Protein AF-A0AAI8V8M6-F1 (afdb_monomer_lite)

Radius of gyration: 36.31 Å; chains: 1; bounding box: 94×92×86 Å

Organism: NCBI:txid933095

Foldseek 3Di:
DPPQDAFKDKFFPWDFCCRDPLNDDDDDDPPCSHDDDGPGDIFIAHSVVRDTPVVPPDDDDPVLVLDAQQDPQCCVFPNPDDNHDDPADAFDEPVRLVVCLVVGDPVADNLLSSLSRQCSHDQLCNLVSVLVVLVDPSDDQLDLSRLRRLLSSLPDQHDQDPVAPGRNNLSCLVPVVSLVSLLVSLVVVLVVCLQPLSSLSNLSNSLSSLVSNLVRHPVCVVSSLVSLVSSLNSLLNLLLVLVVQLQPDPDPVSNLVSLVSLLSSLLSNLSSCLVDAPPDAADLVRLLSLLLSLLSNVVSCWDDLVPDDPVSNVSVVVLLVSLVRCLVNNLVNCVVNQCSNVVSVVSNQPPCVVVWPFDWDGWAADDPPRRQKIKTWTWGADPVRDTDIWIWIARSRNSDIAINHADDPLQLVDPVNCLQPNNTRFDWHADPDPQFGTWTSHADLQWTWTWHADPNDIWIWTQHPVAIWTWDALVVQDDPVDGFAACVLRVQWTWIQHPPQRKIWTHGSVPHNDDDLQTWIANVVVSWIDRNQKTWDGCPDPVLVVVVVLCVLVDDSSQWTWIDGNDDFIKIDNVVVRWIWTCDPNWTAIPVVRWTFDPDQCPVDPPPDSGDTDTDD

Structure (mmCIF, N/CA/C/O backbone):
data_AF-A0AAI8V8M6-F1
#
_entry.id   AF-A0AAI8V8M6-F1
#
loop_
_atom_site.group_PDB
_atom_site.id
_atom_site.type_symbol
_atom_site.label_atom_id
_atom_site.label_alt_id
_atom_site.label_comp_id
_atom_site.label_asym_id
_atom_site.label_entity_id
_atom_site.label_seq_id
_atom_site.pdbx_PDB_ins_code
_atom_site.Cartn_x
_atom_site.Cartn_y
_atom_site.Cartn_z
_atom_site.occupancy
_atom_site.B_iso_or_equiv
_atom_site.auth_seq_id
_atom_site.auth_comp_id
_atom_site.auth_asym_id
_atom_site.auth_atom_id
_atom_site.pdbx_PDB_model_num
ATOM 1 N N . MET A 1 1 ? -11.190 -47.405 -13.116 1.00 37.81 1 MET A N 1
ATOM 2 C CA . MET A 1 1 ? -11.350 -46.272 -14.049 1.00 37.81 1 MET A CA 1
ATOM 3 C C . MET A 1 1 ? -10.147 -45.368 -13.863 1.00 37.81 1 MET A C 1
ATOM 5 O O . MET A 1 1 ? -10.063 -44.688 -12.852 1.00 37.81 1 MET A O 1
ATOM 9 N N . THR A 1 2 ? -9.154 -45.453 -14.744 1.00 47.34 2 THR A N 1
ATOM 10 C CA . THR A 1 2 ? -8.014 -44.527 -14.737 1.00 47.34 2 THR A CA 1
ATOM 11 C C . THR A 1 2 ? -8.495 -43.199 -15.306 1.00 47.34 2 THR A C 1
ATOM 13 O O . THR A 1 2 ? -9.070 -43.187 -16.395 1.00 47.34 2 THR A O 1
ATOM 16 N N . ALA A 1 3 ? -8.336 -42.112 -14.550 1.00 58.50 3 ALA A N 1
ATOM 17 C CA . ALA A 1 3 ? -8.685 -40.772 -15.010 1.00 58.50 3 ALA A CA 1
ATOM 18 C C . ALA A 1 3 ? -8.041 -40.514 -16.380 1.00 58.50 3 ALA A C 1
ATOM 20 O O . ALA A 1 3 ? -6.888 -40.898 -16.598 1.00 58.50 3 ALA A O 1
ATOM 21 N N . LYS A 1 4 ? -8.790 -39.908 -17.311 1.00 68.62 4 LYS A N 1
ATOM 22 C CA . LYS A 1 4 ? -8.197 -39.449 -18.569 1.00 68.62 4 LYS A CA 1
ATOM 23 C C . LYS A 1 4 ? -7.065 -38.476 -18.211 1.00 68.62 4 LYS A C 1
ATOM 25 O O . LYS A 1 4 ? -7.322 -37.565 -17.421 1.00 68.62 4 LYS A O 1
ATOM 30 N N . PRO A 1 5 ? -5.841 -38.680 -18.719 1.00 73.44 5 PRO A N 1
ATOM 31 C CA . PRO A 1 5 ? -4.769 -37.717 -18.511 1.00 73.44 5 PRO A CA 1
ATOM 32 C C . PRO A 1 5 ? -5.211 -36.358 -19.075 1.00 73.44 5 PRO A C 1
ATOM 34 O O . PRO A 1 5 ? -5.784 -36.307 -20.159 1.00 73.44 5 PRO A O 1
ATOM 37 N N . GLN A 1 6 ? -5.012 -35.293 -18.297 1.00 81.56 6 GLN A N 1
ATOM 38 C CA . GLN A 1 6 ? -5.311 -33.905 -18.667 1.00 81.56 6 GLN A CA 1
ATOM 39 C C . GLN A 1 6 ? -3.998 -33.146 -18.876 1.00 81.56 6 GLN A C 1
ATOM 41 O O . GLN A 1 6 ? -3.021 -33.411 -18.168 1.00 81.56 6 GLN A O 1
ATOM 46 N N . GLY A 1 7 ? -3.986 -32.205 -19.820 1.00 88.25 7 GLY A N 1
ATOM 47 C CA . GLY A 1 7 ? -2.814 -31.404 -20.169 1.00 88.25 7 GLY A CA 1
ATOM 48 C C . GLY A 1 7 ? -1.729 -32.158 -20.945 1.00 88.25 7 GLY A C 1
ATOM 49 O O . GLY A 1 7 ? -1.981 -33.148 -21.633 1.00 88.25 7 GLY A O 1
ATOM 50 N N . ILE A 1 8 ? -0.488 -31.676 -20.843 1.00 91.62 8 ILE A N 1
ATOM 51 C CA . ILE A 1 8 ? 0.651 -32.228 -21.588 1.00 91.62 8 ILE A CA 1
ATOM 52 C C . ILE A 1 8 ? 1.214 -33.459 -20.872 1.00 91.62 8 ILE A C 1
ATOM 54 O O . ILE A 1 8 ? 1.595 -33.391 -19.702 1.00 91.62 8 ILE A O 1
ATOM 58 N N . SER A 1 9 ? 1.347 -34.565 -21.603 1.00 92.75 9 SER A N 1
ATOM 59 C CA . SER A 1 9 ? 2.056 -35.761 -21.155 1.00 92.75 9 SER A CA 1
ATOM 60 C C . SER A 1 9 ? 3.150 -36.172 -22.137 1.00 92.75 9 SER A C 1
ATOM 62 O O . SER A 1 9 ? 3.337 -35.572 -23.197 1.00 92.75 9 SER A O 1
ATOM 64 N N . VAL A 1 10 ? 3.889 -37.212 -21.762 1.00 91.62 10 VAL A N 1
ATOM 65 C CA . VAL A 1 10 ? 4.810 -37.900 -22.658 1.00 91.62 10 VAL A CA 1
ATOM 66 C C . VAL A 1 10 ? 4.086 -39.119 -23.228 1.00 91.62 10 VAL A C 1
ATOM 68 O O . VAL A 1 10 ? 3.723 -40.031 -22.485 1.00 91.62 10 VAL A O 1
ATOM 71 N N . ALA A 1 11 ? 3.896 -39.151 -24.542 1.00 90.50 11 ALA A N 1
ATOM 72 C CA . ALA A 1 11 ? 3.258 -40.251 -25.259 1.00 90.50 11 ALA A CA 1
ATOM 73 C C . ALA A 1 11 ? 4.174 -40.771 -26.368 1.00 90.50 11 ALA A C 1
ATOM 75 O O . ALA A 1 11 ? 5.153 -40.124 -26.731 1.00 90.50 11 ALA A O 1
ATOM 76 N N . SER A 1 12 ? 3.874 -41.954 -26.908 1.00 89.44 12 SER A N 1
ATOM 77 C CA . SER A 1 12 ? 4.614 -42.490 -28.048 1.00 89.44 12 SER A CA 1
ATOM 78 C C . SER A 1 12 ? 3.732 -42.699 -29.264 1.00 89.44 12 SER A C 1
ATOM 80 O O . SER A 1 12 ? 2.661 -43.295 -29.168 1.00 89.44 12 SER A O 1
ATOM 82 N N . THR A 1 13 ? 4.218 -42.243 -30.418 1.00 87.19 13 THR A N 1
ATOM 83 C CA . THR A 1 13 ? 3.634 -42.574 -31.726 1.00 87.19 13 THR A CA 1
ATOM 84 C C . THR A 1 13 ? 3.864 -44.043 -32.094 1.00 87.19 13 THR A C 1
ATOM 86 O O . THR A 1 13 ? 3.126 -44.604 -32.905 1.00 87.19 13 THR A O 1
ATOM 89 N N . ILE A 1 14 ? 4.862 -44.689 -31.478 1.00 89.19 14 ILE A N 1
ATOM 90 C CA . ILE A 1 14 ? 5.210 -46.092 -31.697 1.00 89.19 14 ILE A CA 1
ATOM 91 C C . ILE A 1 14 ? 4.657 -46.922 -30.541 1.00 89.19 14 ILE A C 1
ATOM 93 O O . ILE A 1 14 ? 4.953 -46.678 -29.373 1.00 89.19 14 ILE A O 1
ATOM 97 N N . LYS A 1 15 ? 3.867 -47.948 -30.864 1.00 85.75 15 LYS A N 1
ATOM 98 C CA . LYS A 1 15 ? 3.322 -48.862 -29.855 1.00 85.75 15 LYS A CA 1
ATOM 99 C C . LYS A 1 15 ? 4.455 -49.578 -29.119 1.00 85.75 15 LYS A C 1
ATOM 101 O O . LYS A 1 15 ? 5.309 -50.203 -29.750 1.00 85.75 15 LYS A O 1
ATOM 106 N N . CYS A 1 16 ? 4.417 -49.546 -27.788 1.00 83.81 16 CYS A N 1
ATOM 107 C CA . CYS A 1 16 ? 5.282 -50.373 -26.955 1.00 83.81 16 CYS A CA 1
ATOM 108 C C . CYS A 1 16 ? 5.061 -51.859 -27.280 1.00 83.81 16 CYS A C 1
ATOM 110 O O . CYS A 1 16 ? 3.952 -52.280 -27.616 1.00 83.81 16 CYS A O 1
ATOM 112 N N . PHE A 1 17 ? 6.110 -52.676 -27.182 1.00 83.00 17 PHE A N 1
ATOM 113 C CA . PHE A 1 17 ? 6.029 -54.077 -27.598 1.00 83.00 17 PHE A CA 1
ATOM 114 C C . PHE A 1 17 ? 4.980 -54.896 -26.825 1.00 83.00 17 PHE A C 1
ATOM 116 O O . PHE A 1 17 ? 4.393 -55.817 -27.393 1.00 83.00 17 PHE A O 1
ATOM 123 N N . ASP A 1 18 ? 4.671 -54.516 -25.586 1.00 78.31 18 ASP A N 1
ATOM 124 C CA . ASP A 1 18 ? 3.603 -55.075 -24.746 1.00 78.31 18 ASP A CA 1
ATOM 125 C C . ASP A 1 18 ? 2.172 -54.809 -25.266 1.00 78.31 18 ASP A C 1
ATOM 127 O O . ASP A 1 18 ? 1.224 -55.468 -24.822 1.00 78.31 18 ASP A O 1
ATOM 131 N N . GLN A 1 19 ? 2.029 -53.879 -26.214 1.00 81.31 19 GLN A N 1
ATOM 132 C CA . GLN A 1 19 ? 0.807 -53.533 -26.947 1.00 81.31 19 GLN A CA 1
ATOM 133 C C . GLN A 1 19 ? 0.813 -54.053 -28.397 1.00 81.31 19 GLN A C 1
ATOM 135 O O . GLN A 1 19 ? -0.117 -53.786 -29.162 1.00 81.31 19 GLN A O 1
ATOM 140 N N . THR A 1 20 ? 1.850 -54.790 -28.801 1.00 82.31 20 THR A N 1
ATOM 141 C CA . THR A 1 20 ? 1.973 -55.382 -30.143 1.00 82.31 20 THR A CA 1
ATOM 142 C C . THR A 1 20 ? 1.879 -56.909 -30.099 1.00 82.31 20 THR A C 1
ATOM 144 O O . THR A 1 20 ? 1.846 -57.524 -29.033 1.00 82.31 20 THR A O 1
ATOM 147 N N . HIS A 1 21 ? 1.884 -57.549 -31.271 1.00 79.38 21 HIS A N 1
ATOM 148 C CA . HIS A 1 21 ? 1.948 -59.009 -31.387 1.00 79.38 21 HIS A CA 1
ATOM 149 C C . HIS A 1 21 ? 3.295 -59.604 -30.930 1.00 79.38 21 HIS A C 1
ATOM 151 O O . HIS A 1 21 ? 3.367 -60.807 -30.699 1.00 79.38 21 HIS A O 1
ATOM 157 N N . TYR A 1 22 ? 4.337 -58.780 -30.744 1.00 75.50 22 TYR A N 1
ATOM 158 C CA . TYR A 1 22 ? 5.621 -59.192 -30.163 1.00 75.50 22 TYR A CA 1
ATOM 159 C C . TYR A 1 22 ? 5.587 -59.319 -28.634 1.00 75.50 22 TYR A C 1
ATOM 161 O O . TYR A 1 22 ? 6.589 -59.707 -28.033 1.00 75.50 22 TYR A O 1
ATOM 169 N N . LYS A 1 23 ? 4.455 -59.010 -27.985 1.00 80.25 23 LYS A N 1
ATOM 170 C CA . LYS A 1 23 ? 4.281 -59.207 -26.546 1.00 80.25 23 LYS A CA 1
ATOM 171 C C . LYS A 1 23 ? 4.544 -60.666 -26.183 1.00 80.25 23 LYS A C 1
ATOM 173 O O . LYS A 1 23 ? 3.756 -61.556 -26.509 1.00 80.25 23 LYS A O 1
ATOM 178 N N . PHE A 1 24 ? 5.616 -60.899 -25.438 1.00 77.75 24 PHE A N 1
ATOM 179 C CA . PHE A 1 24 ? 5.897 -62.212 -24.886 1.00 77.75 24 PHE A CA 1
ATOM 180 C C . PHE A 1 24 ? 4.827 -62.584 -23.848 1.00 77.75 24 PHE A C 1
ATOM 182 O O . PHE A 1 24 ? 4.586 -61.833 -22.905 1.00 77.75 24 PHE A O 1
ATOM 189 N N . LYS A 1 25 ? 4.153 -63.725 -24.040 1.00 71.62 25 LYS A N 1
ATOM 190 C CA . LYS A 1 25 ? 3.107 -64.208 -23.123 1.00 71.62 25 LYS A CA 1
ATOM 191 C C . LYS A 1 25 ? 3.644 -65.274 -22.171 1.00 71.62 25 LYS A C 1
ATOM 193 O O . LYS A 1 25 ? 3.617 -65.068 -20.966 1.00 71.62 25 LYS A O 1
ATOM 198 N N . THR A 1 26 ? 4.144 -66.391 -22.699 1.00 75.94 26 THR A N 1
ATOM 199 C CA . THR A 1 26 ? 4.613 -67.542 -21.906 1.00 75.94 26 THR A CA 1
ATOM 200 C C . THR A 1 26 ? 5.532 -68.442 -22.737 1.00 75.94 26 THR A C 1
ATOM 202 O O . THR A 1 26 ? 5.309 -68.588 -23.938 1.00 75.94 26 THR A O 1
ATOM 205 N N . GLY A 1 27 ? 6.509 -69.107 -22.109 1.00 79.75 27 GLY A N 1
ATOM 206 C CA . GLY A 1 27 ? 7.338 -70.146 -22.740 1.00 79.75 27 GLY A CA 1
ATOM 207 C C . GLY A 1 27 ? 8.798 -70.148 -22.273 1.00 79.75 27 GLY A C 1
ATOM 208 O O . GLY A 1 27 ? 9.230 -69.249 -21.557 1.00 79.75 27 GLY A O 1
ATOM 209 N N . LYS A 1 28 ? 9.575 -71.156 -22.691 1.00 81.06 28 LYS A N 1
ATOM 210 C CA . LYS A 1 28 ? 11.037 -71.192 -22.513 1.00 81.06 28 LYS A CA 1
ATOM 211 C C . LYS A 1 28 ? 11.703 -70.701 -23.797 1.00 81.06 28 LYS A C 1
ATOM 213 O O . LYS A 1 28 ? 11.873 -71.474 -24.734 1.00 81.06 28 LYS A O 1
ATOM 218 N N . VAL A 1 29 ? 12.044 -69.416 -23.856 1.00 81.81 29 VAL A N 1
ATOM 219 C CA . VAL A 1 29 ? 12.765 -68.814 -24.990 1.00 81.81 29 VAL A CA 1
ATOM 220 C C . VAL A 1 29 ? 14.072 -68.169 -24.514 1.00 81.81 29 VAL A C 1
ATOM 222 O O . VAL A 1 29 ? 14.151 -67.757 -23.355 1.00 81.81 29 VAL A O 1
ATOM 225 N N . PRO A 1 30 ? 15.099 -68.066 -25.378 1.00 82.44 30 PRO A N 1
ATOM 226 C CA . PRO A 1 30 ? 16.336 -67.362 -25.047 1.00 82.44 30 PRO A CA 1
ATOM 227 C C . PRO A 1 30 ? 16.077 -65.913 -24.612 1.00 82.44 30 PRO A C 1
ATOM 229 O O . PRO A 1 30 ? 15.242 -65.234 -25.210 1.00 82.44 30 PRO A O 1
ATOM 232 N N . LEU A 1 31 ? 16.835 -65.424 -23.622 1.00 82.56 31 LEU A N 1
ATOM 233 C CA . LEU A 1 31 ? 16.702 -64.076 -23.047 1.00 82.56 31 LEU A CA 1
ATOM 234 C C . LEU A 1 31 ? 16.605 -62.940 -24.092 1.00 82.56 31 LEU A C 1
ATOM 236 O O . LEU A 1 31 ? 15.744 -62.079 -23.914 1.00 82.56 31 LEU A O 1
ATOM 240 N N . PRO A 1 32 ? 17.363 -62.942 -25.212 1.00 82.69 32 PRO A N 1
ATOM 241 C CA . PRO A 1 32 ? 17.252 -61.894 -26.235 1.00 82.69 32 PRO A CA 1
ATOM 242 C C . PRO A 1 32 ? 15.888 -61.823 -26.942 1.00 82.69 32 PRO A C 1
ATOM 244 O O . PRO A 1 32 ? 15.580 -60.825 -27.582 1.00 82.69 32 PRO A O 1
ATOM 247 N N . ARG A 1 33 ? 15.060 -62.875 -26.854 1.00 76.62 33 ARG A N 1
ATOM 248 C CA . ARG A 1 33 ? 13.679 -62.880 -27.372 1.00 76.62 33 ARG A CA 1
ATOM 249 C C . ARG A 1 33 ? 12.650 -62.361 -26.364 1.00 76.62 33 ARG A C 1
ATOM 251 O O . ARG A 1 33 ? 11.493 -62.191 -26.732 1.00 76.62 33 ARG A O 1
ATOM 258 N N . VAL A 1 34 ? 13.058 -62.135 -25.115 1.00 77.69 34 VAL A N 1
ATOM 259 C CA . VAL A 1 34 ? 12.223 -61.579 -24.036 1.00 77.69 34 VAL A CA 1
ATOM 260 C C . VAL A 1 34 ? 12.619 -60.132 -23.747 1.00 77.69 34 VAL A C 1
ATOM 262 O O . VAL A 1 34 ? 11.756 -59.273 -23.601 1.00 77.69 34 VAL A O 1
ATOM 265 N N . VAL A 1 35 ? 13.925 -59.858 -23.695 1.00 81.25 35 VAL A N 1
ATOM 266 C CA . VAL A 1 35 ? 14.494 -58.526 -23.469 1.00 81.25 35 VAL A CA 1
ATOM 267 C C . VAL A 1 35 ? 14.789 -57.889 -24.820 1.00 81.25 35 VAL A C 1
ATOM 269 O O . VAL A 1 35 ? 15.870 -58.041 -25.384 1.00 81.25 35 VAL A O 1
ATOM 272 N N . ILE A 1 36 ? 13.783 -57.204 -25.346 1.00 80.56 36 ILE A N 1
ATOM 273 C CA . ILE A 1 36 ? 13.852 -56.456 -26.601 1.00 80.56 36 ILE A CA 1
ATOM 274 C C . ILE A 1 36 ? 14.112 -54.969 -26.323 1.00 80.56 36 ILE A C 1
ATOM 276 O O . ILE A 1 36 ? 13.735 -54.480 -25.254 1.00 80.56 36 ILE A O 1
ATOM 280 N N . PRO A 1 37 ? 14.753 -54.237 -27.254 1.00 82.38 37 PRO A N 1
ATOM 281 C CA . PRO A 1 37 ? 14.951 -52.797 -27.116 1.00 82.38 37 PRO A CA 1
ATOM 282 C C . PRO A 1 37 ? 13.631 -52.061 -26.862 1.00 82.38 37 PRO A C 1
ATOM 284 O O . PRO A 1 37 ? 12.567 -52.510 -27.282 1.00 82.38 37 PRO A O 1
ATOM 287 N N . LEU A 1 38 ? 13.680 -50.905 -26.205 1.00 83.06 38 LEU A N 1
ATOM 288 C CA . LEU A 1 38 ? 12.501 -50.056 -26.071 1.00 83.06 38 LEU A CA 1
ATOM 289 C C . LEU A 1 38 ? 12.151 -49.459 -27.442 1.00 83.06 38 LEU A C 1
ATOM 291 O O . LEU A 1 38 ? 12.864 -48.597 -27.943 1.00 83.06 38 LEU A O 1
ATOM 295 N N . GLY A 1 39 ? 11.058 -49.929 -28.048 1.00 81.31 39 GLY A N 1
ATOM 296 C CA . GLY A 1 39 ? 10.591 -49.438 -29.351 1.00 81.31 39 GLY A CA 1
ATOM 297 C C . GLY A 1 39 ? 9.817 -48.116 -29.293 1.00 81.31 39 GLY A C 1
ATOM 298 O O . GLY A 1 39 ? 9.600 -47.498 -30.330 1.00 81.31 39 GLY A O 1
ATOM 299 N N . ALA A 1 40 ? 9.389 -47.682 -28.105 1.00 87.12 40 ALA A N 1
ATOM 300 C CA . ALA A 1 40 ? 8.641 -46.442 -27.933 1.00 87.12 40 ALA A CA 1
ATOM 301 C C . ALA A 1 40 ? 9.526 -45.218 -28.218 1.00 87.12 40 ALA A C 1
ATOM 303 O O . ALA A 1 40 ? 10.596 -45.063 -27.633 1.00 87.12 40 ALA A O 1
ATOM 304 N N . SER A 1 41 ? 9.046 -44.328 -29.082 1.00 89.44 41 SER A N 1
ATOM 305 C CA . SER A 1 41 ? 9.597 -42.985 -29.285 1.00 89.44 41 SER A CA 1
ATOM 306 C C . SER A 1 41 ? 8.735 -41.983 -28.530 1.00 89.44 41 SER A C 1
ATOM 308 O O . SER A 1 41 ? 7.581 -41.767 -28.901 1.00 89.44 41 SER A O 1
ATOM 310 N N . PHE A 1 42 ? 9.252 -41.464 -27.423 1.00 90.56 42 PHE A N 1
ATOM 311 C CA . PHE A 1 42 ? 8.508 -40.600 -26.516 1.00 90.56 42 PHE A CA 1
ATOM 312 C C . PHE A 1 42 ? 8.599 -39.130 -26.924 1.00 90.56 42 PHE A C 1
ATOM 314 O O . PHE A 1 42 ? 9.690 -38.586 -27.076 1.00 90.56 42 PHE A O 1
ATOM 321 N N . GLU A 1 43 ? 7.446 -38.483 -27.035 1.00 91.50 43 GLU A N 1
ATOM 322 C CA . GLU A 1 43 ? 7.289 -37.074 -27.381 1.00 91.50 43 GLU A CA 1
ATOM 323 C C . GLU A 1 43 ? 6.174 -36.438 -26.545 1.00 91.50 43 GLU A C 1
ATOM 325 O O . GLU A 1 43 ? 5.379 -37.133 -25.909 1.00 91.50 43 GLU A O 1
ATOM 330 N N . LEU A 1 44 ? 6.114 -35.106 -26.535 1.00 92.75 44 LEU A N 1
ATOM 331 C CA . LEU A 1 44 ? 5.062 -34.387 -25.825 1.00 92.75 44 LEU A CA 1
ATOM 332 C C . LEU A 1 44 ? 3.747 -34.439 -26.607 1.00 92.75 44 LEU A C 1
ATOM 334 O O . LEU A 1 44 ? 3.698 -34.081 -27.788 1.00 92.75 44 LEU A O 1
ATOM 338 N N . TYR A 1 45 ? 2.686 -34.834 -25.914 1.00 92.00 45 TYR A N 1
ATOM 339 C CA . TYR A 1 45 ? 1.328 -34.894 -26.430 1.00 92.00 45 TYR A CA 1
ATOM 340 C C . TYR A 1 45 ? 0.409 -34.084 -25.527 1.00 92.00 45 TYR A C 1
ATOM 342 O O . TYR A 1 45 ? 0.395 -34.281 -24.310 1.00 92.00 45 TYR A O 1
ATOM 350 N N . ASP A 1 46 ? -0.335 -33.161 -26.120 1.00 91.62 46 ASP A N 1
ATOM 351 C CA . ASP A 1 46 ? -1.359 -32.400 -25.423 1.00 91.62 46 ASP A CA 1
ATOM 352 C C . ASP A 1 46 ? -2.672 -33.184 -25.457 1.00 91.62 46 ASP A C 1
ATOM 354 O O . ASP A 1 46 ? -3.276 -33.363 -26.516 1.00 91.62 46 ASP A O 1
ATOM 358 N N . HIS A 1 47 ? -3.108 -33.672 -24.296 1.00 91.00 47 HIS A N 1
ATOM 359 C CA . HIS A 1 47 ? -4.363 -34.404 -24.174 1.00 91.00 47 HIS A CA 1
ATOM 360 C C . HIS A 1 47 ? -5.598 -33.520 -24.302 1.00 91.00 47 HIS A C 1
ATOM 362 O O . HIS A 1 47 ? -6.659 -34.048 -24.627 1.00 91.00 47 HIS A O 1
ATOM 368 N N . ASP A 1 48 ? -5.473 -32.216 -24.051 1.00 90.06 48 ASP A N 1
ATOM 369 C CA . ASP A 1 48 ? -6.607 -31.299 -24.105 1.00 90.06 48 ASP A CA 1
ATOM 370 C C . ASP A 1 48 ? -6.901 -30.903 -25.559 1.00 90.06 48 ASP A C 1
ATOM 372 O O . ASP A 1 48 ? -8.060 -30.872 -25.972 1.00 90.06 48 ASP A O 1
ATOM 376 N N . SER A 1 49 ? -5.849 -30.656 -26.348 1.00 87.50 49 SER A N 1
ATOM 377 C CA . SER A 1 49 ? -5.964 -30.324 -27.777 1.00 87.50 49 SER A CA 1
ATOM 378 C C . SER A 1 49 ? -5.918 -31.544 -28.704 1.00 87.50 49 SER A C 1
ATOM 380 O O . SER A 1 49 ? -6.176 -31.402 -29.894 1.00 87.50 49 SER A O 1
ATOM 382 N N . GLU A 1 50 ? -5.564 -32.724 -28.184 1.00 91.69 50 GLU A N 1
ATOM 383 C CA . GLU A 1 50 ? -5.323 -33.961 -28.945 1.00 91.69 50 GLU A CA 1
ATOM 384 C C . GLU A 1 50 ? -4.265 -33.809 -30.059 1.00 91.69 50 GLU A C 1
ATOM 386 O O . GLU A 1 50 ? -4.392 -34.353 -31.157 1.00 91.69 50 GLU A O 1
ATOM 391 N N . LEU A 1 51 ? -3.193 -33.061 -29.774 1.00 91.62 51 LEU A N 1
ATOM 392 C CA . LEU A 1 51 ? -2.127 -32.746 -30.732 1.00 91.62 51 LEU A CA 1
ATOM 393 C C . LEU A 1 51 ? -0.745 -33.115 -30.187 1.00 91.62 51 LEU A C 1
ATOM 395 O O . LEU A 1 51 ? -0.448 -32.937 -29.002 1.00 91.62 51 LEU A O 1
ATOM 399 N N . TRP A 1 52 ? 0.148 -33.566 -31.073 1.00 90.56 52 TRP A N 1
ATOM 400 C CA . TRP A 1 52 ? 1.569 -33.665 -30.745 1.00 90.56 52 TRP A CA 1
ATOM 401 C C . TRP A 1 52 ? 2.183 -32.272 -30.747 1.00 90.56 52 TRP A C 1
ATOM 403 O O . TRP A 1 52 ? 2.041 -31.517 -31.706 1.00 90.56 52 TRP A O 1
ATOM 413 N N . VAL A 1 53 ? 2.944 -31.942 -29.705 1.00 88.44 53 VAL A N 1
ATOM 414 C CA . VAL A 1 53 ? 3.607 -30.632 -29.612 1.00 88.44 53 VAL A CA 1
ATOM 415 C C . VAL A 1 53 ? 4.579 -30.423 -30.778 1.00 88.44 53 VAL A C 1
ATOM 417 O O . VAL A 1 53 ? 4.740 -29.302 -31.248 1.00 88.44 53 VAL A O 1
ATOM 420 N N . LYS A 1 54 ? 5.191 -31.500 -31.289 1.00 86.69 54 LYS A N 1
ATOM 421 C CA . LYS A 1 54 ? 6.075 -31.449 -32.463 1.00 86.69 54 LYS A CA 1
ATOM 422 C C . LYS A 1 54 ? 5.367 -31.077 -33.773 1.00 86.69 54 LYS A C 1
ATOM 424 O O . LYS A 1 54 ? 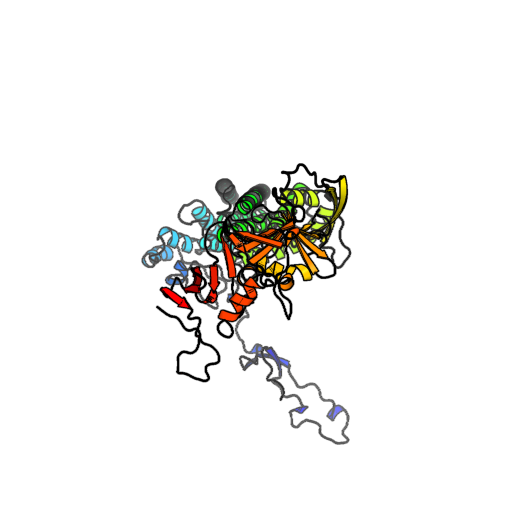6.038 -30.622 -34.693 1.00 86.69 54 LYS A O 1
ATOM 429 N N . ASP A 1 55 ? 4.048 -31.258 -33.852 1.00 88.69 55 ASP A N 1
ATOM 430 C CA . ASP A 1 55 ? 3.258 -30.948 -35.049 1.00 88.69 55 ASP A CA 1
ATOM 431 C C . ASP A 1 55 ? 2.866 -29.460 -35.084 1.00 88.69 55 ASP A C 1
ATOM 433 O O . ASP A 1 55 ? 2.395 -28.948 -36.103 1.00 88.69 55 ASP A O 1
ATOM 437 N N . LEU A 1 56 ? 3.106 -28.724 -33.991 1.00 84.88 56 LEU A N 1
ATOM 438 C CA . LEU A 1 56 ? 2.970 -27.274 -33.953 1.00 84.88 56 LEU A CA 1
ATOM 439 C C . LEU A 1 56 ? 4.114 -26.641 -34.763 1.00 84.88 56 LEU A C 1
ATOM 441 O O . LEU A 1 56 ? 5.198 -26.382 -34.253 1.00 84.88 56 LEU A O 1
ATOM 445 N N . GLY A 1 57 ? 3.859 -26.359 -36.044 1.00 73.62 57 GLY A N 1
ATOM 446 C CA . GLY A 1 57 ? 4.832 -25.751 -36.968 1.00 73.62 57 GLY A CA 1
ATOM 447 C C . GLY A 1 57 ? 5.156 -24.270 -36.710 1.00 73.62 57 GLY A C 1
ATOM 448 O O . GLY A 1 57 ? 5.909 -23.661 -37.469 1.00 73.62 57 GLY A O 1
ATOM 449 N N . GLY A 1 58 ? 4.573 -23.665 -35.672 1.00 74.38 58 GLY A N 1
ATOM 450 C CA . GLY A 1 58 ? 4.828 -22.282 -35.278 1.00 74.38 58 GLY A CA 1
ATOM 451 C C . GLY A 1 58 ? 5.987 -22.167 -34.291 1.00 74.38 58 GLY A C 1
ATOM 452 O O . GLY A 1 58 ? 6.183 -23.019 -33.429 1.00 74.38 58 GLY A O 1
ATOM 453 N N . ILE A 1 59 ? 6.735 -21.066 -34.362 1.00 74.94 59 ILE A N 1
ATOM 454 C CA . ILE A 1 59 ? 7.692 -20.727 -33.304 1.00 74.94 59 ILE A CA 1
ATOM 455 C C . ILE A 1 59 ? 6.884 -20.430 -32.039 1.00 74.94 59 ILE A C 1
ATOM 457 O O . ILE A 1 59 ? 6.037 -19.537 -32.045 1.00 74.94 59 ILE A O 1
ATOM 461 N N . LEU A 1 60 ? 7.145 -21.156 -30.951 1.00 76.44 60 LEU A N 1
ATOM 462 C CA . LEU A 1 60 ? 6.544 -20.846 -29.656 1.00 76.44 60 LEU A CA 1
ATOM 463 C C . LEU A 1 60 ? 6.967 -19.438 -29.226 1.00 76.44 60 LEU A C 1
ATOM 465 O O . LEU A 1 60 ? 8.158 -19.140 -29.119 1.00 76.44 60 LEU A O 1
ATOM 469 N N . THR A 1 61 ? 5.991 -18.564 -28.969 1.00 77.62 61 THR A N 1
ATOM 470 C CA . THR A 1 61 ? 6.257 -17.190 -28.530 1.00 77.62 61 THR A CA 1
ATOM 471 C C . THR A 1 61 ? 5.449 -16.830 -27.288 1.00 77.62 61 THR A C 1
ATOM 473 O O . THR A 1 61 ? 4.269 -17.152 -27.152 1.00 77.62 61 THR A O 1
ATOM 476 N N . PHE A 1 62 ? 6.077 -16.059 -26.404 1.00 83.31 62 PHE A N 1
ATOM 477 C CA . PHE A 1 62 ? 5.398 -15.352 -25.317 1.00 83.31 62 PHE A CA 1
ATOM 478 C C . PHE A 1 62 ? 4.886 -13.978 -25.761 1.00 83.31 62 PHE A C 1
ATOM 480 O O . PHE A 1 62 ? 4.614 -13.106 -24.945 1.00 83.31 62 PHE A O 1
ATOM 487 N N . GLN A 1 63 ? 4.770 -13.728 -27.064 1.00 78.75 63 GLN A N 1
ATOM 488 C CA . GLN A 1 63 ? 4.523 -12.375 -27.539 1.00 78.75 63 GLN A CA 1
ATOM 489 C C . GLN A 1 63 ? 3.162 -11.825 -27.095 1.00 78.75 63 GLN A C 1
ATOM 491 O O . GLN A 1 63 ? 3.059 -10.655 -26.728 1.00 78.75 63 GLN A O 1
ATOM 496 N N . HIS A 1 64 ? 2.153 -12.689 -27.051 1.00 80.56 64 HIS A N 1
ATOM 497 C CA . HIS A 1 64 ? 0.809 -12.369 -26.579 1.00 80.56 64 HIS A CA 1
ATOM 498 C C . HIS A 1 64 ? 0.775 -11.889 -25.110 1.00 80.56 64 HIS A C 1
ATOM 500 O O . HIS A 1 64 ? -0.167 -11.210 -24.718 1.00 80.56 64 HIS A O 1
ATOM 506 N N . ILE A 1 65 ? 1.816 -12.168 -24.307 1.00 83.12 65 ILE A N 1
ATOM 507 C CA . ILE A 1 65 ? 1.973 -11.659 -22.929 1.00 83.12 65 ILE A CA 1
ATOM 508 C C . ILE A 1 65 ? 2.993 -10.513 -22.798 1.00 83.12 65 ILE A C 1
ATOM 510 O O . ILE A 1 65 ? 3.181 -9.981 -21.704 1.00 83.12 65 ILE A O 1
ATOM 514 N N . CYS A 1 66 ? 3.661 -10.126 -23.888 1.00 81.56 66 CYS A N 1
ATOM 515 C CA . CYS A 1 66 ? 4.697 -9.084 -23.915 1.00 81.56 66 CYS A CA 1
ATOM 516 C C . CYS A 1 66 ? 4.264 -7.806 -24.655 1.00 81.56 66 CYS A C 1
ATOM 518 O O . CYS A 1 66 ? 5.108 -6.957 -24.951 1.00 81.56 66 CYS A O 1
ATOM 520 N N . GLY A 1 67 ? 2.974 -7.674 -24.979 1.00 81.25 67 GLY A N 1
ATOM 521 C CA . GLY A 1 67 ? 2.419 -6.483 -25.618 1.00 81.25 67 GLY A CA 1
ATOM 522 C C . GLY A 1 67 ? 2.575 -5.222 -24.763 1.00 81.25 67 GLY A C 1
ATOM 523 O O . GLY A 1 67 ? 2.608 -5.282 -23.534 1.00 81.25 67 GLY A O 1
ATOM 524 N N . VAL A 1 68 ? 2.661 -4.074 -25.435 1.00 86.75 68 VAL A N 1
ATOM 525 C CA . VAL A 1 68 ? 2.627 -2.751 -24.797 1.00 86.75 68 VAL A CA 1
ATOM 526 C C . VAL A 1 68 ? 1.173 -2.301 -24.658 1.00 86.75 68 VAL A C 1
ATOM 528 O O . VAL A 1 68 ? 0.349 -2.565 -25.531 1.00 86.75 68 VAL A O 1
ATOM 531 N N . HIS A 1 69 ? 0.862 -1.591 -23.579 1.00 90.38 69 HIS A N 1
ATOM 532 C CA . HIS A 1 69 ? -0.434 -0.981 -23.321 1.00 90.38 69 HIS A CA 1
ATOM 533 C C . HIS A 1 69 ? -0.804 0.003 -24.431 1.00 90.38 69 HIS A C 1
ATOM 535 O O . HIS A 1 69 ? -0.160 1.042 -24.601 1.00 90.38 69 HIS A O 1
ATOM 541 N N . VAL A 1 70 ? -1.875 -0.310 -25.157 1.00 90.94 70 VAL A N 1
ATOM 542 C CA . VAL A 1 70 ? -2.480 0.568 -26.160 1.00 90.94 70 VAL A CA 1
ATOM 543 C C . VAL A 1 70 ? -3.749 1.173 -25.551 1.00 90.94 70 VAL A C 1
ATOM 545 O O . VAL A 1 70 ? -4.642 0.423 -25.163 1.00 90.94 70 VAL A O 1
ATOM 548 N N . PRO A 1 71 ? -3.871 2.509 -25.441 1.00 91.94 71 PRO A N 1
ATOM 549 C CA . PRO A 1 71 ? -5.067 3.136 -24.884 1.00 91.94 71 PRO A CA 1
ATOM 550 C C . PRO A 1 71 ? -6.334 2.755 -25.655 1.00 91.94 71 PRO A C 1
ATOM 552 O O . PRO A 1 71 ? -6.321 2.693 -26.887 1.00 91.94 71 PRO A O 1
ATOM 555 N N . ARG A 1 72 ? -7.457 2.592 -24.942 1.00 90.00 72 ARG A N 1
ATOM 556 C CA . ARG A 1 72 ? -8.728 2.098 -25.510 1.00 90.00 72 ARG A CA 1
ATOM 557 C C . ARG A 1 72 ? -9.190 2.863 -26.755 1.00 90.00 72 ARG A C 1
ATOM 559 O O . ARG A 1 72 ? -9.708 2.254 -27.680 1.00 90.00 72 ARG A O 1
ATOM 566 N N . GLY A 1 73 ? -8.968 4.179 -26.798 1.00 88.00 73 GLY A N 1
ATOM 567 C CA . GLY A 1 73 ? -9.329 5.002 -27.958 1.00 88.00 73 GLY A CA 1
ATOM 568 C C . GLY A 1 73 ? -8.572 4.643 -29.244 1.00 88.00 73 GLY A C 1
ATOM 569 O O . GLY A 1 73 ? -9.135 4.769 -30.329 1.00 88.00 73 GLY A O 1
ATOM 570 N N . LEU A 1 74 ? -7.325 4.164 -29.140 1.00 92.06 74 LEU A N 1
ATOM 571 C CA . LEU A 1 74 ? -6.585 3.632 -30.290 1.00 92.06 74 LEU A CA 1
ATOM 572 C C . LEU A 1 74 ? -7.019 2.201 -30.618 1.00 92.06 74 LEU A C 1
ATOM 574 O O . LEU A 1 74 ? -7.160 1.874 -31.793 1.00 92.06 74 LEU A O 1
ATOM 578 N N . GLN A 1 75 ? -7.274 1.374 -29.598 1.00 91.62 75 GLN A N 1
ATOM 579 C CA . GLN A 1 75 ? -7.731 -0.009 -29.784 1.00 91.62 75 GLN A CA 1
ATOM 580 C C . GLN A 1 75 ? -9.047 -0.095 -30.554 1.00 91.62 75 GLN A C 1
ATOM 582 O O . GLN A 1 75 ? -9.207 -0.951 -31.415 1.00 91.62 75 GLN A O 1
ATOM 587 N N . SER A 1 76 ? -9.983 0.814 -30.283 1.00 89.62 76 SER A N 1
ATOM 588 C CA . SER A 1 76 ? -11.284 0.826 -30.951 1.00 89.62 76 SER A CA 1
ATOM 589 C C . SER A 1 76 ? -11.251 1.336 -32.394 1.00 89.62 76 SER A C 1
ATOM 591 O O . SER A 1 76 ? -12.302 1.384 -33.023 1.00 89.62 76 SER A O 1
ATOM 593 N N . THR A 1 77 ? -10.103 1.803 -32.898 1.00 90.38 77 THR A N 1
ATOM 594 C CA . THR A 1 77 ? -10.031 2.524 -34.180 1.00 90.38 77 THR A CA 1
ATOM 595 C C . THR A 1 77 ? -8.852 2.079 -35.040 1.00 90.38 77 THR A C 1
ATOM 597 O O . THR A 1 77 ? -9.045 1.414 -36.049 1.00 90.38 77 THR A O 1
ATOM 600 N N . VAL A 1 78 ? -7.630 2.442 -34.650 1.00 91.12 78 VAL A N 1
ATOM 601 C CA . VAL A 1 78 ? -6.441 2.414 -35.521 1.00 91.12 78 VAL A CA 1
ATOM 602 C C . VAL A 1 78 ? -5.404 1.366 -35.124 1.00 91.12 78 VAL A C 1
ATOM 604 O O . VAL A 1 78 ? -4.514 1.063 -35.911 1.00 91.12 78 VAL A O 1
ATOM 607 N N . MET A 1 79 ? -5.481 0.824 -33.907 1.00 89.62 79 MET A N 1
ATOM 608 C CA . MET A 1 79 ? -4.550 -0.187 -33.391 1.00 89.62 79 MET A CA 1
ATOM 609 C C . MET A 1 79 ? -5.303 -1.271 -32.602 1.00 89.62 79 MET A C 1
ATOM 611 O O . MET A 1 79 ? -5.129 -1.352 -31.382 1.00 89.62 79 MET A O 1
ATOM 615 N N . PRO A 1 80 ? -6.164 -2.072 -33.262 1.00 87.56 80 PRO A N 1
ATOM 616 C CA . PRO A 1 80 ? -6.942 -3.117 -32.603 1.00 87.56 80 PRO A CA 1
ATOM 617 C C . PRO A 1 80 ? -6.050 -4.164 -31.932 1.00 87.56 80 PRO A C 1
ATOM 619 O O . PRO A 1 80 ? -4.894 -4.364 -32.309 1.00 87.56 80 PRO A O 1
ATOM 622 N N . GLU A 1 81 ? -6.595 -4.831 -30.917 1.00 84.00 81 GLU A N 1
ATOM 623 C CA . GLU A 1 81 ? -5.884 -5.882 -30.196 1.00 84.00 81 GLU A CA 1
ATOM 624 C C . GLU A 1 81 ? -5.676 -7.105 -31.098 1.00 84.00 81 GLU A C 1
ATOM 626 O O . GLU A 1 81 ? -6.610 -7.609 -31.720 1.00 84.00 81 GLU A O 1
ATOM 631 N N . ILE A 1 82 ? -4.430 -7.573 -31.176 1.00 81.75 82 ILE A N 1
ATOM 632 C CA . ILE A 1 82 ? -4.038 -8.739 -31.969 1.00 81.75 82 ILE A CA 1
ATOM 633 C C . ILE A 1 82 ? -3.571 -9.808 -30.988 1.00 81.75 82 ILE A C 1
ATOM 635 O O . ILE A 1 82 ? -2.664 -9.558 -30.198 1.00 81.75 82 ILE A O 1
ATOM 639 N N . GLN A 1 83 ? -4.165 -11.001 -31.052 1.00 76.38 83 GLN A N 1
ATOM 640 C CA . GLN A 1 83 ? -3.866 -12.097 -30.123 1.00 76.38 83 GLN A CA 1
ATOM 641 C C . GLN A 1 83 ? -2.409 -12.579 -30.239 1.00 76.38 83 GLN A C 1
ATOM 643 O O . GLN A 1 83 ? -1.767 -12.861 -29.234 1.00 76.38 83 GLN A O 1
ATOM 648 N N . HIS A 1 84 ? -1.862 -12.608 -31.458 1.00 74.56 84 HIS A N 1
ATOM 649 C CA . HIS A 1 84 ? -0.470 -12.961 -31.747 1.00 74.56 84 HIS A CA 1
ATOM 650 C C . HIS A 1 84 ? 0.143 -11.930 -32.708 1.00 74.56 84 HIS A C 1
ATOM 652 O O . HIS A 1 84 ? 0.205 -12.178 -33.913 1.00 74.56 84 HIS A O 1
ATOM 658 N N . PRO A 1 85 ? 0.541 -10.740 -32.219 1.00 74.94 85 PRO A N 1
ATOM 659 C CA . PRO A 1 85 ? 1.141 -9.733 -33.087 1.00 74.94 85 PRO A CA 1
ATOM 660 C C . PRO A 1 85 ? 2.500 -10.225 -33.607 1.00 74.94 85 PRO A C 1
ATOM 662 O O . PRO A 1 85 ? 3.097 -11.114 -33.010 1.00 74.94 85 PRO A O 1
ATOM 665 N N . LEU A 1 86 ? 3.012 -9.653 -34.703 1.00 74.25 86 LEU A N 1
ATOM 666 C CA . LEU A 1 86 ? 4.388 -9.918 -35.153 1.00 74.25 86 LEU A CA 1
ATOM 667 C C . LEU A 1 86 ? 5.396 -9.210 -34.233 1.00 74.25 86 LEU A C 1
ATOM 669 O O . LEU A 1 86 ? 5.085 -8.135 -33.713 1.00 74.25 86 LEU A O 1
ATOM 673 N N . PRO A 1 87 ? 6.593 -9.778 -33.998 1.00 66.00 87 PRO A N 1
ATOM 674 C CA . PRO A 1 87 ? 7.539 -9.307 -32.975 1.00 66.00 87 PRO A CA 1
ATOM 675 C C . PRO A 1 87 ? 8.068 -7.893 -33.211 1.00 66.00 87 PRO A C 1
ATOM 677 O O . PRO A 1 87 ? 8.527 -7.249 -32.267 1.00 66.00 87 PRO A O 1
ATOM 680 N N . ASP A 1 88 ? 8.004 -7.411 -34.451 1.00 74.75 88 ASP A N 1
ATOM 681 C CA . ASP A 1 88 ? 8.571 -6.131 -34.842 1.00 74.75 88 ASP A CA 1
ATOM 682 C C . ASP A 1 88 ? 7.660 -5.367 -35.812 1.00 74.75 88 ASP A C 1
ATOM 684 O O . ASP A 1 88 ? 7.912 -5.310 -37.012 1.00 74.75 88 ASP A O 1
ATOM 688 N N . ILE A 1 89 ? 6.576 -4.792 -35.289 1.00 74.88 89 ILE A N 1
ATOM 689 C CA . ILE A 1 89 ? 5.657 -3.942 -36.058 1.00 74.88 89 ILE A CA 1
ATOM 690 C C . ILE A 1 89 ? 5.894 -2.481 -35.670 1.00 74.88 89 ILE A C 1
ATOM 692 O O . ILE A 1 89 ? 5.882 -2.132 -34.486 1.00 74.88 89 ILE A O 1
ATOM 696 N N . ASP A 1 90 ? 6.107 -1.621 -36.664 1.00 79.94 90 ASP A N 1
ATOM 697 C CA . ASP A 1 90 ? 6.079 -0.175 -36.454 1.00 79.94 90 ASP A CA 1
ATOM 698 C C . ASP A 1 90 ? 4.634 0.329 -36.359 1.00 79.94 90 ASP A C 1
ATOM 700 O O . ASP A 1 90 ? 3.737 -0.157 -37.043 1.00 79.94 90 ASP A O 1
ATOM 704 N N . GLY A 1 91 ? 4.402 1.315 -35.488 1.00 85.75 91 GLY A N 1
ATOM 705 C CA . GLY A 1 91 ? 3.111 1.993 -35.421 1.00 85.75 91 GLY A CA 1
ATOM 706 C C . GLY A 1 91 ? 2.845 2.895 -36.635 1.00 85.75 91 GLY A C 1
ATOM 707 O O . GLY A 1 91 ? 3.708 3.029 -37.508 1.00 85.75 91 GLY A O 1
ATOM 708 N N . PRO A 1 92 ? 1.688 3.582 -36.654 1.00 91.38 92 PRO A N 1
ATOM 709 C CA . PRO A 1 92 ? 1.274 4.428 -37.770 1.00 91.38 92 PRO A CA 1
ATOM 710 C C . PRO A 1 92 ? 2.334 5.467 -38.166 1.00 91.38 92 PRO A C 1
ATOM 712 O O . PRO A 1 92 ? 2.940 6.132 -37.322 1.00 91.38 92 PRO A O 1
ATOM 715 N N . SER A 1 93 ? 2.541 5.642 -39.467 1.00 92.44 93 SER A N 1
ATOM 716 C CA . SER A 1 93 ? 3.378 6.684 -40.057 1.00 92.44 93 SER A CA 1
ATOM 717 C C . SER A 1 93 ? 2.805 8.085 -39.814 1.00 92.44 93 SER A C 1
ATOM 719 O O . SER A 1 93 ? 1.644 8.270 -39.455 1.00 92.44 93 SER A O 1
ATOM 721 N N . SER A 1 94 ? 3.604 9.128 -40.054 1.00 91.69 94 SER A N 1
ATOM 722 C CA . SER A 1 94 ? 3.140 10.515 -39.897 1.00 91.69 94 SER A CA 1
ATOM 723 C C . SER A 1 94 ? 1.971 10.874 -40.819 1.00 91.69 94 SER A C 1
ATOM 725 O O . SER A 1 94 ? 1.147 11.703 -40.435 1.00 91.69 94 SER A O 1
ATOM 727 N N . TYR A 1 95 ? 1.892 10.265 -42.007 1.00 94.31 95 TYR A N 1
ATOM 728 C CA . TYR A 1 95 ? 0.780 10.461 -42.938 1.00 94.31 95 TYR A CA 1
ATOM 729 C C . TYR A 1 95 ? -0.478 9.739 -42.453 1.00 94.31 95 TYR A C 1
ATOM 731 O O . TYR A 1 95 ? -1.542 10.352 -42.409 1.00 94.31 95 TYR A O 1
ATOM 739 N N . GLU A 1 96 ? -0.345 8.494 -41.989 1.00 95.44 96 GLU A N 1
ATOM 740 C CA . GLU A 1 96 ? -1.460 7.742 -41.400 1.00 95.44 96 GLU A CA 1
ATOM 741 C C . GLU A 1 96 ? -2.011 8.446 -40.162 1.00 95.44 96 GLU A C 1
ATOM 743 O O . GL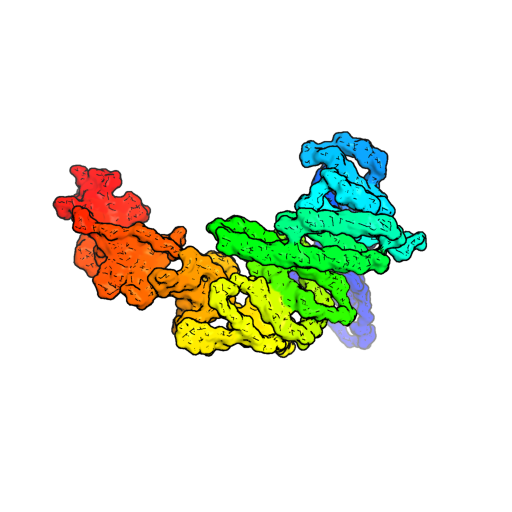U A 1 96 ? -3.215 8.612 -40.050 1.00 95.44 96 GLU A O 1
ATOM 748 N N . ILE A 1 97 ? -1.160 8.983 -39.282 1.00 95.50 97 ILE A N 1
ATOM 749 C CA . ILE A 1 97 ? -1.611 9.746 -38.104 1.00 95.50 97 ILE A CA 1
ATOM 750 C C . ILE A 1 97 ? -2.480 10.944 -38.501 1.00 95.50 97 ILE A C 1
ATOM 752 O O . ILE A 1 97 ? -3.445 11.269 -37.809 1.00 95.50 97 ILE A O 1
ATOM 756 N N . ARG A 1 98 ? -2.137 11.624 -39.604 1.00 95.56 98 ARG A N 1
ATOM 757 C CA . ARG A 1 98 ? -2.931 12.743 -40.129 1.00 95.56 98 ARG A CA 1
ATOM 758 C C . ARG A 1 98 ? -4.245 12.262 -40.733 1.00 95.56 98 ARG A C 1
ATOM 760 O O . ARG A 1 98 ? -5.274 12.856 -40.431 1.00 95.56 98 ARG A O 1
ATOM 767 N N . ALA A 1 99 ? -4.218 11.191 -41.521 1.00 95.44 99 ALA A N 1
ATOM 768 C CA . ALA A 1 99 ? -5.422 10.597 -42.098 1.00 95.44 99 ALA A CA 1
ATOM 769 C C . ALA A 1 99 ? -6.386 10.087 -41.012 1.00 95.44 99 ALA A C 1
ATOM 771 O O . ALA A 1 99 ? -7.590 10.321 -41.084 1.00 95.44 99 ALA A O 1
ATOM 772 N N . ASN A 1 100 ? -5.840 9.494 -39.950 1.00 95.62 100 ASN A N 1
ATOM 773 C CA . ASN A 1 100 ? -6.582 8.900 -38.847 1.00 95.62 100 ASN A CA 1
ATOM 774 C C . ASN A 1 100 ? -7.368 9.913 -38.007 1.00 95.62 100 ASN A C 1
ATOM 776 O O . ASN A 1 100 ? -8.213 9.500 -37.222 1.00 95.62 100 ASN A O 1
ATOM 780 N N . GLN A 1 101 ? -7.135 11.225 -38.139 1.00 94.88 101 GLN A N 1
ATOM 781 C CA . GLN A 1 101 ? -7.863 12.241 -37.363 1.00 94.88 101 GLN A CA 1
ATOM 782 C C . GLN A 1 101 ? -9.385 12.155 -37.543 1.00 94.88 101 GLN A C 1
ATOM 784 O O . GLN A 1 101 ? -10.121 12.421 -36.595 1.00 94.88 101 GLN A O 1
ATOM 789 N N . SER A 1 102 ? -9.841 11.732 -38.724 1.00 93.88 102 SER A N 1
ATOM 790 C CA . SER A 1 102 ? -11.254 11.478 -39.034 1.00 93.88 102 SER A CA 1
ATOM 791 C C . SER A 1 102 ? -11.857 10.321 -38.223 1.00 93.88 102 SER A C 1
ATOM 793 O O . SER A 1 102 ? -13.066 10.281 -38.020 1.00 93.88 102 SER A O 1
ATOM 795 N N . HIS A 1 103 ? -11.019 9.413 -37.718 1.00 93.94 103 HIS A N 1
ATOM 796 C CA . HIS A 1 103 ? -11.396 8.270 -36.890 1.00 93.94 103 HIS A CA 1
ATOM 797 C C . HIS A 1 103 ? -11.228 8.540 -35.387 1.00 93.94 103 HIS A C 1
ATOM 799 O O . HIS A 1 103 ? -11.321 7.611 -34.589 1.00 93.94 103 HIS A O 1
ATOM 805 N N . CYS A 1 104 ? -10.962 9.784 -34.970 1.00 94.69 104 CYS A N 1
ATOM 806 C CA . CYS A 1 104 ? -10.809 10.119 -33.555 1.00 94.69 104 CYS A CA 1
ATOM 807 C C . CYS A 1 104 ? -12.110 9.827 -32.775 1.00 94.69 104 CYS A C 1
ATOM 809 O O . CYS A 1 104 ? -13.158 10.375 -33.122 1.00 94.69 104 CYS A O 1
ATOM 811 N N . PRO A 1 105 ? -12.066 9.022 -31.696 1.00 93.00 105 PRO A N 1
ATOM 812 C CA . PRO A 1 105 ? -13.230 8.787 -30.846 1.00 93.00 105 PRO A CA 1
ATOM 813 C C . PRO A 1 105 ? -13.769 10.075 -30.213 1.00 93.00 105 PRO A C 1
ATOM 815 O O . PRO A 1 105 ? -13.001 10.964 -29.845 1.00 93.00 105 PRO A O 1
ATOM 818 N N . SER A 1 106 ? -15.083 10.137 -29.984 1.00 90.50 106 SER A N 1
ATOM 819 C CA . SER A 1 106 ? -15.756 11.311 -29.400 1.00 90.50 106 SER A CA 1
ATOM 820 C C . SER A 1 106 ? -15.346 11.619 -27.954 1.00 90.50 106 SER A C 1
ATOM 822 O O . SER A 1 106 ? -15.467 12.755 -27.504 1.00 90.50 106 SER A O 1
ATOM 824 N N . ASN A 1 107 ? -14.829 10.632 -27.218 1.00 88.56 107 ASN A N 1
ATOM 825 C CA . ASN A 1 107 ? -14.367 10.782 -25.836 1.00 88.56 107 ASN A CA 1
ATOM 826 C C . ASN A 1 107 ? -12.888 11.211 -25.716 1.00 88.56 107 ASN A C 1
ATOM 828 O O . ASN A 1 107 ? -12.317 11.161 -24.623 1.00 88.56 107 ASN A O 1
ATOM 832 N N . MET A 1 108 ? -12.239 11.598 -26.819 1.00 91.81 108 MET A N 1
ATOM 833 C CA . MET A 1 108 ? -10.827 11.976 -26.856 1.00 91.81 108 MET A CA 1
ATOM 834 C C . MET A 1 108 ? -10.612 13.199 -27.752 1.00 91.81 108 MET A C 1
ATOM 836 O O . MET A 1 108 ? -11.228 13.329 -28.803 1.00 91.81 108 MET A O 1
ATOM 840 N N . SER A 1 109 ? -9.700 14.097 -27.366 1.00 93.88 109 SER A N 1
ATOM 841 C CA . SER A 1 109 ? -9.304 15.193 -28.253 1.00 93.88 109 SER A CA 1
ATOM 842 C C . SER A 1 109 ? -8.418 14.682 -29.390 1.00 93.88 109 SER A C 1
ATOM 844 O O . SER A 1 109 ? -7.569 13.809 -29.187 1.00 93.88 109 SER A O 1
ATOM 846 N N . VAL A 1 110 ? -8.538 15.295 -30.570 1.00 94.81 110 VAL A N 1
ATOM 847 C CA . VAL A 1 110 ? -7.693 14.972 -31.734 1.00 94.81 110 VAL A CA 1
ATOM 848 C C . VAL A 1 110 ? -6.204 15.112 -31.397 1.00 94.81 110 VAL A C 1
ATOM 850 O O . VAL A 1 110 ? -5.391 14.301 -31.839 1.00 94.81 110 VAL A O 1
ATOM 853 N N . HIS A 1 111 ? -5.835 16.086 -30.557 1.00 94.56 111 HIS A N 1
ATOM 854 C CA . HIS A 1 111 ? -4.458 16.268 -30.091 1.00 94.56 111 HIS A CA 1
ATOM 855 C C . HIS A 1 111 ? -3.952 15.074 -29.273 1.00 94.56 111 HIS A C 1
ATOM 857 O O . HIS A 1 111 ? -2.886 14.542 -29.583 1.00 94.56 111 HIS A O 1
ATOM 863 N N . LYS A 1 112 ? -4.730 14.606 -28.285 1.00 94.56 112 LYS A N 1
ATOM 864 C CA . LYS A 1 112 ? -4.401 13.421 -27.475 1.00 94.56 112 LYS A CA 1
ATOM 865 C C . LYS A 1 112 ? -4.351 12.155 -28.337 1.00 94.56 112 LYS A C 1
ATOM 867 O O . LYS A 1 112 ? -3.423 11.360 -28.211 1.00 94.56 112 LYS A O 1
ATOM 872 N N . PHE A 1 113 ? -5.302 12.007 -29.259 1.00 95.25 113 PHE A N 1
ATOM 873 C CA . PHE A 1 113 ? -5.377 10.881 -30.189 1.00 95.25 113 PHE A CA 1
ATOM 874 C C . PHE A 1 113 ? -4.161 10.814 -31.124 1.00 95.25 113 PHE A C 1
ATOM 876 O O . PHE A 1 113 ? -3.545 9.758 -31.275 1.00 95.25 113 PHE A O 1
ATOM 883 N N . CYS A 1 114 ? -3.750 11.952 -31.690 1.00 95.31 114 CYS A N 1
ATOM 884 C CA . CYS A 1 114 ? -2.540 12.042 -32.505 1.00 95.31 114 CYS A CA 1
ATOM 885 C C . CYS A 1 114 ? -1.274 11.785 -31.679 1.00 95.31 114 CYS A C 1
ATOM 887 O O . CYS A 1 114 ? -0.369 11.100 -32.150 1.00 95.31 114 CYS A O 1
ATOM 889 N N . ALA A 1 115 ? -1.192 12.336 -30.464 1.00 95.19 115 ALA A N 1
ATOM 890 C CA . ALA A 1 115 ? -0.042 12.170 -29.579 1.00 95.19 115 ALA A CA 1
ATOM 891 C C . ALA A 1 115 ? 0.197 10.696 -29.222 1.00 95.19 115 ALA A C 1
ATOM 893 O O . ALA A 1 115 ? 1.328 10.219 -29.317 1.00 95.19 115 ALA A O 1
ATOM 894 N N . PHE A 1 116 ? -0.859 9.937 -28.906 1.00 94.00 116 PHE A N 1
ATOM 895 C CA . PHE A 1 116 ? -0.716 8.503 -28.662 1.00 94.00 116 PHE A CA 1
ATOM 896 C C . PHE A 1 116 ? -0.203 7.748 -29.891 1.00 94.00 116 PHE A C 1
ATOM 898 O O . PHE A 1 116 ? 0.748 6.980 -29.777 1.00 94.00 116 PHE A O 1
ATOM 905 N N . GLN A 1 117 ? -0.742 7.998 -31.085 1.00 94.88 117 GLN A N 1
ATOM 906 C CA . GLN A 1 117 ? -0.236 7.310 -32.278 1.00 94.88 117 GLN A CA 1
ATOM 907 C C . GLN A 1 117 ? 1.234 7.653 -32.566 1.00 94.88 117 GLN A C 1
ATOM 909 O O . GLN A 1 117 ? 2.028 6.764 -32.871 1.00 94.88 117 GLN A O 1
ATOM 914 N N . LYS A 1 118 ? 1.638 8.921 -32.391 1.00 93.94 118 LYS A N 1
ATOM 915 C CA . LYS A 1 118 ? 3.036 9.356 -32.568 1.00 93.94 118 LYS A CA 1
ATOM 916 C C . LYS A 1 118 ? 4.014 8.599 -31.672 1.00 93.94 118 LYS A C 1
ATOM 918 O O . LYS A 1 118 ? 5.133 8.324 -32.089 1.00 93.94 118 LYS A O 1
ATOM 923 N N . LEU A 1 119 ? 3.628 8.251 -30.449 1.00 93.31 119 LEU A N 1
ATOM 924 C CA . LEU A 1 119 ? 4.503 7.510 -29.534 1.00 93.31 119 LEU A CA 1
ATOM 925 C C . LEU A 1 119 ? 4.803 6.080 -30.029 1.00 93.31 119 LEU A C 1
ATOM 927 O O . LEU A 1 119 ? 5.901 5.562 -29.799 1.00 93.31 119 LEU A O 1
ATOM 931 N N . PHE A 1 120 ? 3.875 5.474 -30.775 1.00 91.00 120 PHE A N 1
ATOM 932 C CA . PHE A 1 120 ? 4.089 4.198 -31.464 1.00 91.00 120 PHE A CA 1
ATOM 933 C C . PHE A 1 120 ? 4.811 4.352 -32.816 1.00 91.00 120 PHE A C 1
ATOM 935 O O . PHE A 1 120 ? 5.389 3.383 -33.309 1.00 91.00 120 PHE A O 1
ATOM 942 N N . ALA A 1 121 ? 4.852 5.559 -33.386 1.00 90.06 121 ALA A N 1
ATOM 943 C CA . ALA A 1 121 ? 5.371 5.831 -34.725 1.00 90.06 121 ALA A CA 1
ATOM 944 C C . ALA A 1 121 ? 6.904 5.769 -34.826 1.00 90.06 121 ALA A C 1
ATOM 946 O O . ALA A 1 121 ? 7.603 6.740 -34.529 1.00 90.06 121 ALA A O 1
ATOM 947 N N . GLY A 1 122 ? 7.423 4.663 -35.362 1.00 86.75 122 GLY A N 1
ATOM 948 C CA . GLY A 1 122 ? 8.842 4.466 -35.663 1.00 86.75 122 GLY A CA 1
ATOM 949 C C . GLY A 1 122 ? 9.750 4.399 -34.427 1.00 86.75 122 GLY A C 1
ATOM 950 O O . GLY A 1 122 ? 9.671 5.200 -33.495 1.00 86.75 122 GLY A O 1
ATOM 951 N N . LYS A 1 123 ? 10.679 3.448 -34.430 1.00 89.06 123 LYS A N 1
ATOM 952 C CA . LYS A 1 123 ? 11.540 3.166 -33.271 1.00 89.06 123 LYS A CA 1
ATOM 953 C C . LYS A 1 123 ? 12.510 4.305 -32.925 1.00 89.06 123 LYS A C 1
ATOM 955 O O . LYS A 1 123 ? 12.575 4.721 -31.771 1.00 89.06 123 LYS A O 1
ATOM 960 N N . GLU A 1 124 ? 13.211 4.874 -33.903 1.00 89.00 124 GLU A N 1
ATOM 961 C CA . GLU A 1 124 ? 14.199 5.946 -33.657 1.00 89.00 124 GLU A CA 1
ATOM 962 C C . GLU A 1 124 ? 13.581 7.250 -33.133 1.00 89.00 124 GLU A C 1
ATOM 964 O O . GLU A 1 124 ? 14.216 8.016 -32.407 1.00 89.00 124 GLU A O 1
ATOM 969 N N . ARG A 1 125 ? 12.313 7.501 -33.474 1.00 90.19 125 ARG A N 1
ATOM 970 C CA . ARG A 1 125 ? 11.585 8.712 -33.075 1.00 90.19 125 ARG A CA 1
ATOM 971 C C . ARG A 1 125 ? 10.929 8.592 -31.705 1.00 90.19 125 ARG A C 1
ATOM 973 O O . ARG A 1 125 ? 10.409 9.586 -31.205 1.00 90.19 125 ARG A O 1
ATOM 980 N N . ARG A 1 126 ? 10.985 7.421 -31.062 1.00 92.56 126 ARG A N 1
ATOM 981 C CA . ARG A 1 126 ? 10.285 7.156 -29.800 1.00 92.56 126 ARG A CA 1
ATOM 982 C C . ARG A 1 126 ? 10.655 8.142 -28.699 1.00 92.56 126 ARG A C 1
ATOM 984 O O . ARG A 1 126 ? 9.775 8.800 -28.162 1.00 92.56 126 ARG A O 1
ATOM 991 N N . TRP A 1 127 ? 11.939 8.289 -28.387 1.00 94.56 127 TRP A N 1
ATOM 992 C CA . TRP A 1 127 ? 12.385 9.217 -27.342 1.00 94.56 127 TRP A CA 1
ATOM 993 C C . TRP A 1 127 ? 12.213 10.693 -27.703 1.00 94.56 127 TRP A C 1
ATOM 995 O O . TRP A 1 127 ? 11.755 11.433 -26.836 1.00 94.56 127 TRP A O 1
ATOM 1005 N N . PRO A 1 128 ? 12.499 11.143 -28.942 1.00 93.94 128 PRO A N 1
ATOM 1006 C CA . PRO A 1 128 ? 12.101 12.478 -29.380 1.00 93.94 128 PRO A CA 1
ATOM 1007 C C . PRO A 1 128 ? 10.604 12.755 -29.177 1.00 93.94 128 PRO A C 1
ATOM 1009 O O . PRO A 1 128 ? 10.253 13.795 -28.630 1.00 93.94 128 PRO A O 1
ATOM 1012 N N . ASN A 1 129 ? 9.727 11.809 -29.527 1.00 94.38 129 ASN A N 1
ATOM 1013 C CA . ASN A 1 129 ? 8.284 11.952 -29.326 1.00 94.38 129 ASN A CA 1
ATOM 1014 C C . ASN A 1 129 ? 7.914 11.954 -27.836 1.00 94.38 129 ASN A C 1
ATOM 1016 O O . ASN A 1 129 ? 7.136 12.803 -27.418 1.00 94.38 129 ASN A O 1
ATOM 1020 N N . ILE A 1 130 ? 8.511 11.081 -27.014 1.00 94.88 130 ILE A N 1
ATOM 1021 C CA . ILE A 1 130 ? 8.338 11.115 -25.551 1.00 94.88 130 ILE A CA 1
ATOM 1022 C C . ILE A 1 130 ? 8.731 12.494 -25.007 1.00 94.88 130 ILE A C 1
ATOM 1024 O O . ILE A 1 130 ? 7.981 13.073 -24.229 1.00 94.88 130 ILE A O 1
ATOM 1028 N N . LEU A 1 131 ? 9.871 13.044 -25.432 1.00 94.56 131 LEU A N 1
ATOM 1029 C CA . LEU A 1 131 ? 10.353 14.347 -24.980 1.00 94.56 131 LEU A CA 1
ATOM 1030 C C . LEU A 1 131 ? 9.401 15.482 -25.382 1.00 94.56 131 LEU A C 1
ATOM 1032 O O . LEU A 1 131 ? 9.104 16.343 -24.557 1.00 94.56 131 LEU A O 1
ATOM 1036 N N . VAL A 1 132 ? 8.909 15.471 -26.624 1.00 93.75 132 VAL A N 1
ATOM 1037 C CA . VAL A 1 132 ? 7.937 16.456 -27.122 1.00 93.75 132 VAL A CA 1
ATOM 1038 C C . VAL A 1 132 ? 6.632 16.372 -26.341 1.00 93.75 132 VAL A C 1
ATOM 1040 O O . VAL A 1 132 ? 6.163 17.391 -25.840 1.00 93.75 132 VAL A O 1
ATOM 1043 N N . GLU A 1 133 ? 6.059 15.178 -26.186 1.00 93.81 133 GLU A N 1
ATOM 1044 C CA . GLU A 1 133 ? 4.772 15.035 -25.505 1.00 93.81 133 GLU A CA 1
ATOM 1045 C C . GLU A 1 133 ? 4.892 15.343 -24.005 1.00 93.81 133 GLU A C 1
ATOM 1047 O O . GLU A 1 133 ? 4.016 16.007 -23.453 1.00 93.81 133 GLU A O 1
ATOM 1052 N N . MET A 1 134 ? 6.018 14.996 -23.370 1.00 90.94 134 MET A N 1
ATOM 1053 C CA . MET A 1 134 ? 6.354 15.421 -22.005 1.00 90.94 134 MET A CA 1
ATOM 1054 C C . MET A 1 134 ? 6.607 16.934 -21.894 1.00 90.94 134 MET A C 1
ATOM 1056 O O . MET A 1 134 ? 6.499 17.496 -20.808 1.00 90.94 134 MET A O 1
ATOM 1060 N N . GLY A 1 135 ? 6.961 17.622 -22.976 1.00 89.44 135 GLY A N 1
ATOM 1061 C CA . GLY A 1 135 ? 7.063 19.083 -23.012 1.00 89.44 135 GLY A CA 1
ATOM 1062 C C . GLY A 1 135 ? 5.734 19.782 -23.312 1.00 89.44 135 GLY A C 1
ATOM 1063 O O . GLY A 1 135 ? 5.647 20.999 -23.178 1.00 89.44 135 GLY A O 1
ATOM 1064 N N . SER A 1 136 ? 4.710 19.030 -23.721 1.00 91.75 136 SER A N 1
ATOM 1065 C CA . SER A 1 136 ? 3.415 19.548 -24.166 1.00 91.75 136 SER A CA 1
ATOM 1066 C C . SER A 1 136 ? 2.307 19.352 -23.123 1.00 91.75 136 SER A C 1
ATOM 1068 O O . SER A 1 136 ? 2.491 18.678 -22.107 1.00 91.75 136 SER A O 1
ATOM 1070 N N . SER A 1 137 ? 1.123 19.895 -23.417 1.00 90.06 137 SER A N 1
ATOM 1071 C CA . SER A 1 137 ? -0.126 19.660 -22.681 1.00 90.06 137 SER A CA 1
ATOM 1072 C C . SER A 1 137 ? -1.059 18.640 -23.355 1.00 90.06 137 SER A C 1
ATOM 1074 O O . SER A 1 137 ? -2.188 18.458 -22.904 1.00 90.06 137 SER A O 1
ATOM 1076 N N . ASN A 1 138 ? -0.618 17.952 -24.419 1.00 92.81 138 ASN A N 1
ATOM 1077 C CA . ASN A 1 138 ? -1.472 17.010 -25.159 1.00 92.81 138 ASN A CA 1
ATOM 1078 C C . ASN A 1 138 ? -1.825 15.765 -24.334 1.00 92.81 138 ASN A C 1
ATOM 1080 O O . ASN A 1 138 ? -2.927 15.222 -24.453 1.00 92.81 138 ASN A O 1
ATOM 1084 N N . LEU A 1 139 ? -0.871 15.290 -23.526 1.00 93.38 139 LEU A N 1
ATOM 1085 C CA . LEU A 1 139 ? -0.999 14.086 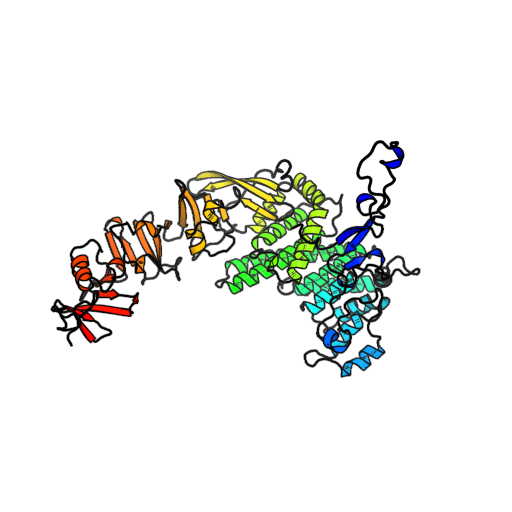-22.715 1.00 93.38 139 LEU A CA 1
ATOM 1086 C C . LEU A 1 139 ? -0.974 14.434 -21.229 1.00 93.38 139 LEU A C 1
ATOM 1088 O O . LEU A 1 139 ? -0.038 15.052 -20.726 1.00 93.38 139 LEU A O 1
ATOM 1092 N N . ASN A 1 140 ? -1.990 13.966 -20.509 1.00 91.94 140 ASN A N 1
ATOM 1093 C CA . ASN A 1 140 ? -2.037 14.062 -19.059 1.00 91.94 140 ASN A CA 1
ATOM 1094 C C . ASN A 1 140 ? -1.180 12.945 -18.441 1.00 91.94 140 ASN A C 1
ATOM 1096 O O . ASN A 1 140 ? -1.582 11.780 -18.484 1.00 91.94 140 ASN A O 1
ATOM 1100 N N . SER A 1 141 ? -0.024 13.292 -17.870 1.00 88.44 141 SER A N 1
ATOM 1101 C CA . SER A 1 141 ? 0.896 12.346 -17.214 1.00 88.44 141 SER A CA 1
ATOM 1102 C C . SER A 1 141 ? 0.344 11.739 -15.918 1.00 88.44 141 SER A C 1
ATOM 1104 O O . SER A 1 141 ? 0.824 10.693 -15.491 1.00 88.44 141 SER A O 1
ATOM 1106 N N . SER A 1 142 ? -0.677 12.351 -15.319 1.00 90.88 142 SER A N 1
ATOM 1107 C CA . SER A 1 142 ? -1.377 11.853 -14.128 1.00 90.88 142 SER A CA 1
ATOM 1108 C C . SER A 1 142 ? -2.390 10.752 -14.466 1.00 90.88 142 SER A C 1
ATOM 1110 O O . SER A 1 142 ? -2.871 10.047 -13.580 1.00 90.88 142 SER A O 1
ATOM 1112 N N . SER A 1 143 ? -2.723 10.583 -15.751 1.00 94.19 143 SER A N 1
ATOM 1113 C CA . SER A 1 143 ? -3.605 9.519 -16.237 1.00 94.19 143 SER A CA 1
ATOM 1114 C C . SER A 1 143 ? -2.882 8.175 -16.246 1.00 94.19 143 SER A C 1
ATOM 1116 O O . SER A 1 143 ? -1.788 8.066 -16.802 1.00 94.19 143 SER A O 1
ATOM 1118 N N . GLU A 1 144 ? -3.544 7.127 -15.753 1.00 93.88 144 GLU A N 1
ATOM 1119 C CA . GLU A 1 144 ? -2.996 5.765 -15.753 1.00 93.88 144 GLU A CA 1
ATOM 1120 C C . GLU A 1 144 ? -2.647 5.283 -17.173 1.00 93.88 144 GLU A C 1
ATOM 1122 O O . GLU A 1 144 ? -1.549 4.779 -17.387 1.00 93.88 144 GLU A O 1
ATOM 1127 N N . ASP A 1 145 ? -3.530 5.507 -18.157 1.00 91.81 145 ASP A N 1
ATOM 1128 C CA . ASP A 1 145 ? -3.284 5.138 -19.562 1.00 91.81 145 ASP A CA 1
ATOM 1129 C C . ASP A 1 145 ? -1.989 5.740 -20.122 1.00 91.81 145 ASP A C 1
ATOM 1131 O O . ASP A 1 145 ? -1.156 5.028 -20.687 1.00 91.81 145 ASP A O 1
ATOM 1135 N N . THR A 1 146 ? -1.808 7.053 -19.949 1.00 94.44 146 THR A N 1
ATOM 1136 C CA . THR A 1 146 ? -0.615 7.773 -20.407 1.00 94.44 146 THR A CA 1
ATOM 1137 C C . THR A 1 146 ? 0.635 7.260 -19.701 1.00 94.44 146 THR A C 1
ATOM 1139 O O . THR A 1 146 ? 1.642 6.998 -20.358 1.00 94.44 146 THR A O 1
ATOM 1142 N N . MET A 1 147 ? 0.573 7.111 -18.373 1.00 95.62 147 MET A N 1
ATOM 1143 C CA . MET A 1 147 ? 1.685 6.612 -17.568 1.00 95.62 147 MET A CA 1
ATOM 1144 C C . MET A 1 147 ? 2.102 5.218 -18.033 1.00 95.62 147 MET A C 1
ATOM 1146 O O . MET A 1 147 ? 3.271 5.017 -18.354 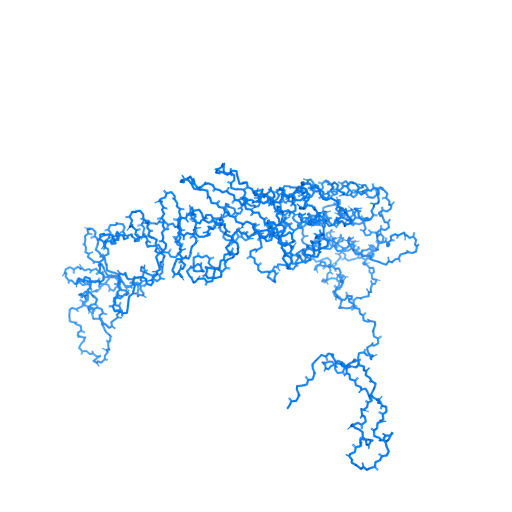1.00 95.62 147 MET A O 1
ATOM 1150 N N . ARG A 1 148 ? 1.157 4.274 -18.139 1.00 94.19 148 ARG A N 1
ATOM 1151 C CA . ARG A 1 148 ? 1.445 2.885 -18.522 1.00 94.19 148 ARG A CA 1
ATOM 1152 C C . ARG A 1 148 ? 2.081 2.812 -19.895 1.00 94.19 148 ARG A C 1
ATOM 1154 O O . ARG A 1 148 ? 3.141 2.213 -20.044 1.00 94.19 148 ARG A O 1
ATOM 1161 N N . MET A 1 149 ? 1.466 3.472 -20.870 1.00 93.56 149 MET A N 1
ATOM 1162 C CA . MET A 1 149 ? 1.956 3.495 -22.240 1.00 93.56 149 MET A CA 1
ATOM 1163 C C . MET A 1 149 ? 3.383 4.054 -22.321 1.00 93.56 149 MET A C 1
ATOM 1165 O O . MET A 1 149 ? 4.261 3.419 -22.899 1.00 93.56 149 MET A O 1
ATOM 1169 N N . LEU A 1 150 ? 3.648 5.215 -21.713 1.00 95.56 150 LEU A N 1
ATOM 1170 C CA . LEU A 1 150 ? 4.977 5.831 -21.745 1.00 95.56 150 LEU A CA 1
ATOM 1171 C C . LEU A 1 150 ? 6.020 5.009 -20.981 1.00 95.56 150 LEU A C 1
ATOM 1173 O O . LEU A 1 150 ? 7.133 4.843 -21.476 1.00 95.56 150 LEU A O 1
ATOM 1177 N N . CYS A 1 151 ? 5.676 4.473 -19.807 1.00 95.62 151 CYS A N 1
ATOM 1178 C CA . CYS A 1 151 ? 6.566 3.612 -19.031 1.00 95.62 151 CYS A CA 1
ATOM 1179 C C . CYS A 1 151 ? 6.949 2.355 -19.814 1.00 95.62 151 CYS A C 1
ATOM 1181 O O . CYS A 1 151 ? 8.132 2.034 -19.913 1.00 95.62 151 CYS A O 1
ATOM 1183 N N . GLU A 1 152 ? 5.970 1.658 -20.390 1.00 92.94 152 GLU A N 1
ATOM 1184 C CA . GLU A 1 152 ? 6.195 0.425 -21.144 1.00 92.94 152 GLU A CA 1
ATOM 1185 C C . GLU A 1 152 ? 6.997 0.694 -22.430 1.00 92.94 152 GLU A C 1
ATOM 1187 O O . GLU A 1 152 ? 7.983 0.003 -22.690 1.00 92.94 152 GLU A O 1
ATOM 1192 N N . LEU A 1 153 ? 6.684 1.768 -23.167 1.00 93.50 153 LEU A N 1
ATOM 1193 C CA . LEU A 1 153 ? 7.468 2.207 -24.329 1.00 93.50 153 LEU A CA 1
ATOM 1194 C C . LEU A 1 153 ? 8.905 2.612 -23.968 1.00 93.50 153 LEU A C 1
ATOM 1196 O O . LEU A 1 153 ? 9.828 2.350 -24.739 1.00 93.50 153 LEU A O 1
ATOM 1200 N N . ALA A 1 154 ? 9.118 3.233 -22.806 1.00 94.94 154 ALA A N 1
ATOM 1201 C CA . ALA A 1 154 ? 10.442 3.652 -22.350 1.00 94.94 154 ALA A CA 1
ATOM 1202 C C . ALA A 1 154 ? 11.338 2.472 -21.939 1.00 94.94 154 ALA A C 1
ATOM 1204 O O . ALA A 1 154 ? 12.565 2.593 -21.988 1.00 94.94 154 ALA A O 1
ATOM 1205 N N . VAL A 1 155 ? 10.758 1.342 -21.516 1.00 92.69 155 VAL A N 1
ATOM 1206 C CA . VAL A 1 155 ? 11.511 0.138 -21.114 1.00 92.69 155 VAL A CA 1
ATOM 1207 C C . VAL A 1 155 ? 11.599 -0.927 -22.208 1.00 92.69 155 VAL A C 1
ATOM 1209 O O . VAL A 1 155 ? 12.380 -1.870 -22.060 1.00 92.69 155 VAL A O 1
ATOM 1212 N N . GLN A 1 156 ? 10.826 -0.791 -23.287 1.00 89.62 156 GLN A N 1
ATOM 1213 C CA . GLN A 1 156 ? 10.797 -1.737 -24.396 1.00 89.62 156 GLN A CA 1
ATOM 1214 C C . GLN A 1 156 ? 12.153 -1.801 -25.110 1.00 89.62 156 GLN A C 1
ATOM 1216 O O . GLN A 1 156 ? 12.621 -0.814 -25.669 1.00 89.62 156 GLN A O 1
ATOM 1221 N N . ALA A 1 157 ? 12.754 -2.993 -25.159 1.00 85.06 157 ALA A N 1
ATOM 1222 C CA . ALA A 1 157 ? 14.090 -3.183 -25.720 1.00 85.06 157 ALA A CA 1
ATOM 1223 C C . ALA A 1 157 ? 14.179 -2.867 -27.229 1.00 85.06 157 ALA A C 1
ATOM 1225 O O . ALA A 1 157 ? 15.134 -2.214 -27.646 1.00 85.06 157 ALA A O 1
ATOM 1226 N N . CYS A 1 158 ? 13.192 -3.305 -28.027 1.00 84.12 158 CYS A N 1
ATOM 1227 C CA . CYS A 1 158 ? 13.143 -3.188 -29.500 1.00 84.12 158 CYS A CA 1
ATOM 1228 C C . CYS A 1 158 ? 14.299 -3.914 -30.243 1.00 84.12 158 CYS A C 1
ATOM 1230 O O . CYS A 1 158 ? 15.183 -4.480 -29.595 1.00 84.12 158 CYS A O 1
ATOM 1232 N N . PRO A 1 159 ? 14.305 -3.996 -31.588 1.00 83.62 159 PRO A N 1
ATOM 1233 C CA . PRO A 1 159 ? 15.350 -4.694 -32.343 1.00 83.62 159 PRO A CA 1
ATOM 1234 C C . PRO A 1 159 ? 16.759 -4.137 -32.117 1.00 83.62 159 PRO A C 1
ATOM 1236 O O . PRO A 1 159 ? 16.959 -2.964 -31.783 1.00 83.62 159 PRO A O 1
ATOM 1239 N N . ARG A 1 160 ? 17.759 -5.000 -32.310 1.00 85.75 160 ARG A N 1
ATOM 1240 C CA . ARG A 1 160 ? 19.160 -4.577 -32.383 1.00 85.75 160 ARG A CA 1
ATOM 1241 C C . ARG A 1 160 ? 19.407 -3.946 -33.754 1.00 85.75 160 ARG A C 1
ATOM 1243 O O . ARG A 1 160 ? 18.906 -4.456 -34.746 1.00 85.75 160 ARG A O 1
ATOM 1250 N N . SER A 1 161 ? 20.188 -2.873 -33.790 1.00 83.12 161 SER A N 1
ATOM 1251 C CA . SER A 1 161 ? 20.759 -2.329 -35.024 1.00 83.12 161 SER A CA 1
ATOM 1252 C C . SER A 1 161 ? 22.270 -2.574 -35.008 1.00 83.12 161 SER A C 1
ATOM 1254 O O . SER A 1 161 ? 22.871 -2.632 -33.931 1.00 83.12 161 SER A O 1
ATOM 1256 N N . SER A 1 162 ? 22.869 -2.773 -36.181 1.00 84.00 162 SER A N 1
ATOM 1257 C CA . SER A 1 162 ? 24.325 -2.822 -36.367 1.00 84.00 162 SER A CA 1
ATOM 1258 C C . SER A 1 162 ? 24.993 -1.473 -36.116 1.00 84.00 162 SER A C 1
ATOM 1260 O O . SER A 1 162 ? 26.167 -1.433 -35.759 1.00 84.00 162 SER A O 1
ATOM 1262 N N . ASP A 1 163 ? 24.240 -0.387 -36.270 1.00 82.69 163 ASP A N 1
ATOM 1263 C CA . ASP A 1 163 ? 24.780 0.969 -36.389 1.00 82.69 163 ASP A CA 1
ATOM 1264 C C . ASP A 1 163 ? 24.965 1.642 -35.024 1.00 82.69 163 ASP A C 1
ATOM 1266 O O . ASP A 1 163 ? 25.610 2.683 -34.911 1.00 82.69 163 ASP A O 1
ATOM 1270 N N . TYR A 1 164 ? 24.402 1.042 -33.971 1.00 81.56 164 TYR A N 1
ATOM 1271 C CA . TYR A 1 164 ? 24.359 1.609 -32.630 1.00 81.56 164 TYR A CA 1
ATOM 1272 C C . TYR A 1 164 ? 24.827 0.606 -31.577 1.00 81.56 164 TYR A C 1
ATOM 1274 O O . TYR A 1 164 ? 24.516 -0.587 -31.623 1.00 81.56 164 TYR A O 1
ATOM 1282 N N . LYS A 1 165 ? 25.523 1.110 -30.552 1.00 84.94 165 LYS A N 1
ATOM 1283 C CA . LYS A 1 165 ? 25.884 0.322 -29.364 1.00 84.94 165 LYS A CA 1
ATOM 1284 C C . LYS A 1 165 ? 24.640 -0.136 -28.601 1.00 84.94 165 LYS A C 1
ATOM 1286 O O . LYS A 1 165 ? 24.585 -1.259 -28.096 1.00 84.94 165 LYS A O 1
ATOM 1291 N N . PHE A 1 166 ? 23.654 0.751 -28.489 1.00 88.06 166 PHE A N 1
ATOM 1292 C CA . PHE A 1 166 ? 22.351 0.447 -27.912 1.00 88.06 166 PHE A CA 1
ATOM 1293 C C . PHE A 1 166 ? 21.379 -0.066 -28.975 1.00 88.06 166 PHE A C 1
ATOM 1295 O O . PHE A 1 166 ? 21.578 0.102 -30.173 1.00 88.06 166 PHE A O 1
ATOM 1302 N N . ARG A 1 167 ? 20.279 -0.680 -28.532 1.00 90.56 167 ARG A N 1
ATOM 1303 C CA . ARG A 1 167 ? 19.160 -1.003 -29.429 1.00 90.56 167 ARG A CA 1
ATOM 1304 C C . ARG A 1 167 ? 18.601 0.282 -30.041 1.00 90.56 167 ARG A C 1
ATOM 1306 O O . ARG A 1 167 ? 18.658 1.331 -29.401 1.00 90.56 167 ARG A O 1
ATOM 1313 N N . ILE A 1 168 ? 18.039 0.186 -31.244 1.00 91.25 168 ILE A N 1
ATOM 1314 C CA . ILE A 1 168 ? 17.717 1.336 -32.109 1.00 91.25 168 ILE A CA 1
ATOM 1315 C C . ILE A 1 168 ? 16.891 2.431 -31.409 1.00 91.25 168 ILE A C 1
ATOM 1317 O O . ILE A 1 168 ? 17.189 3.614 -31.536 1.00 91.25 168 ILE A O 1
ATOM 1321 N N . VAL A 1 169 ? 15.919 2.049 -30.573 1.00 91.75 169 VAL A N 1
ATOM 1322 C CA . VAL A 1 169 ? 15.115 2.994 -29.775 1.00 91.75 169 VAL A CA 1
ATOM 1323 C C . VAL A 1 169 ? 15.970 3.790 -28.787 1.00 91.75 169 VAL A C 1
ATOM 1325 O O . VAL A 1 169 ? 15.725 4.968 -28.558 1.00 91.75 169 VAL A O 1
ATOM 1328 N N . HIS A 1 170 ? 16.975 3.165 -28.184 1.00 93.69 170 HIS A N 1
ATOM 1329 C CA . HIS A 1 170 ? 17.778 3.742 -27.109 1.00 93.69 170 HIS A CA 1
ATOM 1330 C C . HIS A 1 170 ? 19.076 4.406 -27.590 1.00 93.69 170 HIS A C 1
ATOM 1332 O O . HIS A 1 170 ? 19.767 5.017 -26.778 1.00 93.69 170 HIS A O 1
ATOM 1338 N N . ALA A 1 171 ? 19.398 4.355 -28.887 1.00 92.50 171 ALA A N 1
ATOM 1339 C CA . ALA A 1 171 ? 20.575 5.016 -29.463 1.00 92.50 171 ALA A CA 1
ATOM 1340 C C . ALA A 1 171 ? 20.639 6.524 -29.140 1.00 92.50 171 ALA A C 1
ATOM 1342 O O . ALA A 1 171 ? 21.704 7.113 -28.981 1.00 92.50 171 ALA A O 1
ATOM 1343 N N . VAL A 1 172 ? 19.477 7.152 -28.952 1.00 92.06 172 VAL A N 1
ATOM 1344 C CA . VAL A 1 172 ? 19.332 8.559 -28.557 1.00 92.06 172 VAL A CA 1
ATOM 1345 C C . VAL A 1 172 ? 20.059 8.936 -27.255 1.00 92.06 172 VAL A C 1
ATOM 1347 O O . VAL A 1 172 ? 20.426 10.097 -27.090 1.00 92.06 172 VAL A O 1
ATOM 1350 N N . PHE A 1 173 ? 20.310 7.985 -26.347 1.00 93.38 173 PHE A N 1
ATOM 1351 C CA . PHE A 1 173 ? 21.004 8.252 -25.082 1.00 93.38 173 PHE A CA 1
ATOM 1352 C C . PHE A 1 173 ? 22.503 8.529 -25.254 1.00 93.38 173 PHE A C 1
ATOM 1354 O O . PHE A 1 173 ? 23.139 9.029 -24.328 1.00 93.38 173 PHE A O 1
ATOM 1361 N N . GLU A 1 174 ? 23.059 8.283 -26.442 1.00 91.75 174 GLU A N 1
ATOM 1362 C CA . GLU A 1 174 ? 24.418 8.704 -26.801 1.00 91.75 174 GLU A CA 1
ATOM 1363 C C . GLU A 1 174 ? 24.487 10.187 -27.189 1.00 91.75 174 GLU A C 1
ATOM 1365 O O . GLU A 1 174 ? 25.579 10.737 -27.276 1.00 91.75 174 GLU A O 1
ATOM 1370 N N . LYS A 1 175 ? 23.343 10.860 -27.396 1.00 92.62 175 LYS A N 1
ATOM 1371 C CA . LYS A 1 175 ? 23.267 12.266 -27.822 1.00 92.62 175 LYS A CA 1
ATOM 1372 C C . LYS A 1 175 ? 23.128 13.198 -26.605 1.00 92.62 175 LYS A C 1
ATOM 1374 O O . LYS A 1 175 ? 22.024 13.306 -26.056 1.00 92.62 175 LYS A O 1
ATOM 1379 N N . PRO A 1 176 ? 24.176 13.949 -26.201 1.00 93.38 176 PRO A N 1
ATOM 1380 C CA . PRO A 1 176 ? 24.155 14.711 -24.949 1.00 93.38 176 PRO A CA 1
ATOM 1381 C C . PRO A 1 176 ? 23.073 15.787 -24.874 1.00 93.38 176 PRO A C 1
ATOM 1383 O O . PRO A 1 176 ? 22.477 15.982 -23.819 1.00 93.38 176 PRO A O 1
ATOM 1386 N N . ALA A 1 177 ? 22.763 16.444 -25.995 1.00 92.56 177 ALA A N 1
ATOM 1387 C CA . ALA A 1 177 ? 21.744 17.491 -26.044 1.00 92.56 177 ALA A CA 1
ATOM 1388 C C . ALA A 1 177 ? 20.340 16.977 -25.671 1.00 92.56 177 ALA A C 1
ATOM 1390 O O . ALA A 1 177 ? 19.630 17.617 -24.896 1.00 92.56 177 ALA A O 1
ATOM 1391 N N . ILE A 1 178 ? 19.952 15.800 -26.177 1.00 91.00 178 ILE A N 1
ATOM 1392 C CA . ILE A 1 178 ? 18.632 15.212 -25.902 1.00 91.00 178 ILE A CA 1
ATOM 1393 C C . ILE A 1 178 ? 18.561 14.732 -24.454 1.00 91.00 178 ILE A C 1
ATOM 1395 O O . ILE A 1 178 ? 17.581 14.998 -23.760 1.00 91.00 178 ILE A O 1
ATOM 1399 N N . VAL A 1 179 ? 19.620 14.074 -23.980 1.00 95.25 179 VAL A N 1
ATOM 1400 C CA . VAL A 1 179 ? 19.720 13.602 -22.595 1.00 95.25 179 VAL A CA 1
ATOM 1401 C C . VAL A 1 179 ? 19.646 14.762 -21.604 1.00 95.25 179 VAL A C 1
ATOM 1403 O O . VAL A 1 179 ? 18.862 14.702 -20.659 1.00 95.25 179 VAL A O 1
ATOM 1406 N N . LYS A 1 180 ? 20.389 15.849 -21.847 1.00 95.56 180 LYS A N 1
ATOM 1407 C CA . LYS A 1 180 ? 20.333 17.062 -21.021 1.00 95.56 180 LYS A CA 1
ATOM 1408 C C . LYS A 1 180 ? 18.916 17.630 -20.967 1.00 95.56 180 LYS A C 1
ATOM 1410 O O . LYS A 1 180 ? 18.415 17.928 -19.885 1.00 95.56 180 LYS A O 1
ATOM 1415 N N . ARG A 1 181 ? 18.237 17.714 -22.116 1.00 95.50 181 ARG A N 1
ATOM 1416 C CA . ARG A 1 181 ? 16.866 18.227 -22.171 1.00 95.50 181 ARG A CA 1
ATOM 1417 C C . ARG A 1 181 ? 15.873 17.341 -21.417 1.00 95.50 181 ARG A C 1
ATOM 1419 O O . ARG A 1 181 ? 14.962 17.854 -20.773 1.00 95.50 181 ARG A O 1
ATOM 1426 N N . LEU A 1 182 ? 16.058 16.022 -21.470 1.00 95.94 182 LEU A N 1
ATOM 1427 C CA . LEU A 1 182 ? 15.245 15.074 -20.714 1.00 95.94 182 LEU A CA 1
ATOM 1428 C C . LEU A 1 182 ? 15.457 15.229 -19.199 1.00 95.94 182 LEU A C 1
ATOM 1430 O O . LEU A 1 182 ? 14.478 15.248 -18.457 1.00 95.94 182 LEU A O 1
ATOM 1434 N N . VAL A 1 183 ? 16.705 15.397 -18.746 1.00 97.44 183 VAL A N 1
ATOM 1435 C CA . VAL A 1 183 ? 17.034 15.666 -17.333 1.00 97.44 183 VAL A CA 1
ATOM 1436 C C . VAL A 1 183 ? 16.340 16.936 -16.838 1.00 97.44 183 VAL A C 1
ATOM 1438 O O . VAL A 1 183 ? 15.675 16.901 -15.805 1.00 97.44 183 VAL A O 1
ATOM 1441 N N . GLU A 1 184 ? 16.449 18.041 -17.583 1.00 96.56 184 GLU A N 1
ATOM 1442 C CA . GLU A 1 184 ? 15.795 19.314 -17.247 1.00 96.56 184 GLU A CA 1
ATOM 1443 C C . GLU A 1 184 ? 14.278 19.148 -17.106 1.00 96.56 184 GLU A C 1
ATOM 1445 O O . GLU A 1 184 ? 13.688 19.582 -16.118 1.00 96.56 184 GLU A O 1
ATOM 1450 N N . LEU A 1 185 ? 13.651 18.468 -18.068 1.00 96.19 185 LEU A N 1
ATOM 1451 C CA . LEU A 1 185 ? 12.207 18.274 -18.091 1.00 96.19 185 LEU A CA 1
ATOM 1452 C C . LEU A 1 185 ? 11.711 17.408 -16.927 1.00 96.19 185 LEU A C 1
ATOM 1454 O O . LEU A 1 185 ? 10.690 17.729 -16.315 1.00 96.19 185 LEU A O 1
ATOM 1458 N N . ILE A 1 186 ? 12.432 16.328 -16.608 1.00 97.50 186 ILE A N 1
ATOM 1459 C CA . ILE A 1 186 ? 12.109 15.481 -15.456 1.00 97.50 186 ILE A CA 1
ATOM 1460 C C . ILE A 1 186 ? 12.248 16.286 -14.171 1.00 97.50 186 ILE A C 1
ATOM 1462 O O . ILE A 1 186 ? 11.331 16.256 -13.356 1.00 97.50 186 ILE A O 1
ATOM 1466 N N . LYS A 1 187 ? 13.339 17.046 -14.014 1.00 97.81 187 LYS A N 1
ATOM 1467 C CA . LYS A 1 187 ? 13.567 17.890 -12.837 1.00 97.81 187 LYS A CA 1
ATOM 1468 C C . LYS A 1 187 ? 12.413 18.864 -12.618 1.00 97.81 187 LYS A C 1
ATOM 1470 O O . LYS A 1 187 ? 11.831 18.891 -11.539 1.00 97.81 187 LYS A O 1
ATOM 1475 N N . THR A 1 188 ? 12.036 19.622 -13.650 1.00 96.56 188 THR A N 1
ATOM 1476 C CA . THR A 1 188 ? 10.938 20.596 -13.568 1.00 96.56 188 THR A CA 1
ATOM 1477 C C . THR A 1 188 ? 9.622 19.936 -13.163 1.00 96.56 188 THR A C 1
ATOM 1479 O O . THR A 1 188 ? 8.934 20.433 -12.272 1.00 96.56 188 THR A O 1
ATOM 1482 N N . ARG A 1 189 ? 9.271 18.801 -13.779 1.00 95.88 189 ARG A N 1
ATOM 1483 C CA . ARG A 1 189 ? 8.026 18.088 -13.461 1.00 95.88 189 ARG A CA 1
ATOM 1484 C C . ARG A 1 189 ? 8.051 17.464 -12.069 1.00 95.88 189 ARG A C 1
ATOM 1486 O O . ARG A 1 189 ? 7.038 17.512 -11.382 1.00 95.88 189 ARG A O 1
ATOM 1493 N N . LEU A 1 190 ? 9.191 16.929 -11.639 1.00 97.31 190 LEU A N 1
ATOM 1494 C CA . LEU A 1 190 ? 9.352 16.349 -10.309 1.00 97.31 190 LEU A CA 1
ATOM 1495 C C . LEU A 1 190 ? 9.158 17.409 -9.220 1.00 97.31 190 LEU A C 1
ATOM 1497 O O . LEU A 1 190 ? 8.392 17.186 -8.287 1.00 97.31 190 LEU A O 1
ATOM 1501 N N . CYS A 1 191 ? 9.765 18.590 -9.386 1.00 96.88 191 CYS A N 1
ATOM 1502 C CA . CYS A 1 191 ? 9.552 19.723 -8.484 1.00 96.88 191 CYS A CA 1
ATOM 1503 C C . CYS A 1 191 ? 8.078 20.148 -8.428 1.00 96.88 191 CYS A C 1
ATOM 1505 O O . CYS A 1 191 ? 7.584 20.456 -7.349 1.00 96.88 191 CYS A O 1
ATOM 1507 N N . ALA A 1 192 ? 7.373 20.141 -9.565 1.00 96.25 192 ALA A N 1
ATOM 1508 C CA . ALA A 1 192 ? 5.970 20.548 -9.634 1.00 96.25 192 ALA A CA 1
ATOM 1509 C C . ALA A 1 192 ? 5.016 19.593 -8.895 1.00 96.25 192 ALA A C 1
ATOM 1511 O O . ALA A 1 192 ? 3.989 20.035 -8.386 1.00 96.25 192 ALA A O 1
ATOM 1512 N N . ILE A 1 193 ? 5.343 18.298 -8.831 1.00 96.56 193 ILE A N 1
ATOM 1513 C CA . ILE A 1 193 ? 4.483 17.293 -8.189 1.00 96.56 193 ILE A CA 1
ATOM 1514 C C . ILE A 1 193 ? 4.932 16.906 -6.778 1.00 96.56 193 ILE A C 1
ATOM 1516 O O . ILE A 1 193 ? 4.216 16.167 -6.112 1.00 96.56 193 ILE A O 1
ATOM 1520 N N . SER A 1 194 ? 6.092 17.371 -6.306 1.00 96.69 194 SER A N 1
ATOM 1521 C CA . SER A 1 194 ? 6.763 16.865 -5.094 1.00 96.69 194 SER A CA 1
ATOM 1522 C C . SER A 1 194 ? 5.916 16.909 -3.818 1.00 96.69 194 SER A C 1
ATOM 1524 O O . SER A 1 194 ? 6.140 16.113 -2.913 1.00 96.69 194 SER A O 1
ATOM 1526 N N . SER A 1 195 ? 4.910 17.781 -3.742 1.00 94.38 195 SER A N 1
ATOM 1527 C CA . SER A 1 195 ? 3.990 17.908 -2.606 1.00 94.38 195 SER A CA 1
ATOM 1528 C C . SER A 1 195 ? 2.603 17.294 -2.847 1.00 94.38 195 SER A C 1
ATOM 1530 O O . SER A 1 195 ? 1.758 17.330 -1.950 1.00 94.38 195 SER A O 1
ATOM 1532 N N . ASN A 1 196 ? 2.341 16.733 -4.029 1.00 96.25 196 ASN A N 1
ATOM 1533 C CA . ASN A 1 196 ? 1.031 16.226 -4.427 1.00 96.25 196 ASN A CA 1
ATOM 1534 C C . ASN A 1 196 ? 1.053 14.702 -4.619 1.00 96.25 196 ASN A C 1
ATOM 1536 O O . ASN A 1 196 ? 1.259 14.202 -5.722 1.00 96.25 196 ASN A O 1
ATOM 1540 N N . TRP A 1 197 ? 0.755 13.950 -3.558 1.00 95.62 197 TRP A N 1
ATOM 1541 C CA . TRP A 1 197 ? 0.720 12.480 -3.592 1.00 95.62 197 TRP A CA 1
ATOM 1542 C C . TRP A 1 197 ? -0.309 11.881 -4.559 1.00 95.62 197 TRP A C 1
ATOM 1544 O O . TRP A 1 197 ? -0.219 10.704 -4.914 1.00 95.62 197 TRP A O 1
ATOM 1554 N N . ARG A 1 198 ? -1.290 12.667 -5.024 1.00 95.69 198 ARG A N 1
ATOM 1555 C CA . ARG A 1 198 ? -2.250 12.203 -6.037 1.00 95.69 198 ARG A CA 1
ATOM 1556 C C . ARG A 1 198 ? -1.575 11.999 -7.396 1.00 95.69 198 ARG A C 1
ATOM 1558 O O . ARG A 1 198 ? -2.053 11.191 -8.185 1.00 95.69 198 ARG A O 1
ATOM 1565 N N . GLU A 1 199 ? -0.415 12.616 -7.623 1.00 96.94 199 GLU A N 1
ATOM 1566 C CA . GLU A 1 199 ? 0.406 12.512 -8.838 1.00 96.94 199 GLU A CA 1
ATOM 1567 C C . GLU A 1 199 ? 1.282 11.245 -8.892 1.00 96.94 199 GLU A C 1
ATOM 1569 O O . GLU A 1 199 ? 2.317 11.216 -9.557 1.00 96.94 199 GLU A O 1
ATOM 1574 N N . HIS A 1 200 ? 0.876 10.164 -8.223 1.00 96.81 200 HIS A N 1
ATOM 1575 C CA . HIS A 1 200 ? 1.583 8.878 -8.215 1.00 96.81 200 HIS A CA 1
ATOM 1576 C C . HIS A 1 200 ? 1.855 8.315 -9.625 1.00 96.81 200 HIS A C 1
ATOM 1578 O O . HIS A 1 200 ? 2.943 7.798 -9.877 1.00 96.81 200 HIS A O 1
ATOM 1584 N N . ASN A 1 201 ? 0.918 8.468 -10.569 1.00 97.12 201 ASN A N 1
ATOM 1585 C CA . ASN A 1 201 ? 1.118 8.076 -11.971 1.00 97.12 201 ASN A CA 1
ATOM 1586 C C . ASN A 1 201 ? 2.215 8.911 -12.652 1.00 97.12 201 ASN A C 1
ATOM 1588 O O . ASN A 1 201 ? 3.069 8.375 -13.358 1.00 97.12 201 ASN A O 1
ATOM 1592 N N . CYS A 1 202 ? 2.234 10.222 -12.406 1.00 97.31 202 CYS A N 1
ATOM 1593 C CA . CYS A 1 202 ? 3.281 11.087 -12.937 1.00 97.31 202 CYS A CA 1
ATOM 1594 C C . CYS A 1 202 ? 4.642 10.717 -12.321 1.00 97.31 202 CYS A C 1
ATOM 1596 O O . CYS A 1 202 ? 5.620 10.556 -13.046 1.00 97.31 202 CYS A O 1
ATOM 1598 N N . MET A 1 203 ? 4.699 10.476 -11.008 1.00 98.38 203 MET A N 1
ATOM 1599 C CA . MET A 1 203 ? 5.913 10.037 -10.310 1.00 98.38 203 MET A CA 1
ATOM 1600 C C . MET A 1 203 ? 6.453 8.702 -10.840 1.00 98.38 203 MET A C 1
ATOM 1602 O O . MET A 1 203 ? 7.649 8.578 -11.084 1.00 98.38 203 MET A O 1
ATOM 1606 N N . GLU A 1 204 ? 5.587 7.716 -11.077 1.00 97.94 204 GLU A N 1
ATOM 1607 C CA . GLU A 1 204 ? 5.948 6.430 -11.688 1.00 97.94 204 GLU A CA 1
ATOM 1608 C C . GLU A 1 204 ? 6.616 6.612 -13.062 1.00 97.94 204 GLU A C 1
ATOM 1610 O O . GLU A 1 204 ? 7.624 5.960 -13.370 1.00 97.94 204 GLU A O 1
ATOM 1615 N N . LEU A 1 205 ? 6.074 7.519 -13.880 1.00 98.00 205 LEU A N 1
ATOM 1616 C CA . LEU A 1 205 ? 6.650 7.879 -15.169 1.00 98.00 205 LEU A CA 1
ATOM 1617 C C . LEU A 1 205 ? 8.015 8.547 -14.995 1.00 98.00 205 LEU A C 1
ATOM 1619 O O . LEU A 1 205 ? 8.995 8.076 -15.571 1.00 98.00 205 LEU A O 1
ATOM 1623 N N . LEU A 1 206 ? 8.109 9.591 -14.170 1.00 98.25 206 LEU A N 1
ATOM 1624 C CA . LEU A 1 206 ? 9.360 10.315 -13.932 1.00 98.25 206 LEU A CA 1
ATOM 1625 C C . LEU A 1 206 ? 10.458 9.389 -13.391 1.00 98.25 206 LEU A C 1
ATOM 1627 O O . LEU A 1 206 ? 11.566 9.396 -13.922 1.00 98.25 206 LEU A O 1
ATOM 1631 N N . LEU A 1 207 ? 10.145 8.516 -12.427 1.00 98.31 207 LEU A N 1
ATOM 1632 C CA . LEU A 1 207 ? 11.069 7.492 -11.932 1.00 98.31 207 LEU A CA 1
ATOM 1633 C C . LEU A 1 207 ? 11.504 6.528 -13.038 1.00 98.31 207 LEU A C 1
ATOM 1635 O O . LEU A 1 207 ? 12.684 6.196 -13.132 1.00 98.31 207 LEU A O 1
ATOM 1639 N N . THR A 1 208 ? 10.589 6.087 -13.905 1.00 98.19 208 THR A N 1
ATOM 1640 C CA . THR A 1 208 ? 10.938 5.212 -15.034 1.00 98.19 208 THR A CA 1
ATOM 1641 C C . THR A 1 208 ? 11.927 5.888 -15.983 1.00 98.19 208 THR A C 1
ATOM 1643 O O . THR A 1 208 ? 12.915 5.262 -16.372 1.00 98.19 208 THR A O 1
ATOM 1646 N N . LEU A 1 209 ? 11.712 7.163 -16.315 1.00 97.50 209 LEU A N 1
ATOM 1647 C CA . LEU A 1 209 ? 12.611 7.924 -17.184 1.00 97.50 209 LEU A CA 1
ATOM 1648 C C . LEU A 1 209 ? 13.969 8.188 -16.510 1.00 97.50 209 LEU A C 1
ATOM 1650 O O . LEU A 1 209 ? 15.005 7.978 -17.142 1.00 97.50 209 LEU A O 1
ATOM 1654 N N . SER A 1 210 ? 13.990 8.548 -15.222 1.00 98.31 210 SER A N 1
ATOM 1655 C CA . SER A 1 210 ? 15.224 8.725 -14.440 1.00 98.31 210 SER A CA 1
ATOM 1656 C C . SER A 1 210 ? 16.045 7.437 -14.351 1.00 98.31 210 SER A C 1
ATOM 1658 O O . SER A 1 210 ? 17.258 7.452 -14.550 1.00 98.31 210 SER A O 1
ATOM 1660 N N . LEU A 1 211 ? 15.397 6.288 -14.136 1.00 97.56 211 LEU A N 1
ATOM 1661 C CA . LEU A 1 211 ? 16.066 4.983 -14.127 1.00 97.56 211 LEU A CA 1
ATOM 1662 C C . LEU A 1 211 ? 16.637 4.618 -15.507 1.00 97.56 211 LEU A C 1
ATOM 1664 O O . LEU A 1 211 ? 17.711 4.013 -15.592 1.00 97.56 211 LEU A O 1
ATOM 1668 N N . ARG A 1 212 ? 15.953 4.997 -16.598 1.00 95.94 212 ARG A N 1
ATOM 1669 C CA . ARG A 1 212 ? 16.475 4.821 -17.963 1.00 95.94 212 ARG A CA 1
ATOM 1670 C C . ARG A 1 212 ? 17.693 5.697 -18.208 1.00 95.94 212 ARG A C 1
ATOM 1672 O O . ARG A 1 212 ? 18.694 5.165 -18.675 1.00 95.94 212 ARG A O 1
ATOM 1679 N N . LEU A 1 213 ? 17.646 6.972 -17.823 1.00 96.25 213 LEU A N 1
ATOM 1680 C CA . LEU A 1 213 ? 18.800 7.874 -17.871 1.00 96.25 213 LEU A CA 1
ATOM 1681 C C . LEU A 1 213 ? 19.998 7.294 -17.114 1.00 96.25 213 LEU A C 1
ATOM 1683 O O . LEU A 1 213 ? 21.086 7.207 -17.674 1.00 96.25 213 LEU A O 1
ATOM 1687 N N . PHE A 1 214 ? 19.783 6.816 -15.885 1.00 96.25 214 PHE A N 1
ATOM 1688 C CA . PHE A 1 214 ? 20.837 6.225 -15.058 1.00 96.25 214 PHE A CA 1
ATOM 1689 C C . PHE A 1 214 ? 21.483 4.987 -15.700 1.00 96.25 214 PHE A C 1
ATOM 1691 O O . PHE A 1 214 ? 22.677 4.738 -15.530 1.00 96.25 214 PHE A O 1
ATOM 1698 N N . THR A 1 215 ? 20.691 4.188 -16.421 1.00 93.81 215 THR A N 1
ATOM 1699 C CA . THR A 1 215 ? 21.142 2.917 -17.009 1.00 93.81 215 THR A CA 1
ATOM 1700 C C . THR A 1 215 ? 21.757 3.092 -18.399 1.00 93.81 215 THR A C 1
ATOM 1702 O O . THR A 1 215 ? 22.680 2.360 -18.751 1.00 93.81 215 THR A O 1
ATOM 1705 N N . LEU A 1 216 ? 21.229 4.018 -19.203 1.00 93.44 216 LEU A N 1
ATOM 1706 C CA . LEU A 1 216 ? 21.523 4.130 -20.636 1.00 93.44 216 LEU A CA 1
ATOM 1707 C C . LEU A 1 216 ? 22.425 5.319 -20.991 1.00 93.44 216 LEU A C 1
ATOM 1709 O O . LEU A 1 216 ? 22.950 5.347 -22.098 1.00 93.44 216 LEU A O 1
ATOM 1713 N N . SER A 1 217 ? 22.648 6.272 -20.082 1.00 92.44 217 SER A N 1
ATOM 1714 C CA . SER A 1 217 ? 23.589 7.376 -20.296 1.00 92.44 217 SER A CA 1
ATOM 1715 C C . SER A 1 217 ? 24.716 7.347 -19.267 1.00 92.44 217 SER A C 1
ATOM 1717 O O . SER A 1 217 ? 24.489 7.437 -18.062 1.00 92.44 217 SER A O 1
ATOM 1719 N N . SER A 1 218 ? 25.957 7.249 -19.744 1.00 86.62 218 SER A N 1
ATOM 1720 C CA . SER A 1 218 ? 27.144 7.307 -18.885 1.00 86.62 218 SER A CA 1
ATOM 1721 C C . SER A 1 218 ? 27.401 8.713 -18.340 1.00 86.62 218 SER A C 1
ATOM 1723 O O . SER A 1 218 ? 27.801 8.852 -17.187 1.00 86.62 218 SER A O 1
ATOM 1725 N N . PHE A 1 219 ? 27.156 9.749 -19.144 1.00 89.69 219 PHE A N 1
ATOM 1726 C CA . PHE A 1 219 ? 27.484 11.132 -18.797 1.00 89.69 219 PHE A CA 1
ATOM 1727 C C . PHE A 1 219 ? 26.410 11.825 -17.952 1.00 89.69 219 PHE A C 1
ATOM 1729 O O . PHE A 1 219 ? 26.752 12.764 -17.249 1.00 89.69 219 PHE A O 1
ATOM 1736 N N . SER A 1 220 ? 25.149 11.367 -17.967 1.00 92.31 220 SER A N 1
ATOM 1737 C CA . SER A 1 220 ? 24.085 11.915 -17.104 1.00 92.31 220 SER A CA 1
ATOM 1738 C C . SER A 1 220 ? 23.766 11.040 -15.890 1.00 92.31 220 SER A C 1
ATOM 1740 O O . SER A 1 220 ? 22.702 11.171 -15.280 1.00 92.31 220 SER A O 1
ATOM 1742 N N . LYS A 1 221 ? 24.625 10.062 -15.577 1.00 93.88 221 LYS A N 1
ATOM 1743 C CA . LYS A 1 221 ? 24.365 9.077 -14.518 1.00 93.88 221 LYS A CA 1
ATOM 1744 C C . LYS A 1 221 ? 24.261 9.734 -13.141 1.00 93.88 221 LYS A C 1
ATOM 1746 O O . LYS A 1 221 ? 23.428 9.331 -12.330 1.00 93.88 221 LYS A O 1
ATOM 1751 N N . LYS A 1 222 ? 25.081 10.758 -12.891 1.00 95.38 222 LYS A N 1
ATOM 1752 C CA . LYS A 1 222 ? 25.096 11.521 -11.637 1.00 95.38 222 LYS A CA 1
ATOM 1753 C C . LYS A 1 222 ? 23.809 12.333 -11.475 1.00 95.38 222 LYS A C 1
ATOM 1755 O O . LYS A 1 222 ? 23.151 12.236 -10.446 1.00 95.38 222 LYS A O 1
ATOM 1760 N N . GLU A 1 223 ? 23.410 13.055 -12.516 1.00 97.06 223 GLU A N 1
ATOM 1761 C CA . GLU A 1 223 ? 22.175 13.836 -12.582 1.00 97.06 223 GLU A CA 1
ATOM 1762 C C . GLU A 1 223 ? 20.945 12.944 -12.423 1.00 97.06 223 GLU A C 1
ATOM 1764 O O . GLU A 1 223 ? 20.046 13.266 -11.652 1.00 97.06 223 GLU A O 1
ATOM 1769 N N . ALA A 1 224 ? 20.926 11.787 -13.087 1.00 97.50 224 ALA A N 1
ATOM 1770 C CA . ALA A 1 224 ? 19.868 10.799 -12.916 1.00 97.50 224 ALA A CA 1
ATOM 1771 C C . ALA A 1 224 ? 19.801 10.269 -11.476 1.00 97.50 224 ALA A C 1
ATOM 1773 O O . ALA A 1 224 ? 18.709 10.086 -10.945 1.00 97.50 224 ALA A O 1
ATOM 1774 N N . GLY A 1 225 ? 20.953 10.065 -10.826 1.00 97.06 225 GLY A N 1
ATOM 1775 C CA . GLY A 1 225 ? 21.029 9.716 -9.407 1.00 97.06 225 GLY A CA 1
ATOM 1776 C C . GLY A 1 225 ? 20.399 10.778 -8.502 1.00 97.06 225 GLY A C 1
ATOM 1777 O O . GLY A 1 225 ? 19.637 10.426 -7.603 1.00 97.06 225 GLY A O 1
ATOM 1778 N N . TYR A 1 226 ? 20.640 12.065 -8.777 1.00 97.75 226 TYR A N 1
ATOM 1779 C CA . TYR A 1 226 ? 19.978 13.159 -8.059 1.00 97.75 226 TYR A CA 1
ATOM 1780 C C . TYR A 1 226 ? 18.464 13.156 -8.273 1.00 97.75 226 TYR A C 1
ATOM 1782 O O . TYR A 1 226 ? 17.730 13.207 -7.298 1.00 97.75 226 TYR A O 1
ATOM 1790 N N . LEU A 1 227 ? 17.983 12.975 -9.507 1.00 98.50 227 LEU A N 1
ATOM 1791 C CA . LEU A 1 227 ? 16.542 12.883 -9.781 1.00 98.50 227 LEU A CA 1
ATOM 1792 C C . LEU A 1 227 ? 15.868 11.715 -9.041 1.00 98.50 227 LEU A C 1
ATOM 1794 O O . LEU A 1 227 ? 14.728 11.832 -8.598 1.00 98.50 227 LEU A O 1
ATOM 1798 N N . ILE A 1 228 ? 16.555 10.576 -8.916 1.00 98.50 228 ILE A N 1
ATOM 1799 C CA . ILE A 1 228 ? 16.056 9.412 -8.169 1.00 98.50 228 ILE A CA 1
ATOM 1800 C C . ILE A 1 228 ? 16.001 9.714 -6.665 1.00 98.50 228 ILE A C 1
ATOM 1802 O O . ILE A 1 228 ? 15.051 9.302 -6.001 1.00 98.50 228 ILE A O 1
ATOM 1806 N N . ARG A 1 229 ? 16.986 10.446 -6.133 1.00 97.94 229 ARG A N 1
ATOM 1807 C CA . ARG A 1 229 ? 17.001 10.895 -4.735 1.00 97.94 229 ARG A CA 1
ATOM 1808 C C . ARG A 1 229 ? 15.901 11.919 -4.452 1.00 97.94 229 ARG A C 1
ATOM 1810 O O . ARG A 1 229 ? 15.138 11.717 -3.521 1.00 97.94 229 ARG A O 1
ATOM 1817 N N . ASP A 1 230 ? 15.738 12.926 -5.306 1.00 98.31 230 ASP A N 1
ATOM 1818 C CA . ASP A 1 230 ? 14.664 13.920 -5.188 1.00 98.31 230 ASP A CA 1
ATOM 1819 C C . ASP A 1 230 ? 13.280 13.240 -5.176 1.00 98.31 230 ASP A C 1
ATOM 1821 O O . ASP A 1 230 ? 12.384 13.615 -4.418 1.00 98.31 230 ASP A O 1
ATOM 1825 N N . ALA A 1 231 ? 13.103 12.193 -5.992 1.00 98.69 231 ALA A N 1
ATOM 1826 C CA . ALA A 1 231 ? 11.880 11.399 -6.004 1.00 98.69 231 ALA A CA 1
ATOM 1827 C C . ALA A 1 231 ? 11.690 10.600 -4.705 1.00 98.69 231 ALA A C 1
ATOM 1829 O O . ALA A 1 231 ? 10.569 10.533 -4.204 1.00 98.69 231 ALA A O 1
ATOM 1830 N N . ARG A 1 232 ? 12.768 10.035 -4.140 1.00 98.56 232 ARG A N 1
ATOM 1831 C CA . ARG A 1 232 ? 12.746 9.357 -2.834 1.00 98.56 232 ARG A CA 1
ATOM 1832 C C . ARG A 1 232 ? 12.259 10.310 -1.748 1.00 98.56 232 ARG A C 1
ATOM 1834 O O . ARG A 1 232 ? 11.281 9.991 -1.076 1.00 98.56 232 ARG A O 1
ATOM 1841 N N . ASP A 1 233 ? 12.863 11.487 -1.647 1.00 97.88 233 ASP A N 1
ATOM 1842 C CA . ASP A 1 233 ? 12.537 12.483 -0.624 1.00 97.88 233 ASP A CA 1
ATOM 1843 C C . ASP A 1 233 ? 11.085 12.969 -0.756 1.00 97.88 233 ASP A C 1
ATOM 1845 O O . ASP A 1 233 ? 10.349 13.029 0.233 1.00 97.88 233 ASP A O 1
ATOM 1849 N N . ALA A 1 234 ? 10.624 13.222 -1.988 1.00 98.44 234 ALA A N 1
ATOM 1850 C CA . ALA A 1 234 ? 9.227 13.559 -2.258 1.00 98.44 234 ALA A CA 1
ATOM 1851 C C . ALA A 1 234 ? 8.270 12.447 -1.794 1.00 98.44 234 ALA A C 1
ATOM 1853 O O . ALA A 1 234 ? 7.283 12.717 -1.110 1.00 98.44 234 ALA A O 1
ATOM 1854 N N . THR A 1 235 ? 8.571 11.185 -2.112 1.00 98.50 235 THR A N 1
ATOM 1855 C CA . THR A 1 235 ? 7.723 10.055 -1.704 1.00 98.50 235 THR A CA 1
ATOM 1856 C C . THR A 1 235 ? 7.762 9.771 -0.199 1.00 98.50 235 THR A C 1
ATOM 1858 O O . THR A 1 235 ? 6.730 9.404 0.356 1.00 98.50 235 THR A O 1
ATOM 1861 N N . LEU A 1 236 ? 8.883 9.999 0.496 1.00 97.31 236 LEU A N 1
ATOM 1862 C CA . LEU A 1 236 ? 8.942 9.925 1.964 1.00 97.31 236 LEU A CA 1
ATOM 1863 C C . LEU A 1 236 ? 8.082 11.013 2.615 1.00 97.31 236 LEU A C 1
ATOM 1865 O O . LEU A 1 236 ? 7.356 10.740 3.571 1.00 97.31 236 LEU A O 1
ATOM 1869 N N . ASN A 1 237 ? 8.104 12.231 2.067 1.00 96.44 237 ASN A N 1
ATOM 1870 C CA . ASN A 1 237 ? 7.220 13.309 2.508 1.00 96.44 237 ASN A CA 1
ATOM 1871 C C . ASN A 1 237 ? 5.743 12.936 2.290 1.00 96.44 237 ASN A C 1
ATOM 1873 O O . ASN A 1 237 ? 4.917 13.118 3.185 1.00 96.44 237 ASN A O 1
ATOM 1877 N N . TRP A 1 238 ? 5.406 12.333 1.143 1.00 97.56 238 TRP A N 1
ATOM 1878 C CA . TRP A 1 238 ? 4.053 11.822 0.898 1.00 97.56 238 TRP A CA 1
ATOM 1879 C C . TRP A 1 238 ? 3.632 10.791 1.940 1.00 97.56 238 TRP A C 1
ATOM 1881 O O . TRP A 1 238 ? 2.528 10.903 2.459 1.00 97.56 238 TRP A O 1
ATOM 1891 N N . ILE A 1 239 ? 4.501 9.833 2.278 1.00 95.88 239 ILE A N 1
ATOM 1892 C CA . ILE A 1 239 ? 4.241 8.833 3.325 1.00 95.88 239 ILE A CA 1
ATOM 1893 C C . ILE A 1 239 ? 3.931 9.517 4.660 1.00 95.88 239 ILE A C 1
ATOM 1895 O O . ILE A 1 239 ? 2.927 9.193 5.290 1.00 95.88 239 ILE A O 1
ATOM 1899 N N . ALA A 1 240 ? 4.756 10.485 5.070 1.00 91.94 240 ALA A N 1
ATOM 1900 C CA . ALA A 1 240 ? 4.562 11.203 6.326 1.00 91.94 240 ALA A CA 1
ATOM 1901 C C . ALA A 1 240 ? 3.222 11.957 6.362 1.00 91.94 240 ALA A C 1
ATOM 1903 O O . ALA A 1 240 ? 2.481 11.854 7.337 1.00 91.94 240 ALA A O 1
ATOM 1904 N N . ARG A 1 241 ? 2.867 12.669 5.285 1.00 91.69 241 ARG A N 1
ATOM 1905 C CA . ARG A 1 241 ? 1.609 13.430 5.227 1.00 91.69 241 ARG A CA 1
ATOM 1906 C C . ARG A 1 241 ? 0.377 12.536 5.103 1.00 91.69 241 ARG A C 1
ATOM 1908 O O . ARG A 1 241 ? -0.629 12.811 5.742 1.00 91.69 241 ARG A O 1
ATOM 1915 N N . LEU A 1 242 ? 0.447 11.457 4.323 1.00 91.38 242 LEU A N 1
ATOM 1916 C CA . LEU A 1 242 ? -0.656 10.500 4.187 1.00 91.38 242 LEU A CA 1
ATOM 1917 C C . LEU A 1 242 ? -0.960 9.784 5.502 1.00 91.38 242 LEU A C 1
ATOM 1919 O O . LEU A 1 242 ? -2.118 9.477 5.765 1.00 91.38 242 LEU A O 1
ATOM 1923 N N . ARG A 1 243 ? 0.054 9.559 6.343 1.00 85.12 243 ARG A N 1
ATOM 1924 C CA . ARG A 1 243 ? -0.153 9.042 7.697 1.00 85.12 243 ARG A CA 1
ATOM 1925 C C . ARG A 1 243 ? -0.966 10.009 8.558 1.00 85.12 243 ARG A C 1
ATOM 1927 O O . ARG A 1 243 ? -1.882 9.572 9.243 1.00 85.12 243 ARG A O 1
ATOM 1934 N N . GLU A 1 244 ? -0.667 11.303 8.498 1.00 84.56 244 GLU A N 1
ATOM 1935 C CA . GLU A 1 244 ? -1.433 12.316 9.233 1.00 84.56 244 GLU A CA 1
ATOM 1936 C C . GLU A 1 244 ? -2.883 12.409 8.730 1.00 84.56 244 GLU A C 1
ATOM 1938 O O . GLU A 1 244 ? -3.823 12.384 9.519 1.00 84.56 244 GLU A O 1
ATOM 1943 N N . GLU A 1 245 ? -3.086 12.393 7.411 1.00 83.81 245 GLU A N 1
ATOM 1944 C CA . GLU A 1 245 ? -4.428 12.348 6.810 1.00 83.81 245 GLU A CA 1
ATOM 1945 C C . GLU A 1 245 ? -5.207 11.085 7.215 1.00 83.81 245 GLU A C 1
ATOM 1947 O O . GLU A 1 245 ? -6.420 11.134 7.421 1.00 83.81 245 GLU A O 1
ATOM 1952 N N . ALA A 1 246 ? -4.525 9.941 7.352 1.00 79.62 246 ALA A N 1
ATOM 1953 C CA . ALA A 1 246 ? -5.152 8.694 7.782 1.00 79.62 246 ALA A CA 1
ATOM 1954 C C . ALA A 1 246 ? -5.649 8.773 9.234 1.00 79.62 246 ALA A C 1
ATOM 1956 O O . ALA A 1 246 ? -6.709 8.228 9.533 1.00 79.62 246 ALA A O 1
ATOM 1957 N N . ARG A 1 247 ? -4.934 9.491 10.113 1.00 72.25 247 ARG A N 1
ATOM 1958 C CA . ARG A 1 247 ? -5.324 9.693 11.521 1.00 72.25 247 ARG A CA 1
ATOM 1959 C C . ARG A 1 247 ? -6.591 10.531 11.673 1.00 72.25 247 ARG A C 1
ATOM 1961 O O . ARG A 1 247 ? -7.375 10.293 12.586 1.00 72.25 247 ARG A O 1
ATOM 1968 N N . ILE A 1 248 ? -6.794 11.502 10.784 1.00 76.69 248 ILE A N 1
ATOM 1969 C CA . ILE A 1 248 ? -7.929 12.437 10.838 1.00 76.69 248 ILE A CA 1
ATOM 1970 C C . ILE A 1 248 ? -9.152 11.887 10.073 1.00 76.69 248 ILE A C 1
ATOM 1972 O O . ILE A 1 248 ? -10.259 12.412 10.204 1.00 76.69 248 ILE A O 1
ATOM 1976 N N . ALA A 1 249 ? -8.996 10.816 9.287 1.00 72.56 249 ALA A N 1
ATOM 1977 C CA . ALA A 1 249 ? -10.073 10.249 8.481 1.00 72.56 249 ALA A CA 1
ATOM 1978 C C . ALA A 1 249 ? -11.260 9.768 9.343 1.00 72.56 249 ALA A C 1
ATOM 1980 O O . ALA A 1 249 ? -11.146 8.844 10.147 1.00 72.56 249 ALA A O 1
ATOM 1981 N N . VAL A 1 250 ? -12.427 10.390 9.142 1.00 62.56 250 VAL A N 1
ATOM 1982 C CA . VAL A 1 250 ? -13.651 10.128 9.925 1.00 62.56 250 VAL A CA 1
ATOM 1983 C C . VAL A 1 250 ? -14.513 9.020 9.303 1.00 62.56 250 VAL A C 1
ATOM 1985 O O . VAL A 1 250 ? -15.255 8.344 10.016 1.00 62.56 250 VAL A O 1
ATOM 1988 N N . ASP A 1 251 ? -14.411 8.811 7.986 1.00 72.69 251 ASP A N 1
ATOM 1989 C CA . ASP A 1 251 ? -15.165 7.796 7.243 1.00 72.69 251 ASP A CA 1
ATOM 1990 C C . ASP A 1 251 ? -14.260 6.710 6.628 1.00 72.69 251 ASP A C 1
ATOM 1992 O O . ASP A 1 251 ? -13.077 6.922 6.340 1.00 72.69 251 ASP A O 1
ATOM 1996 N N . GLY A 1 252 ? -14.825 5.511 6.453 1.00 69.62 252 GLY A N 1
ATOM 1997 C CA . GLY A 1 252 ? -14.088 4.334 5.985 1.00 69.62 252 GLY A CA 1
ATOM 1998 C C . GLY A 1 252 ? -13.594 4.432 4.538 1.00 69.62 252 GLY A C 1
ATOM 1999 O O . GLY A 1 252 ? -12.545 3.872 4.218 1.00 69.62 252 GLY A O 1
ATOM 2000 N N . ASP A 1 253 ? -14.290 5.175 3.674 1.00 75.31 253 ASP A N 1
ATOM 2001 C CA . ASP A 1 253 ? -13.914 5.338 2.264 1.00 75.31 253 ASP A CA 1
ATOM 2002 C C . ASP A 1 253 ? -12.714 6.277 2.113 1.00 75.31 253 ASP A C 1
ATOM 2004 O O . ASP A 1 253 ? -11.811 6.037 1.308 1.00 75.31 253 ASP A O 1
ATOM 2008 N N . ALA A 1 254 ? -12.678 7.353 2.898 1.00 76.00 254 ALA A N 1
ATOM 2009 C CA . ALA A 1 254 ? -11.548 8.256 3.012 1.00 76.00 254 ALA A CA 1
ATOM 2010 C C . ALA A 1 254 ? -10.328 7.512 3.556 1.00 76.00 254 ALA A C 1
ATOM 2012 O O . ALA A 1 254 ? -9.271 7.580 2.931 1.00 76.00 254 ALA A O 1
ATOM 2013 N N . ALA A 1 255 ? -10.489 6.727 4.626 1.00 75.56 255 ALA A N 1
ATOM 2014 C CA . ALA A 1 255 ? -9.415 5.894 5.163 1.00 75.56 255 ALA A CA 1
ATOM 2015 C C . ALA A 1 255 ? -8.878 4.904 4.113 1.00 75.56 255 ALA A C 1
ATOM 2017 O O . ALA A 1 255 ? -7.667 4.802 3.916 1.00 75.56 255 ALA A O 1
ATOM 2018 N N . HIS A 1 256 ? -9.765 4.233 3.368 1.00 81.31 256 HIS A N 1
ATOM 2019 C CA . HIS A 1 256 ? -9.366 3.315 2.300 1.00 81.31 256 HIS A CA 1
ATOM 2020 C C . HIS A 1 256 ? -8.595 4.021 1.175 1.00 81.31 256 HIS A C 1
ATOM 2022 O O . HIS A 1 256 ? -7.540 3.549 0.750 1.00 81.31 256 HIS A O 1
ATOM 2028 N N . ARG A 1 257 ? -9.077 5.179 0.703 1.00 86.94 257 ARG A N 1
ATOM 2029 C CA . ARG A 1 257 ? -8.384 5.970 -0.330 1.00 86.94 257 ARG A CA 1
ATOM 2030 C C . ARG A 1 257 ? -7.021 6.463 0.143 1.00 86.94 257 ARG A C 1
ATOM 2032 O O . ARG A 1 257 ? -6.059 6.396 -0.622 1.00 86.94 257 ARG A O 1
ATOM 2039 N N . THR A 1 258 ? -6.926 6.950 1.377 1.00 88.75 258 THR A N 1
ATOM 2040 C CA . THR A 1 258 ? -5.658 7.394 1.964 1.00 88.75 258 THR A CA 1
ATOM 2041 C C . THR A 1 258 ? -4.672 6.234 2.057 1.00 88.75 258 THR A C 1
ATOM 2043 O O . THR A 1 258 ? -3.534 6.385 1.612 1.00 88.75 258 THR A O 1
ATOM 2046 N N . ALA A 1 259 ? -5.127 5.050 2.486 1.00 88.25 259 ALA A N 1
ATOM 2047 C CA . ALA A 1 259 ? -4.308 3.841 2.490 1.00 88.25 259 ALA A CA 1
ATOM 2048 C C . ALA A 1 259 ? -3.814 3.469 1.080 1.00 88.25 259 ALA A C 1
ATOM 2050 O O . ALA A 1 259 ? -2.636 3.184 0.883 1.00 88.25 259 ALA A O 1
ATOM 2051 N N . MET A 1 260 ? -4.669 3.552 0.053 1.00 91.62 260 MET A N 1
ATOM 2052 C CA . MET A 1 260 ? -4.240 3.306 -1.330 1.00 91.62 260 MET A CA 1
ATOM 2053 C C . MET A 1 260 ? -3.128 4.264 -1.783 1.00 91.62 260 MET A C 1
ATOM 2055 O O . MET A 1 260 ? -2.143 3.820 -2.376 1.00 91.62 260 MET A O 1
ATOM 2059 N N . TYR A 1 261 ? -3.250 5.566 -1.505 1.00 95.19 261 TYR A N 1
ATOM 2060 C CA . TYR A 1 261 ? -2.186 6.525 -1.820 1.00 95.19 261 TYR A CA 1
ATOM 2061 C C . TYR A 1 261 ? -0.916 6.265 -1.003 1.00 95.19 261 TYR A C 1
ATOM 2063 O O . TYR A 1 261 ? 0.182 6.373 -1.552 1.00 95.19 261 TYR A O 1
ATOM 2071 N N . GLY A 1 262 ? -1.048 5.870 0.268 1.00 95.00 262 GLY A N 1
ATOM 2072 C CA . GLY A 1 262 ? 0.083 5.492 1.118 1.00 95.00 262 GLY A CA 1
ATOM 2073 C C . GLY A 1 262 ? 0.845 4.301 0.542 1.00 95.00 262 GLY A C 1
ATOM 2074 O O . GLY A 1 262 ? 2.074 4.318 0.467 1.00 95.00 262 GLY A O 1
ATOM 2075 N N . LEU A 1 263 ? 0.112 3.319 0.011 1.00 95.19 263 LEU A N 1
ATOM 2076 C CA . LEU A 1 263 ? 0.679 2.153 -0.657 1.00 95.19 263 LEU A CA 1
ATOM 2077 C C . LEU A 1 263 ? 1.429 2.531 -1.948 1.00 95.19 263 LEU A C 1
ATOM 2079 O O . LEU A 1 263 ? 2.538 2.042 -2.179 1.00 95.19 263 LEU A O 1
ATOM 2083 N N . TYR A 1 264 ? 0.883 3.440 -2.768 1.00 97.31 264 TYR A N 1
ATOM 2084 C CA . TYR A 1 264 ? 1.600 3.980 -3.932 1.00 97.31 264 TYR A CA 1
ATOM 2085 C C . TYR A 1 264 ? 2.890 4.701 -3.528 1.00 97.31 264 TYR A C 1
ATOM 2087 O O . TYR A 1 264 ? 3.940 4.438 -4.116 1.00 97.31 264 TYR A O 1
ATOM 2095 N N . ALA A 1 265 ? 2.828 5.587 -2.531 1.00 98.00 265 ALA A N 1
ATOM 2096 C CA . ALA A 1 265 ? 3.983 6.351 -2.070 1.00 98.00 265 ALA A CA 1
ATOM 2097 C C . ALA A 1 265 ? 5.104 5.432 -1.555 1.00 98.00 265 ALA A C 1
ATOM 2099 O O . ALA A 1 265 ? 6.257 5.587 -1.959 1.00 98.00 265 ALA A O 1
ATOM 2100 N N . ALA A 1 266 ? 4.761 4.418 -0.756 1.00 97.81 266 ALA A N 1
ATOM 2101 C CA . ALA A 1 266 ? 5.705 3.428 -0.243 1.00 97.81 266 ALA A CA 1
ATOM 2102 C C . ALA A 1 266 ? 6.403 2.631 -1.363 1.00 97.81 266 ALA A C 1
ATOM 2104 O O . ALA A 1 266 ? 7.632 2.522 -1.381 1.00 97.81 266 ALA A O 1
ATOM 2105 N N . LEU A 1 267 ? 5.638 2.120 -2.337 1.00 98.12 267 LEU A N 1
ATOM 2106 C CA . LEU A 1 267 ? 6.178 1.360 -3.473 1.00 98.12 267 LEU A CA 1
ATOM 2107 C C . LEU A 1 267 ? 7.056 2.220 -4.392 1.00 98.12 267 LEU A C 1
ATOM 2109 O O . LEU A 1 267 ? 8.088 1.753 -4.879 1.00 98.12 267 LEU A O 1
ATOM 2113 N N . LEU A 1 268 ? 6.668 3.474 -4.640 1.00 98.50 268 LEU A N 1
ATOM 2114 C CA . LEU A 1 268 ? 7.461 4.415 -5.435 1.00 98.50 268 LEU A CA 1
ATOM 2115 C C . LEU A 1 268 ? 8.761 4.794 -4.715 1.00 98.50 268 LEU A C 1
ATOM 2117 O O . LEU A 1 268 ? 9.818 4.807 -5.350 1.00 98.50 268 LEU A O 1
ATOM 2121 N N . CYS A 1 269 ? 8.708 4.999 -3.396 1.00 98.56 269 CYS A N 1
ATOM 2122 C CA . CYS A 1 269 ? 9.889 5.252 -2.575 1.00 98.56 269 CYS A CA 1
ATOM 2123 C C . CYS A 1 269 ? 10.876 4.081 -2.638 1.00 98.56 269 CYS A C 1
ATOM 2125 O O . CYS A 1 269 ? 12.041 4.263 -2.999 1.00 98.56 269 CYS A O 1
ATOM 2127 N N . ARG A 1 270 ? 10.411 2.851 -2.378 1.00 98.19 270 ARG A N 1
ATOM 2128 C CA . ARG A 1 270 ? 11.246 1.638 -2.461 1.00 98.19 270 ARG A CA 1
ATOM 2129 C C . ARG A 1 270 ? 11.811 1.413 -3.861 1.00 98.19 270 ARG A C 1
ATOM 2131 O O . ARG A 1 270 ? 12.961 1.003 -4.012 1.00 98.19 270 ARG A O 1
ATOM 2138 N N . ARG A 1 271 ? 11.071 1.771 -4.915 1.00 97.81 271 ARG A N 1
ATOM 2139 C CA . ARG A 1 271 ? 11.574 1.692 -6.292 1.00 97.81 271 ARG A CA 1
ATOM 2140 C C . ARG A 1 271 ? 12.834 2.535 -6.518 1.00 97.81 271 ARG A C 1
ATOM 2142 O O . ARG A 1 271 ? 13.644 2.161 -7.369 1.00 97.81 271 ARG A O 1
ATOM 2149 N N . THR A 1 272 ? 13.048 3.623 -5.778 1.00 98.31 272 THR A N 1
ATOM 2150 C CA . THR A 1 272 ? 14.246 4.475 -5.933 1.00 98.31 272 THR A CA 1
ATOM 2151 C C . THR A 1 272 ? 15.561 3.727 -5.673 1.00 98.31 272 THR A C 1
ATOM 2153 O O . THR A 1 272 ? 16.614 4.155 -6.133 1.00 98.31 272 THR A O 1
ATOM 2156 N N . PHE A 1 273 ? 15.507 2.564 -5.021 1.00 97.50 273 PHE A N 1
ATOM 2157 C CA . PHE A 1 273 ? 16.657 1.698 -4.759 1.00 97.50 273 PHE A CA 1
ATOM 2158 C C . PHE A 1 273 ? 16.954 0.702 -5.897 1.00 97.50 273 PHE A C 1
ATOM 2160 O O . PHE A 1 273 ? 17.905 -0.068 -5.826 1.00 97.50 273 PHE A O 1
ATOM 2167 N N . SER A 1 274 ? 16.197 0.730 -7.002 1.00 94.69 274 SER A N 1
ATOM 2168 C CA . SER A 1 274 ? 16.353 -0.225 -8.120 1.00 94.69 274 SER A CA 1
ATOM 2169 C C . SER A 1 274 ? 17.719 -0.169 -8.822 1.00 94.69 274 SER A C 1
ATOM 2171 O O . SER A 1 274 ? 18.058 -1.069 -9.590 1.00 94.69 274 SER A O 1
ATOM 2173 N N . THR A 1 275 ? 18.486 0.906 -8.630 1.00 93.25 275 THR A N 1
ATOM 2174 C CA . THR A 1 275 ? 19.829 1.069 -9.207 1.00 93.25 275 THR A CA 1
ATOM 2175 C C . THR A 1 275 ? 20.922 0.373 -8.396 1.00 93.25 275 THR A C 1
ATOM 2177 O O . THR A 1 275 ? 22.049 0.258 -8.884 1.00 93.25 275 THR A O 1
ATOM 2180 N N . TYR A 1 276 ? 20.599 -0.098 -7.190 1.00 94.00 276 TYR A N 1
ATOM 2181 C CA . TYR A 1 276 ? 21.545 -0.614 -6.215 1.00 94.00 276 TYR A CA 1
ATOM 2182 C C . TYR A 1 276 ? 21.868 -2.050 -6.609 1.00 94.00 276 TYR A C 1
ATOM 2184 O O . TYR A 1 276 ? 20.981 -2.872 -6.842 1.00 94.00 276 TYR A O 1
ATOM 2192 N N . LYS A 1 277 ? 23.156 -2.342 -6.755 1.00 90.88 277 LYS A N 1
ATOM 2193 C CA . LYS A 1 277 ? 23.654 -3.657 -7.154 1.00 90.88 277 LYS A CA 1
ATOM 2194 C C . LYS A 1 277 ? 24.853 -3.989 -6.296 1.00 90.88 277 LYS A C 1
ATOM 2196 O O . LYS A 1 277 ? 25.702 -3.126 -6.094 1.00 90.88 277 LYS A O 1
ATOM 2201 N N . TYR A 1 278 ? 24.916 -5.219 -5.801 1.00 83.56 278 TYR A N 1
ATOM 2202 C CA . TYR A 1 278 ? 26.041 -5.663 -4.991 1.00 83.56 278 TYR A CA 1
ATOM 2203 C C . TYR A 1 278 ? 27.354 -5.465 -5.777 1.00 83.56 278 TYR A C 1
ATOM 2205 O O . TYR A 1 278 ? 27.368 -5.773 -6.976 1.00 83.56 278 TYR A O 1
ATOM 2213 N N . PRO A 1 279 ? 28.432 -4.934 -5.166 1.00 87.44 279 PRO A N 1
ATOM 2214 C CA . PRO A 1 279 ? 28.641 -4.669 -3.734 1.00 87.44 279 PRO A CA 1
ATOM 2215 C C . PRO A 1 279 ? 28.398 -3.204 -3.305 1.00 87.44 279 PRO A C 1
ATOM 2217 O O . PRO A 1 279 ? 29.185 -2.648 -2.546 1.00 87.44 279 PRO A O 1
ATOM 2220 N N . TYR A 1 280 ? 27.356 -2.532 -3.812 1.00 92.81 280 TYR A N 1
ATOM 2221 C CA . TYR A 1 280 ? 27.020 -1.168 -3.372 1.00 92.81 280 TYR A CA 1
ATOM 2222 C C . TYR A 1 280 ? 26.867 -1.090 -1.843 1.00 92.81 280 TYR A C 1
ATOM 2224 O O . TYR A 1 280 ? 26.160 -1.909 -1.258 1.00 92.81 280 TYR A O 1
ATOM 2232 N N . VAL A 1 281 ? 27.487 -0.084 -1.224 1.00 94.81 281 VAL A N 1
ATOM 2233 C CA . VAL A 1 281 ? 27.412 0.181 0.219 1.00 94.81 281 VAL A CA 1
ATOM 2234 C C . VAL A 1 281 ? 26.332 1.228 0.458 1.00 94.81 281 VAL A C 1
ATOM 2236 O O . VAL A 1 281 ? 26.434 2.345 -0.036 1.00 94.81 281 VAL A O 1
ATOM 2239 N N . MET A 1 282 ? 25.271 0.839 1.163 1.00 94.88 282 MET A N 1
ATOM 2240 C CA . MET A 1 282 ? 24.148 1.722 1.478 1.00 94.88 282 MET A CA 1
ATOM 2241 C C . MET A 1 282 ? 24.478 2.618 2.669 1.00 94.88 282 MET A C 1
ATOM 2243 O O . MET A 1 282 ? 24.911 2.120 3.707 1.00 94.88 282 MET A O 1
ATOM 2247 N N . GLU A 1 283 ? 24.228 3.917 2.518 1.00 95.75 283 GLU A N 1
ATOM 2248 C CA . GLU A 1 283 ? 24.444 4.914 3.572 1.00 95.75 283 GLU A CA 1
ATOM 2249 C C . GLU A 1 283 ? 23.366 4.824 4.669 1.00 95.75 283 GLU A C 1
ATOM 2251 O O . GLU A 1 283 ? 22.287 4.250 4.472 1.00 95.75 283 GLU A O 1
ATOM 2256 N N . ALA A 1 284 ? 23.632 5.421 5.830 1.00 95.06 284 ALA A N 1
ATOM 2257 C CA . ALA A 1 284 ? 22.723 5.406 6.977 1.00 95.06 284 ALA A CA 1
ATOM 2258 C C . ALA A 1 284 ? 21.324 5.960 6.638 1.00 95.06 284 ALA A C 1
ATOM 2260 O O . ALA A 1 284 ? 20.308 5.325 6.930 1.00 95.06 284 ALA A O 1
ATOM 2261 N N . GLU A 1 285 ? 21.253 7.107 5.957 1.00 95.50 285 GLU A N 1
ATOM 2262 C CA . GLU A 1 285 ? 19.993 7.755 5.574 1.00 95.50 285 GLU A CA 1
ATOM 2263 C C . GLU A 1 285 ? 19.201 6.916 4.565 1.00 95.50 285 GLU A C 1
ATOM 2265 O O . GLU A 1 285 ? 17.969 6.909 4.564 1.00 95.50 285 GLU A O 1
ATOM 2270 N N . GLU A 1 286 ? 19.907 6.179 3.708 1.00 96.62 286 GLU A N 1
ATOM 2271 C CA . GLU A 1 286 ? 19.313 5.293 2.712 1.00 96.62 286 GLU A CA 1
ATOM 2272 C C . GLU A 1 286 ? 18.655 4.078 3.373 1.00 96.62 286 GLU A C 1
ATOM 2274 O O . GLU A 1 286 ? 17.544 3.702 2.986 1.00 96.62 286 GLU A O 1
ATOM 2279 N N . LEU A 1 287 ? 19.289 3.512 4.407 1.00 96.75 287 LEU A N 1
ATOM 2280 C CA . LEU A 1 287 ? 18.704 2.437 5.206 1.00 96.75 287 LEU A CA 1
ATOM 2281 C C . LEU A 1 287 ? 17.479 2.927 5.989 1.00 96.75 287 LEU A C 1
ATOM 2283 O O . LEU A 1 287 ? 16.437 2.271 5.957 1.00 96.75 287 LEU A O 1
ATOM 2287 N N . THR A 1 288 ? 17.566 4.092 6.634 1.00 95.94 288 THR A N 1
ATOM 2288 C CA . THR A 1 288 ? 16.430 4.712 7.338 1.00 95.94 288 THR A CA 1
ATOM 2289 C C . THR A 1 288 ? 15.242 4.920 6.395 1.00 95.94 288 THR A C 1
ATOM 2291 O O . THR A 1 288 ? 14.122 4.510 6.706 1.00 95.94 288 THR A O 1
ATOM 2294 N N . ALA A 1 289 ? 15.485 5.474 5.201 1.00 96.88 289 ALA A N 1
ATOM 2295 C CA . ALA A 1 289 ? 14.468 5.668 4.170 1.00 96.88 289 ALA A CA 1
ATOM 2296 C C . ALA A 1 289 ? 13.842 4.345 3.697 1.00 96.88 289 ALA A C 1
ATOM 2298 O O . ALA A 1 289 ? 12.622 4.258 3.527 1.00 96.88 289 ALA A O 1
ATOM 2299 N N . TRP A 1 290 ? 14.659 3.303 3.498 1.00 97.69 290 TRP A N 1
ATOM 2300 C CA . TRP A 1 290 ? 14.169 1.971 3.141 1.00 97.69 290 TRP A CA 1
ATOM 2301 C C . TRP A 1 290 ? 13.237 1.409 4.215 1.00 97.69 290 TRP A C 1
ATOM 2303 O O . TRP A 1 290 ? 12.152 0.916 3.895 1.00 97.69 290 TRP A O 1
ATOM 2313 N N . VAL A 1 291 ? 13.638 1.496 5.484 1.00 96.19 291 VAL A N 1
ATOM 2314 C CA . VAL A 1 291 ? 12.859 0.999 6.624 1.00 96.19 291 VAL A CA 1
ATOM 2315 C C . VAL A 1 291 ? 11.543 1.762 6.742 1.00 96.19 291 VAL A C 1
ATOM 2317 O O . VAL A 1 291 ? 10.488 1.131 6.766 1.00 96.19 291 VAL A O 1
ATOM 2320 N N . GLN A 1 292 ? 11.577 3.096 6.704 1.00 94.88 292 GLN A N 1
ATOM 2321 C CA . GLN A 1 292 ? 10.379 3.935 6.772 1.00 94.88 292 GLN A CA 1
ATOM 2322 C C . GLN A 1 292 ? 9.381 3.598 5.654 1.00 94.88 292 GLN A C 1
ATOM 2324 O O . GLN A 1 292 ? 8.191 3.410 5.915 1.00 94.88 292 GLN A O 1
ATOM 2329 N N . ALA A 1 293 ? 9.857 3.465 4.411 1.00 97.06 293 ALA A N 1
ATOM 2330 C CA . ALA A 1 293 ? 9.007 3.103 3.281 1.00 97.06 293 ALA A CA 1
ATOM 2331 C C . ALA A 1 293 ? 8.476 1.662 3.371 1.00 97.06 293 ALA A C 1
ATOM 2333 O O . ALA A 1 293 ? 7.367 1.381 2.925 1.00 97.06 293 ALA A O 1
ATOM 2334 N N . SER A 1 294 ? 9.244 0.747 3.961 1.00 96.06 294 SER A N 1
ATOM 2335 C CA . SER A 1 294 ? 8.851 -0.653 4.152 1.00 96.06 294 SER A CA 1
ATOM 2336 C C . SER A 1 294 ? 7.802 -0.825 5.249 1.00 96.06 294 SER A C 1
ATOM 2338 O O . SER A 1 294 ? 6.880 -1.618 5.084 1.00 96.06 294 SER A O 1
ATOM 2340 N N . VAL A 1 295 ? 7.899 -0.056 6.335 1.00 91.00 295 VAL A N 1
ATOM 2341 C CA . VAL A 1 295 ? 6.853 -0.006 7.363 1.00 91.00 295 VAL A CA 1
ATOM 2342 C C . VAL A 1 295 ? 5.578 0.592 6.767 1.00 91.00 295 VAL A C 1
ATOM 2344 O O . VAL A 1 295 ? 4.523 -0.033 6.837 1.00 91.00 295 VAL A O 1
ATOM 2347 N N . ALA A 1 296 ? 5.686 1.725 6.064 1.00 92.38 296 ALA A N 1
ATOM 2348 C CA . ALA A 1 296 ? 4.545 2.351 5.397 1.00 92.38 296 ALA A CA 1
ATOM 2349 C C . ALA A 1 296 ? 3.871 1.429 4.364 1.00 92.38 296 ALA A C 1
ATOM 2351 O O . ALA A 1 296 ? 2.648 1.446 4.236 1.00 92.38 296 ALA A O 1
ATOM 2352 N N . LEU A 1 297 ? 4.640 0.599 3.648 1.00 93.94 297 LEU A N 1
ATOM 2353 C CA . LEU A 1 297 ? 4.102 -0.410 2.732 1.00 93.94 297 LEU A CA 1
ATOM 2354 C C . LEU A 1 297 ? 3.127 -1.351 3.453 1.00 93.94 297 LEU A C 1
ATOM 2356 O O . LEU A 1 297 ? 2.038 -1.604 2.944 1.00 93.94 297 LEU A O 1
ATOM 2360 N N . GLN A 1 298 ? 3.519 -1.859 4.623 1.00 88.44 298 GLN A N 1
ATOM 2361 C CA . GLN A 1 298 ? 2.717 -2.809 5.393 1.00 88.44 298 GLN A CA 1
ATOM 2362 C C . GLN A 1 298 ? 1.557 -2.138 6.131 1.00 88.44 298 GLN A C 1
ATOM 2364 O O . GLN A 1 298 ? 0.463 -2.692 6.150 1.00 88.44 298 GLN A O 1
ATOM 2369 N N . GLU A 1 299 ? 1.755 -0.931 6.668 1.00 83.75 299 GLU A N 1
ATOM 2370 C CA . GLU A 1 299 ? 0.689 -0.131 7.295 1.00 83.75 299 GLU A CA 1
ATOM 2371 C C . GLU A 1 299 ? -0.476 0.129 6.327 1.00 83.75 299 GLU A C 1
ATOM 2373 O O . GLU A 1 299 ? -1.641 0.080 6.712 1.00 83.75 299 GLU A O 1
ATOM 2378 N N . ASN A 1 300 ? -0.165 0.369 5.051 1.00 86.19 300 ASN A N 1
ATOM 2379 C CA . ASN A 1 300 ? -1.148 0.737 4.035 1.00 86.19 300 ASN A CA 1
ATOM 2380 C C . ASN A 1 300 ? -1.689 -0.458 3.222 1.00 86.19 300 ASN A C 1
ATOM 2382 O O . ASN A 1 300 ? -2.587 -0.291 2.390 1.00 86.19 300 ASN A O 1
ATOM 2386 N N . LEU A 1 301 ? -1.189 -1.678 3.453 1.00 85.56 301 LEU A N 1
ATOM 2387 C CA . LEU A 1 301 ? -1.664 -2.896 2.788 1.00 85.56 301 LEU A CA 1
ATOM 2388 C C . LEU A 1 301 ? -2.904 -3.467 3.500 1.00 85.56 301 LEU A C 1
ATOM 2390 O O . LEU A 1 301 ? -2.873 -4.526 4.119 1.00 85.56 301 LEU A O 1
ATOM 2394 N N . VAL A 1 302 ? -4.025 -2.751 3.392 1.00 75.00 302 VAL A N 1
ATOM 2395 C CA . VAL A 1 302 ? -5.279 -3.074 4.105 1.00 75.00 302 VAL A CA 1
ATOM 2396 C C . VAL A 1 302 ? -6.132 -4.163 3.436 1.00 75.00 302 VAL A C 1
ATOM 2398 O O . VAL A 1 302 ? -7.086 -4.657 4.033 1.00 75.00 302 VAL A O 1
ATOM 2401 N N . THR A 1 303 ? -5.812 -4.547 2.196 1.00 74.06 303 THR A N 1
ATOM 2402 C CA . THR A 1 303 ? -6.525 -5.593 1.438 1.00 74.06 303 THR A CA 1
ATOM 2403 C C . THR A 1 303 ? -5.571 -6.668 0.930 1.00 74.06 303 THR A C 1
ATOM 2405 O O . THR A 1 303 ? -4.355 -6.485 0.883 1.00 74.06 303 THR A O 1
ATOM 2408 N N . GLN A 1 304 ? -6.125 -7.816 0.534 1.00 74.31 304 GLN A N 1
ATOM 2409 C CA . GLN A 1 304 ? -5.333 -8.890 -0.056 1.00 74.31 304 GLN A CA 1
ATOM 2410 C C . GLN A 1 304 ? -4.722 -8.447 -1.392 1.00 74.31 304 GLN A C 1
ATOM 2412 O O . GLN A 1 304 ? -5.359 -7.784 -2.205 1.00 74.31 304 GLN A O 1
ATOM 2417 N N . ILE A 1 305 ? -3.499 -8.895 -1.681 1.00 81.31 305 ILE A N 1
ATOM 2418 C CA . ILE A 1 305 ? -2.781 -8.523 -2.914 1.00 81.31 305 ILE A CA 1
ATOM 2419 C C . ILE A 1 305 ? -3.590 -8.873 -4.180 1.00 81.31 305 ILE A C 1
ATOM 2421 O O . ILE A 1 305 ? -3.546 -8.146 -5.172 1.00 81.31 305 ILE A O 1
ATOM 2425 N N . ASN A 1 306 ? -4.361 -9.964 -4.142 1.00 80.69 306 ASN A N 1
ATOM 2426 C CA . ASN A 1 306 ? -5.173 -10.422 -5.271 1.00 80.69 306 ASN A CA 1
ATOM 2427 C C . ASN A 1 306 ? -6.383 -9.524 -5.568 1.00 80.69 306 ASN A C 1
ATOM 2429 O O . ASN A 1 306 ? -6.891 -9.575 -6.685 1.00 80.69 306 ASN A O 1
ATOM 2433 N N . THR A 1 307 ? -6.822 -8.705 -4.608 1.00 85.06 307 THR A N 1
ATOM 2434 C CA . THR A 1 307 ? -7.942 -7.767 -4.773 1.00 85.06 307 THR A CA 1
ATOM 2435 C C . THR A 1 307 ? -7.485 -6.363 -5.174 1.00 85.06 307 THR A C 1
ATOM 2437 O O . THR A 1 307 ? -8.321 -5.498 -5.417 1.00 85.06 307 THR A O 1
ATOM 2440 N N . LEU A 1 308 ? -6.172 -6.110 -5.248 1.00 87.94 308 LEU A N 1
ATOM 2441 C CA . LEU A 1 308 ? -5.636 -4.811 -5.655 1.00 87.94 308 LEU A CA 1
ATOM 2442 C C . LEU A 1 308 ? -5.901 -4.532 -7.147 1.00 87.94 308 LEU A C 1
ATOM 2444 O O . LEU A 1 308 ? -5.860 -5.461 -7.963 1.00 87.94 308 LEU A O 1
ATOM 2448 N N . PRO A 1 309 ? -6.062 -3.252 -7.541 1.00 91.00 309 PRO A N 1
ATOM 2449 C CA . PRO A 1 309 ? -6.069 -2.860 -8.947 1.00 91.00 309 PRO A CA 1
ATOM 2450 C C . PRO A 1 309 ? -4.847 -3.409 -9.696 1.00 91.00 309 PRO A C 1
ATOM 2452 O O . PRO A 1 309 ? -3.734 -3.435 -9.159 1.00 91.00 309 PRO A O 1
ATOM 2455 N N . LEU A 1 310 ? -5.032 -3.812 -10.959 1.00 89.81 310 LEU A N 1
ATOM 2456 C CA . LEU A 1 310 ? -3.994 -4.484 -11.758 1.00 89.81 310 LEU A CA 1
ATOM 2457 C C . LEU A 1 310 ? -2.664 -3.718 -11.789 1.00 89.81 310 LEU A C 1
ATOM 2459 O O . LEU A 1 310 ? -1.599 -4.324 -11.671 1.00 89.81 310 LEU A O 1
ATOM 2463 N N . THR A 1 311 ? -2.716 -2.394 -11.924 1.00 90.25 311 THR A N 1
ATOM 2464 C CA . THR A 1 311 ? -1.527 -1.532 -11.968 1.00 90.25 311 THR A CA 1
ATOM 2465 C C . THR A 1 311 ? -0.758 -1.550 -10.650 1.00 90.25 311 THR A C 1
ATOM 2467 O O . THR A 1 311 ? 0.456 -1.759 -10.646 1.00 90.25 311 THR A O 1
ATOM 2470 N N . LEU A 1 312 ? -1.457 -1.459 -9.521 1.00 92.06 312 LEU A N 1
ATOM 2471 C CA . LEU A 1 312 ? -0.842 -1.520 -8.198 1.00 92.06 312 LEU A CA 1
ATOM 2472 C C . LEU A 1 312 ? -0.257 -2.910 -7.902 1.00 92.06 312 LEU A C 1
ATOM 2474 O O . LEU A 1 312 ? 0.865 -3.026 -7.408 1.00 92.06 312 LEU A O 1
ATOM 2478 N N . ARG A 1 313 ? -0.950 -3.980 -8.312 1.00 93.19 313 ARG A N 1
ATOM 2479 C CA . ARG A 1 313 ? -0.426 -5.353 -8.237 1.00 93.19 313 ARG A CA 1
ATOM 2480 C C . ARG A 1 313 ? 0.871 -5.518 -9.040 1.00 93.19 313 ARG A C 1
ATOM 2482 O O . ARG A 1 313 ? 1.796 -6.186 -8.578 1.00 93.19 313 ARG A O 1
ATOM 2489 N N . ARG A 1 314 ? 0.986 -4.893 -10.220 1.00 91.75 314 ARG A N 1
ATOM 2490 C CA . ARG A 1 314 ? 2.237 -4.882 -11.007 1.00 91.75 314 ARG A CA 1
ATOM 2491 C C . ARG A 1 314 ? 3.365 -4.160 -10.268 1.00 91.75 314 ARG A C 1
ATOM 2493 O O . ARG A 1 314 ? 4.492 -4.656 -10.278 1.00 91.75 314 ARG A O 1
ATOM 2500 N N . PHE A 1 315 ? 3.077 -3.034 -9.608 1.00 95.31 315 PHE A N 1
ATOM 2501 C CA . PHE A 1 315 ? 4.073 -2.322 -8.797 1.00 95.31 315 PHE A CA 1
ATOM 2502 C C . PHE A 1 315 ? 4.576 -3.193 -7.647 1.00 95.31 315 PHE A C 1
ATOM 2504 O O . PHE A 1 315 ? 5.786 -3.281 -7.454 1.00 95.31 315 PHE A O 1
ATOM 2511 N N . PHE A 1 316 ? 3.674 -3.899 -6.964 1.00 94.38 316 PHE A N 1
ATOM 2512 C CA . PHE A 1 316 ? 4.020 -4.814 -5.879 1.00 94.38 316 PHE A CA 1
ATOM 2513 C C . PHE A 1 316 ? 4.906 -5.977 -6.350 1.00 94.38 316 PHE A C 1
ATOM 2515 O O . PHE A 1 316 ? 5.948 -6.243 -5.760 1.00 94.38 316 PHE A O 1
ATOM 2522 N N . ILE A 1 317 ? 4.553 -6.646 -7.457 1.00 94.00 317 ILE A N 1
ATOM 2523 C CA . ILE A 1 317 ? 5.367 -7.748 -8.011 1.00 94.00 317 ILE A CA 1
ATOM 2524 C C . ILE A 1 317 ? 6.767 -7.256 -8.399 1.00 94.00 317 ILE A C 1
ATOM 2526 O O . ILE A 1 317 ? 7.761 -7.949 -8.171 1.00 94.00 317 ILE A O 1
ATOM 2530 N N . ARG A 1 318 ? 6.856 -6.066 -9.005 1.00 95.00 318 ARG A N 1
ATOM 2531 C CA . ARG A 1 318 ? 8.137 -5.440 -9.347 1.00 95.00 318 ARG A CA 1
ATOM 2532 C C . ARG A 1 318 ? 8.961 -5.140 -8.096 1.00 95.00 318 ARG A C 1
ATOM 2534 O O . ARG A 1 318 ? 10.151 -5.445 -8.090 1.00 95.00 318 ARG A O 1
ATOM 2541 N N . ASP A 1 319 ? 8.342 -4.556 -7.076 1.00 97.19 319 ASP A N 1
ATOM 2542 C CA . ASP A 1 319 ? 8.995 -4.240 -5.807 1.00 97.19 319 ASP A CA 1
ATOM 2543 C C . ASP A 1 319 ? 9.516 -5.503 -5.115 1.00 97.19 319 ASP A C 1
ATOM 2545 O O . ASP A 1 319 ? 10.700 -5.566 -4.806 1.00 97.19 319 ASP A O 1
ATOM 2549 N N . ALA A 1 320 ? 8.695 -6.548 -4.987 1.00 94.94 320 ALA A N 1
ATOM 2550 C CA . ALA A 1 320 ? 9.093 -7.808 -4.362 1.00 94.94 320 ALA A CA 1
ATOM 2551 C C . ALA A 1 320 ? 10.322 -8.433 -5.046 1.00 94.94 320 ALA A C 1
ATOM 2553 O O . ALA A 1 320 ? 11.250 -8.895 -4.380 1.00 94.94 320 ALA A O 1
ATOM 2554 N N . LYS A 1 321 ? 10.365 -8.400 -6.388 1.00 96.06 321 LYS A N 1
ATOM 2555 C CA . LYS A 1 321 ? 11.544 -8.833 -7.150 1.00 96.06 321 LYS A CA 1
ATOM 2556 C C . LYS A 1 321 ? 12.754 -7.956 -6.837 1.00 96.06 321 LYS A C 1
ATOM 2558 O O . LYS A 1 321 ? 13.821 -8.497 -6.573 1.00 96.06 321 LYS A O 1
ATOM 2563 N N . MET A 1 322 ? 12.612 -6.633 -6.870 1.00 95.94 322 MET A N 1
ATOM 2564 C CA . MET A 1 322 ? 13.709 -5.696 -6.604 1.00 95.94 322 MET A CA 1
ATOM 2565 C C . MET A 1 322 ? 14.259 -5.847 -5.179 1.00 95.94 322 MET A C 1
ATOM 2567 O O . MET A 1 322 ? 15.464 -6.026 -5.024 1.00 95.94 322 MET A O 1
ATOM 2571 N N . ALA A 1 323 ? 13.388 -5.891 -4.169 1.00 96.31 323 ALA A N 1
ATOM 2572 C CA . ALA A 1 323 ? 13.753 -6.058 -2.766 1.00 96.31 323 ALA A CA 1
ATOM 2573 C C . ALA A 1 323 ? 14.545 -7.352 -2.536 1.00 96.31 323 ALA A C 1
ATOM 2575 O O . ALA A 1 323 ? 15.550 -7.356 -1.829 1.00 96.31 323 ALA A O 1
ATOM 2576 N N . PHE A 1 324 ? 14.148 -8.443 -3.202 1.00 94.62 324 PHE A N 1
ATOM 2577 C CA . PHE A 1 324 ? 14.907 -9.692 -3.179 1.00 94.62 324 PHE A CA 1
ATOM 2578 C C . PHE A 1 324 ? 16.306 -9.545 -3.799 1.00 94.62 324 PHE A C 1
ATOM 2580 O O . PHE A 1 324 ? 17.268 -10.092 -3.269 1.00 94.62 324 PHE A O 1
ATOM 2587 N N . HIS A 1 325 ? 16.457 -8.797 -4.895 1.00 94.38 325 HIS A N 1
ATOM 2588 C CA . HIS A 1 325 ? 17.766 -8.603 -5.533 1.00 94.38 325 HIS A CA 1
ATOM 2589 C C . HIS A 1 325 ? 18.720 -7.732 -4.705 1.00 94.38 325 HIS A C 1
ATOM 2591 O O . HIS A 1 325 ? 19.930 -7.895 -4.828 1.00 94.38 325 HIS A O 1
ATOM 2597 N N . ILE A 1 326 ? 18.202 -6.832 -3.864 1.00 95.81 326 ILE A N 1
ATOM 2598 C CA . ILE A 1 326 ? 19.023 -5.969 -2.999 1.00 95.81 326 ILE A CA 1
ATOM 2599 C C . ILE A 1 326 ? 19.164 -6.509 -1.565 1.00 95.81 326 ILE A C 1
ATOM 2601 O O . ILE A 1 326 ? 19.733 -5.829 -0.716 1.00 95.81 326 ILE A O 1
ATOM 2605 N N . GLN A 1 327 ? 18.677 -7.725 -1.281 1.00 94.75 327 GLN A N 1
ATOM 2606 C CA . GLN A 1 327 ? 18.645 -8.294 0.076 1.00 94.75 327 GLN A CA 1
ATOM 2607 C C . GLN A 1 327 ? 20.023 -8.357 0.746 1.00 94.75 327 GLN A C 1
ATOM 2609 O O . GLN A 1 327 ? 20.129 -8.149 1.952 1.00 94.75 327 GLN A O 1
ATOM 2614 N N . ASP A 1 328 ? 21.070 -8.630 -0.036 1.00 94.31 328 ASP A N 1
ATOM 2615 C CA . ASP A 1 328 ? 22.438 -8.709 0.468 1.00 94.31 328 ASP A CA 1
ATOM 2616 C C . ASP A 1 328 ? 22.962 -7.329 0.871 1.00 94.31 328 ASP A C 1
ATOM 2618 O O . ASP A 1 328 ? 23.510 -7.184 1.956 1.00 94.31 328 ASP A O 1
ATOM 2622 N N . ILE A 1 329 ? 22.680 -6.302 0.063 1.00 96.62 329 ILE A N 1
ATOM 2623 C CA . ILE A 1 329 ? 23.026 -4.908 0.379 1.00 96.62 329 ILE A CA 1
ATOM 2624 C C . ILE A 1 329 ? 22.313 -4.463 1.657 1.00 96.62 329 ILE A C 1
ATOM 2626 O O . ILE A 1 329 ? 22.927 -3.849 2.520 1.00 96.62 329 ILE A O 1
ATOM 2630 N N . LEU A 1 330 ? 21.021 -4.779 1.793 1.00 95.75 330 LEU A N 1
ATOM 2631 C CA . LEU A 1 330 ? 20.241 -4.428 2.982 1.00 95.75 330 LEU A CA 1
ATOM 2632 C C . LEU A 1 330 ? 20.783 -5.105 4.240 1.00 95.75 330 LEU A C 1
ATOM 2634 O O . LEU A 1 330 ? 20.818 -4.485 5.299 1.00 95.75 330 LEU A O 1
ATOM 2638 N N . ARG A 1 331 ? 21.211 -6.367 4.137 1.00 94.62 331 ARG A N 1
ATOM 2639 C CA . ARG A 1 331 ? 21.825 -7.072 5.262 1.00 94.62 331 ARG A CA 1
ATOM 2640 C C . ARG A 1 331 ? 23.115 -6.381 5.690 1.00 94.62 331 ARG A C 1
ATOM 2642 O O . ARG A 1 331 ? 23.233 -6.027 6.860 1.00 94.62 331 ARG A O 1
ATOM 2649 N N . ASP A 1 332 ? 24.026 -6.152 4.749 1.00 94.81 332 ASP A N 1
ATOM 2650 C CA . ASP A 1 332 ? 25.320 -5.530 5.029 1.00 94.81 332 ASP A CA 1
ATOM 2651 C C . ASP A 1 332 ? 25.118 -4.107 5.606 1.00 94.81 332 ASP A C 1
ATOM 2653 O O . ASP A 1 332 ? 25.777 -3.704 6.569 1.00 94.81 332 ASP A O 1
ATOM 2657 N N . ALA A 1 333 ? 24.123 -3.368 5.094 1.00 95.31 333 ALA A N 1
ATOM 2658 C CA . ALA A 1 333 ? 23.735 -2.052 5.598 1.00 95.31 333 ALA A CA 1
ATOM 2659 C C . ALA A 1 333 ? 23.257 -2.091 7.052 1.00 95.31 333 ALA A C 1
ATOM 2661 O O . ALA A 1 333 ? 23.632 -1.225 7.834 1.00 95.31 333 ALA A O 1
ATOM 2662 N N . VAL A 1 334 ? 22.449 -3.084 7.435 1.00 94.56 334 VAL A N 1
ATOM 2663 C CA . VAL A 1 334 ? 21.961 -3.231 8.815 1.00 94.56 334 VAL A CA 1
ATOM 2664 C C . VAL A 1 334 ? 23.087 -3.613 9.764 1.00 94.56 334 VAL A C 1
ATOM 2666 O O . VAL A 1 334 ? 23.128 -3.107 10.881 1.00 94.56 334 VAL A O 1
ATOM 2669 N N . GLU A 1 335 ? 24.009 -4.477 9.339 1.00 93.31 335 GLU A N 1
ATOM 2670 C CA . GLU A 1 335 ? 25.192 -4.820 10.137 1.00 93.31 335 GLU A CA 1
ATOM 2671 C C . GLU A 1 335 ? 26.093 -3.599 10.371 1.00 93.31 335 GLU A C 1
ATOM 2673 O O . GLU A 1 335 ? 26.623 -3.433 11.472 1.00 93.31 335 GLU A O 1
ATOM 2678 N N . THR A 1 336 ? 26.202 -2.714 9.375 1.00 94.06 336 THR A N 1
ATOM 2679 C CA . THR A 1 336 ? 27.002 -1.481 9.450 1.00 94.06 336 THR A CA 1
ATOM 2680 C C . THR A 1 336 ? 26.298 -0.380 10.254 1.00 94.06 336 THR A C 1
ATOM 2682 O O . THR A 1 336 ? 26.888 0.222 11.150 1.00 94.06 336 THR A O 1
ATOM 2685 N N . HIS A 1 337 ? 25.010 -0.147 9.995 1.00 93.00 337 HIS A N 1
ATOM 2686 C CA . HIS A 1 337 ? 24.216 0.975 10.508 1.00 93.00 337 HIS A CA 1
ATOM 2687 C C . HIS A 1 337 ? 23.088 0.495 11.435 1.00 93.00 337 HIS A C 1
ATOM 2689 O O . HIS A 1 337 ? 21.917 0.834 11.265 1.00 93.00 337 HIS A O 1
ATOM 2695 N N . THR A 1 338 ? 23.436 -0.320 12.435 1.00 84.31 338 THR A N 1
ATOM 2696 C CA . THR A 1 338 ? 22.456 -1.045 13.276 1.00 84.31 338 THR A CA 1
ATOM 2697 C C . THR A 1 338 ? 21.382 -0.176 13.942 1.00 84.31 338 THR A C 1
ATOM 2699 O O . THR A 1 338 ? 20.273 -0.660 14.152 1.00 84.31 338 THR A O 1
ATOM 2702 N N . ALA A 1 339 ? 21.670 1.087 14.272 1.00 87.38 339 ALA A N 1
ATOM 2703 C CA . ALA A 1 339 ? 20.704 1.996 14.898 1.00 87.38 339 ALA A CA 1
ATOM 2704 C C . ALA A 1 339 ? 19.606 2.474 13.927 1.00 87.38 339 ALA A C 1
ATOM 2706 O O . ALA A 1 339 ? 18.454 2.620 14.334 1.00 87.38 339 ALA A O 1
ATOM 2707 N N . CYS A 1 340 ? 19.927 2.607 12.635 1.00 90.88 340 CYS A N 1
ATOM 2708 C CA . CYS A 1 340 ? 19.060 3.216 11.623 1.00 90.88 340 CYS A CA 1
ATOM 2709 C C . CYS A 1 340 ? 17.780 2.415 11.339 1.00 90.88 340 CYS A C 1
ATOM 2711 O O . CYS A 1 340 ? 16.788 2.969 10.868 1.00 90.88 340 CYS A O 1
ATOM 2713 N N . VAL A 1 341 ? 17.758 1.118 11.673 1.00 90.88 341 VAL A N 1
ATOM 2714 C CA . VAL A 1 341 ? 16.516 0.325 11.655 1.00 90.88 341 VAL A CA 1
ATOM 2715 C C . VAL A 1 341 ? 15.522 0.860 12.685 1.00 90.88 341 VAL A C 1
ATOM 2717 O O . VAL A 1 341 ? 14.347 1.035 12.377 1.00 90.88 341 VAL A O 1
ATOM 2720 N N . GLY A 1 342 ? 15.999 1.159 13.895 1.00 88.06 342 GLY A N 1
ATOM 2721 C CA . GLY A 1 342 ? 15.192 1.782 14.939 1.00 88.06 342 GLY A CA 1
ATOM 2722 C C . GLY A 1 342 ? 14.742 3.175 14.520 1.00 88.06 342 GLY A C 1
ATOM 2723 O O . GLY A 1 342 ? 13.554 3.463 14.598 1.00 88.06 342 GLY A O 1
ATOM 2724 N N . ASP A 1 343 ? 15.658 3.993 13.995 1.00 87.31 343 ASP A N 1
ATOM 2725 C CA . ASP A 1 343 ? 15.351 5.361 13.560 1.00 87.31 343 ASP A CA 1
ATOM 2726 C C . ASP A 1 343 ? 14.255 5.384 12.486 1.00 87.31 343 ASP A C 1
ATOM 2728 O O . ASP A 1 343 ? 13.270 6.108 12.622 1.00 87.31 343 ASP A O 1
ATOM 2732 N N . GLY A 1 344 ? 14.357 4.523 11.466 1.00 87.06 344 GLY A N 1
ATOM 2733 C CA . GLY A 1 344 ? 13.341 4.407 10.416 1.00 87.06 344 GLY A CA 1
ATOM 2734 C C . GLY A 1 344 ? 11.980 3.934 10.936 1.00 87.06 344 GLY A C 1
ATOM 2735 O O . GLY A 1 344 ? 10.945 4.398 10.456 1.00 87.06 344 GLY A O 1
ATOM 2736 N N . ILE A 1 345 ? 11.966 3.054 11.944 1.00 86.88 345 ILE A N 1
ATOM 2737 C CA . ILE A 1 345 ? 10.740 2.609 12.623 1.00 86.88 345 ILE A CA 1
ATOM 2738 C C . ILE A 1 345 ? 10.140 3.740 13.468 1.00 86.88 345 ILE A C 1
ATOM 2740 O O . ILE A 1 345 ? 8.940 3.978 13.391 1.00 86.88 345 ILE A O 1
ATOM 2744 N N . VAL A 1 346 ? 10.946 4.493 14.218 1.00 81.88 346 VAL A N 1
ATOM 2745 C CA . VAL A 1 346 ? 10.472 5.640 15.016 1.00 81.88 346 VAL A CA 1
ATOM 2746 C C . VAL A 1 346 ? 9.914 6.740 14.116 1.00 81.88 346 VAL A C 1
ATOM 2748 O O . VAL A 1 346 ? 8.828 7.257 14.379 1.00 81.88 346 VAL A O 1
ATOM 2751 N N . SER A 1 347 ? 10.600 7.056 13.013 1.00 78.75 347 SER A N 1
ATOM 2752 C CA . SER A 1 347 ? 10.089 7.971 11.984 1.00 78.75 347 SER A CA 1
ATOM 2753 C C . SER A 1 347 ? 8.805 7.453 11.324 1.00 78.75 347 SER A C 1
ATOM 2755 O O . SER A 1 347 ? 8.008 8.236 10.802 1.00 78.75 347 SER A O 1
ATOM 2757 N N . ALA A 1 348 ? 8.566 6.139 11.351 1.00 71.94 348 ALA A N 1
ATOM 2758 C CA . ALA A 1 348 ? 7.291 5.563 10.954 1.00 71.94 348 ALA A CA 1
ATOM 2759 C C . ALA A 1 348 ? 6.209 5.655 12.055 1.00 71.94 348 ALA A C 1
ATOM 2761 O O . ALA A 1 348 ? 5.037 5.797 11.733 1.00 71.94 348 ALA A O 1
ATOM 2762 N N . TRP A 1 349 ? 6.566 5.642 13.339 1.00 67.94 349 TRP A N 1
ATOM 2763 C CA . TRP A 1 349 ? 5.598 5.531 14.439 1.00 67.94 349 TRP A CA 1
ATOM 2764 C C . TRP A 1 349 ? 4.961 6.843 14.899 1.00 67.94 349 TRP A C 1
ATOM 2766 O O . TRP A 1 349 ? 3.817 6.820 15.331 1.00 67.94 349 TRP A O 1
ATOM 2776 N N . SER A 1 350 ? 5.635 7.988 14.765 1.00 53.78 350 SER A N 1
ATOM 2777 C CA . SER A 1 350 ? 5.063 9.333 14.977 1.00 53.78 350 SER A CA 1
ATOM 2778 C C . SER A 1 350 ? 4.116 9.496 16.195 1.00 53.78 350 SER A C 1
ATOM 2780 O O . SER A 1 350 ? 3.134 10.234 16.105 1.00 53.78 350 SER A O 1
ATOM 2782 N N . ASP A 1 351 ? 4.415 8.838 17.324 1.00 47.22 351 ASP A N 1
ATOM 2783 C CA . ASP A 1 351 ? 3.832 9.068 18.668 1.00 47.22 351 ASP A CA 1
ATOM 2784 C C . ASP A 1 351 ? 4.782 9.933 19.529 1.00 47.22 351 ASP A C 1
ATOM 2786 O O . ASP A 1 351 ? 4.773 9.907 20.757 1.00 47.22 351 ASP A O 1
ATOM 2790 N N . ALA A 1 352 ? 5.597 10.781 18.891 1.00 40.44 352 ALA A N 1
ATOM 2791 C CA . ALA A 1 352 ? 6.437 11.771 19.575 1.00 40.44 352 ALA A CA 1
ATOM 2792 C C . ALA A 1 352 ? 5.629 12.909 20.246 1.00 40.44 352 ALA A C 1
ATOM 2794 O O . ALA A 1 352 ? 6.200 13.935 20.610 1.00 40.44 352 ALA A O 1
ATOM 2795 N N . ALA A 1 353 ? 4.312 12.744 20.405 1.00 34.50 353 ALA A N 1
ATOM 2796 C CA . ALA A 1 353 ? 3.454 13.644 21.168 1.00 34.50 353 ALA A CA 1
ATOM 2797 C C . ALA A 1 353 ? 3.578 13.433 22.692 1.00 34.50 353 ALA A C 1
ATOM 2799 O O . ALA A 1 353 ? 3.294 14.365 23.436 1.00 34.50 353 ALA A O 1
ATOM 2800 N N . ASP A 1 354 ? 4.088 12.282 23.158 1.00 38.97 354 ASP A N 1
ATOM 2801 C CA . ASP A 1 354 ? 4.168 11.963 24.598 1.00 38.97 354 ASP A CA 1
ATOM 2802 C C . ASP A 1 354 ? 5.585 12.055 25.202 1.00 38.97 354 ASP A C 1
ATOM 2804 O O . ASP A 1 354 ? 5.818 11.621 26.328 1.00 38.97 354 ASP A O 1
ATOM 2808 N N . GLY A 1 355 ? 6.572 12.616 24.491 1.00 36.81 355 GLY A N 1
ATOM 2809 C CA . GLY A 1 355 ? 7.921 12.834 25.048 1.00 36.81 355 GLY A CA 1
ATOM 2810 C C . GLY A 1 355 ? 8.701 11.556 25.412 1.00 36.81 355 GLY A C 1
ATOM 2811 O O . GLY A 1 355 ? 9.806 11.640 25.953 1.00 36.81 355 GLY A O 1
ATOM 2812 N N . VAL A 1 356 ? 8.170 10.371 25.093 1.00 45.00 356 VAL A N 1
ATOM 2813 C CA . VAL A 1 356 ? 8.836 9.084 25.310 1.00 45.00 356 VAL A CA 1
ATOM 2814 C C . VAL A 1 356 ? 9.891 8.885 24.224 1.00 45.00 356 VAL A C 1
ATOM 2816 O O . VAL A 1 356 ? 9.590 8.673 23.052 1.00 45.00 356 VAL A O 1
ATOM 2819 N N . THR A 1 357 ? 11.166 8.949 24.608 1.00 51.66 357 THR A N 1
ATOM 2820 C CA . THR A 1 357 ? 12.277 8.592 23.718 1.00 51.66 357 THR A CA 1
ATOM 2821 C C . THR A 1 357 ? 12.372 7.071 23.620 1.00 51.66 357 THR A C 1
ATOM 2823 O O . THR A 1 357 ? 13.033 6.422 24.428 1.00 51.66 357 THR A O 1
ATOM 2826 N N . THR A 1 358 ? 11.701 6.478 22.630 1.00 62.81 358 THR A N 1
ATOM 2827 C CA . THR A 1 358 ? 11.778 5.035 22.370 1.00 62.81 358 THR A CA 1
ATOM 2828 C C . THR A 1 358 ? 13.209 4.651 21.983 1.00 62.81 358 THR A C 1
ATOM 2830 O O . THR A 1 358 ? 13.644 4.869 20.853 1.00 62.81 358 THR A O 1
ATOM 2833 N N . ARG A 1 359 ? 13.976 4.084 22.923 1.00 71.56 359 ARG A N 1
ATOM 2834 C CA . ARG A 1 359 ? 15.337 3.591 22.666 1.00 71.56 359 ARG A CA 1
ATOM 2835 C C . ARG A 1 359 ? 15.322 2.093 22.392 1.00 71.56 359 ARG A C 1
ATOM 2837 O O . ARG A 1 359 ? 14.935 1.293 23.245 1.00 71.56 359 ARG A O 1
ATOM 2844 N N . PHE A 1 360 ? 15.793 1.722 21.208 1.00 82.56 360 PHE A N 1
ATOM 2845 C CA . PHE A 1 360 ? 16.006 0.333 20.819 1.00 82.56 360 PHE A CA 1
ATOM 2846 C C . PHE A 1 360 ? 17.389 -0.137 21.271 1.00 82.56 360 PHE A C 1
ATOM 2848 O O . PHE A 1 360 ? 18.373 0.597 21.183 1.00 82.56 360 PHE A O 1
ATOM 2855 N N . SER A 1 361 ? 17.486 -1.389 21.717 1.00 85.56 361 SER A N 1
ATOM 2856 C CA . SER A 1 361 ? 18.773 -2.080 21.792 1.00 85.56 361 SER A CA 1
ATOM 2857 C C . SER A 1 361 ? 19.378 -2.246 20.394 1.00 85.56 361 SER A C 1
ATOM 2859 O O . SER A 1 361 ? 18.705 -2.053 19.382 1.00 85.56 361 SER A O 1
ATOM 2861 N N . LYS A 1 362 ? 20.631 -2.712 20.326 1.00 88.06 362 LYS A N 1
ATOM 2862 C CA . LYS A 1 362 ? 21.247 -3.119 19.057 1.00 88.06 362 LYS A CA 1
ATOM 2863 C C . LYS A 1 362 ? 20.329 -4.095 18.308 1.00 88.06 362 LYS A C 1
ATOM 2865 O O . LYS A 1 362 ? 19.871 -5.078 18.898 1.00 88.06 362 LYS A O 1
ATOM 2870 N N . TRP A 1 363 ? 20.085 -3.814 17.030 1.00 92.31 363 TRP A N 1
ATOM 2871 C CA . TRP A 1 363 ? 19.356 -4.705 16.136 1.00 92.31 363 TRP A CA 1
ATOM 2872 C C . TRP A 1 363 ? 20.219 -5.910 15.770 1.00 92.31 363 TRP A C 1
ATOM 2874 O O . TRP A 1 363 ? 21.406 -5.779 15.469 1.00 92.31 363 TRP A O 1
ATOM 2884 N N . THR A 1 364 ? 19.623 -7.095 15.829 1.00 92.06 364 THR A N 1
ATOM 2885 C CA . THR A 1 364 ? 20.314 -8.373 15.620 1.00 92.06 364 THR A CA 1
ATOM 2886 C C . THR A 1 364 ? 19.502 -9.275 14.705 1.00 92.06 364 THR A C 1
ATOM 2888 O O . THR A 1 364 ? 18.275 -9.292 14.777 1.00 92.06 364 THR A O 1
ATOM 2891 N N . PHE A 1 365 ? 20.171 -10.013 13.823 1.00 93.44 365 PHE A N 1
ATOM 2892 C CA . PHE A 1 365 ? 19.510 -10.955 12.922 1.00 93.44 365 PHE A CA 1
ATOM 2893 C C . PHE A 1 365 ? 19.025 -12.196 13.666 1.00 93.44 365 PHE A C 1
ATOM 2895 O O . PHE A 1 365 ? 19.724 -12.731 14.528 1.00 93.44 365 PHE A O 1
ATOM 2902 N N . LEU A 1 366 ? 17.850 -12.699 13.283 1.00 88.75 366 LEU A N 1
ATOM 2903 C CA . LEU A 1 366 ? 17.458 -14.055 13.648 1.00 88.75 366 LEU A CA 1
ATOM 2904 C C . LEU A 1 366 ? 18.316 -15.082 12.901 1.00 88.75 366 LEU A C 1
ATOM 2906 O O . LEU A 1 366 ? 18.789 -14.860 11.783 1.00 88.75 366 LEU A O 1
ATOM 2910 N N . THR A 1 367 ? 18.487 -16.245 13.521 1.00 86.75 367 THR A N 1
ATOM 2911 C CA . THR A 1 367 ? 19.184 -17.378 12.914 1.00 86.75 367 THR A CA 1
ATOM 2912 C C . THR A 1 367 ? 18.402 -17.933 11.720 1.00 86.75 367 THR A C 1
ATOM 2914 O O . THR A 1 367 ? 17.194 -17.723 11.565 1.00 86.75 367 THR A O 1
ATOM 2917 N N . LYS A 1 368 ? 19.095 -18.655 10.830 1.00 81.19 368 LYS A N 1
ATOM 2918 C CA . LYS A 1 368 ? 18.448 -19.353 9.709 1.00 81.19 368 LYS A CA 1
ATOM 2919 C C . LYS A 1 368 ? 17.388 -20.335 10.243 1.00 81.19 368 LYS A C 1
ATOM 2921 O O . LYS A 1 368 ? 17.651 -20.991 11.248 1.00 81.19 368 LYS A O 1
ATOM 2926 N N . PRO A 1 369 ? 16.220 -20.457 9.585 1.00 80.50 369 PRO A N 1
ATOM 2927 C CA . PRO A 1 369 ? 15.864 -19.921 8.262 1.00 80.50 369 PRO A CA 1
ATOM 2928 C C . PRO A 1 369 ? 15.286 -18.489 8.267 1.00 80.50 369 PRO A C 1
ATOM 2930 O O . PRO A 1 369 ? 14.861 -17.998 7.225 1.00 80.50 369 PRO A O 1
ATOM 2933 N N . HIS A 1 370 ? 15.266 -17.799 9.408 1.00 80.00 370 HIS A N 1
ATOM 2934 C CA . HIS A 1 370 ? 14.598 -16.504 9.579 1.00 80.00 370 HIS A CA 1
ATOM 2935 C C . HIS A 1 370 ? 15.531 -15.295 9.440 1.00 80.00 370 HIS A C 1
ATOM 2937 O O . HIS A 1 370 ? 15.184 -14.205 9.877 1.00 80.00 370 HIS A O 1
ATOM 2943 N N . ASN A 1 371 ? 16.673 -15.431 8.766 1.00 85.88 371 ASN A N 1
ATOM 2944 C CA . ASN A 1 371 ? 17.698 -14.385 8.615 1.00 85.88 371 ASN A CA 1
ATOM 2945 C C . ASN A 1 371 ? 17.275 -13.160 7.769 1.00 85.88 371 ASN A C 1
ATOM 2947 O O . ASN A 1 371 ? 18.106 -12.315 7.453 1.00 85.88 371 ASN A O 1
ATOM 2951 N N . ARG A 1 372 ? 15.996 -13.059 7.390 1.00 88.19 372 ARG A N 1
ATOM 2952 C CA . ARG A 1 372 ? 15.363 -11.840 6.849 1.00 88.19 372 ARG A CA 1
ATOM 2953 C C . ARG A 1 372 ? 14.776 -10.946 7.939 1.00 88.19 372 ARG A C 1
ATOM 2955 O O . ARG A 1 372 ? 14.390 -9.815 7.660 1.00 88.19 372 ARG A O 1
ATOM 2962 N N . TRP A 1 373 ? 14.673 -11.474 9.153 1.00 92.19 373 TRP A N 1
ATOM 2963 C CA . TRP A 1 373 ? 14.159 -10.785 10.319 1.00 92.19 373 TRP A CA 1
ATOM 2964 C C . TRP A 1 373 ? 15.311 -10.295 11.176 1.00 92.19 373 TRP A C 1
ATOM 2966 O O . TRP A 1 373 ? 16.247 -11.038 11.480 1.00 92.19 373 TRP A O 1
ATOM 2976 N N . VAL A 1 374 ? 15.187 -9.052 11.609 1.00 93.00 374 VAL A N 1
ATOM 2977 C CA . VAL A 1 374 ? 16.023 -8.449 12.636 1.00 93.00 374 VAL A CA 1
ATOM 2978 C C . VAL A 1 374 ? 15.159 -8.130 13.837 1.00 93.00 374 VAL A C 1
ATOM 2980 O O . VAL A 1 374 ? 13.967 -7.875 13.689 1.00 93.00 374 VAL A O 1
ATOM 2983 N N . TYR A 1 375 ? 15.734 -8.163 15.029 1.00 91.31 375 TYR A N 1
ATOM 2984 C CA . TYR A 1 375 ? 15.024 -7.809 16.242 1.00 91.31 375 TYR A CA 1
ATOM 2985 C C . TYR A 1 375 ? 15.858 -6.926 17.158 1.00 91.31 375 TYR A C 1
ATOM 2987 O O . TYR A 1 375 ? 17.087 -7.020 17.196 1.00 91.31 375 TYR A O 1
ATOM 2995 N N . ALA A 1 376 ? 15.161 -6.100 17.925 1.00 90.25 376 ALA A N 1
ATOM 2996 C CA . ALA A 1 376 ? 15.709 -5.290 18.998 1.00 90.25 376 ALA A CA 1
ATOM 2997 C C . ALA A 1 376 ? 14.748 -5.296 20.189 1.00 90.25 376 ALA A C 1
ATOM 2999 O O . ALA A 1 376 ? 13.565 -5.617 20.064 1.00 90.25 376 ALA A O 1
ATOM 3000 N N . THR A 1 377 ? 15.271 -4.967 21.365 1.00 84.50 377 THR A N 1
ATOM 3001 C CA . THR A 1 377 ? 14.477 -4.809 22.580 1.00 84.50 377 THR A CA 1
ATOM 3002 C C . THR A 1 377 ? 14.287 -3.327 22.863 1.00 84.50 377 THR A C 1
ATOM 3004 O O . THR A 1 377 ? 15.268 -2.599 22.992 1.00 84.50 377 THR A O 1
ATOM 3007 N N . VAL A 1 378 ? 13.041 -2.887 22.972 1.00 79.12 378 VAL A N 1
ATOM 3008 C CA . VAL A 1 378 ? 12.670 -1.557 23.459 1.00 79.12 378 VAL A CA 1
ATOM 3009 C C . VAL A 1 378 ? 12.478 -1.652 24.965 1.00 79.12 378 VAL A C 1
ATOM 3011 O O . VAL A 1 378 ? 11.867 -2.605 25.446 1.00 79.12 378 VAL A O 1
ATOM 3014 N N . SER A 1 379 ? 13.027 -0.702 25.715 1.00 71.12 379 SER A N 1
ATOM 3015 C CA . SER A 1 379 ? 12.720 -0.548 27.141 1.00 71.12 379 SER A CA 1
ATOM 3016 C C . SER A 1 379 ? 11.888 0.712 27.309 1.00 71.12 379 SER A C 1
ATOM 3018 O O . SER A 1 379 ? 12.337 1.780 26.898 1.00 71.12 379 SER A O 1
ATOM 3020 N N . ASP A 1 380 ? 10.696 0.570 27.875 1.00 59.19 380 ASP A N 1
ATOM 3021 C CA . ASP A 1 380 ? 9.781 1.677 28.145 1.00 59.19 380 ASP A CA 1
ATOM 3022 C C . ASP A 1 380 ? 9.442 1.713 29.639 1.00 59.19 380 ASP A C 1
ATOM 3024 O O . ASP A 1 380 ? 9.416 0.669 30.297 1.00 59.19 380 ASP A O 1
ATOM 3028 N N . THR A 1 381 ? 9.210 2.905 30.175 1.00 55.59 381 THR A N 1
ATOM 3029 C CA . THR A 1 381 ? 8.884 3.118 31.588 1.00 55.59 381 THR A CA 1
ATOM 3030 C C . THR A 1 381 ? 7.437 3.574 31.670 1.00 55.59 381 THR A C 1
ATOM 3032 O O . THR A 1 381 ? 7.088 4.631 31.153 1.00 55.59 381 THR A O 1
ATOM 3035 N N . ASN A 1 382 ? 6.574 2.783 32.309 1.00 52.91 382 ASN A N 1
ATOM 3036 C CA . ASN A 1 382 ? 5.166 3.153 32.434 1.00 52.91 382 ASN A CA 1
ATOM 3037 C C . ASN A 1 382 ? 4.960 4.327 33.419 1.00 52.91 382 ASN A C 1
ATOM 3039 O O . ASN A 1 382 ? 5.864 4.708 34.163 1.00 52.91 382 ASN A O 1
ATOM 3043 N N . GLN A 1 383 ? 3.737 4.868 33.474 1.00 46.56 383 GLN A N 1
ATOM 3044 C CA . GLN A 1 383 ? 3.362 5.965 34.386 1.00 46.56 383 GLN A CA 1
ATOM 3045 C C . GLN A 1 383 ? 3.542 5.627 35.883 1.00 46.56 383 GLN A C 1
ATOM 3047 O O . GLN A 1 383 ? 3.608 6.533 36.708 1.00 46.56 383 GLN A O 1
ATOM 3052 N N . ALA A 1 384 ? 3.654 4.341 36.236 1.00 49.25 384 ALA A N 1
ATOM 3053 C CA . ALA A 1 384 ? 3.921 3.858 37.592 1.00 49.25 384 ALA A CA 1
ATOM 3054 C C . ALA A 1 384 ? 5.423 3.618 37.875 1.00 49.25 384 ALA A C 1
ATOM 3056 O O . ALA A 1 384 ? 5.771 3.096 38.931 1.00 49.25 384 ALA A O 1
ATOM 3057 N N . GLY A 1 385 ? 6.320 3.969 36.944 1.00 52.34 385 GLY A N 1
ATOM 3058 C CA . GLY A 1 385 ? 7.771 3.817 37.095 1.00 52.34 385 GLY A CA 1
ATOM 3059 C C . GLY A 1 385 ? 8.316 2.402 36.854 1.00 52.34 385 GLY A C 1
ATOM 3060 O O . GLY A 1 385 ? 9.497 2.159 37.100 1.00 52.34 385 GLY A O 1
ATOM 3061 N N . LEU A 1 386 ? 7.501 1.459 36.370 1.00 50.50 386 LEU A N 1
ATOM 3062 C CA . LEU A 1 386 ? 7.938 0.099 36.040 1.00 50.50 386 LEU A CA 1
ATOM 3063 C C . LEU A 1 386 ? 8.530 0.045 34.626 1.00 50.50 386 LEU A C 1
ATOM 3065 O O . LEU A 1 386 ? 7.903 0.480 33.658 1.00 50.50 386 LEU A O 1
ATOM 3069 N N . ILE A 1 387 ? 9.728 -0.538 34.514 1.00 57.09 387 ILE A N 1
ATOM 3070 C CA . ILE A 1 387 ? 10.429 -0.756 33.242 1.00 57.09 387 ILE A CA 1
ATOM 3071 C C . ILE A 1 387 ? 9.899 -2.036 32.595 1.00 57.09 387 ILE A C 1
ATOM 3073 O O . ILE A 1 387 ? 10.070 -3.128 33.140 1.00 57.09 387 ILE A O 1
ATOM 3077 N N . PHE A 1 388 ? 9.324 -1.926 31.400 1.00 57.97 388 PHE A N 1
ATOM 3078 C CA . PHE A 1 388 ? 8.919 -3.070 30.592 1.00 57.97 388 PHE A CA 1
ATOM 3079 C C . PHE A 1 388 ? 9.819 -3.209 29.360 1.00 57.97 388 PHE A C 1
ATOM 3081 O O . PHE A 1 388 ? 10.153 -2.229 28.694 1.00 57.97 388 PHE A O 1
ATOM 3088 N N . ARG A 1 389 ? 10.227 -4.446 29.050 1.00 67.75 389 ARG A N 1
ATOM 3089 C CA . ARG A 1 389 ? 11.057 -4.773 27.881 1.00 67.75 389 ARG A CA 1
ATOM 3090 C C . ARG A 1 389 ? 10.206 -5.433 26.805 1.00 67.75 389 ARG A C 1
ATOM 3092 O O . ARG A 1 389 ? 9.538 -6.426 27.070 1.00 67.75 389 ARG A O 1
ATOM 3099 N N . GLN A 1 390 ? 10.270 -4.916 25.587 1.00 69.69 390 GLN A N 1
ATOM 3100 C CA . GLN A 1 390 ? 9.477 -5.382 24.449 1.00 69.69 390 GLN A CA 1
ATOM 3101 C C . GLN A 1 390 ? 10.394 -5.806 23.315 1.00 69.69 390 GLN A C 1
ATOM 3103 O O . GLN A 1 390 ? 11.367 -5.114 23.035 1.00 69.69 390 GLN A O 1
ATOM 3108 N N . ARG A 1 391 ? 10.091 -6.912 22.632 1.00 78.69 391 ARG A N 1
ATOM 3109 C CA . ARG A 1 391 ? 10.883 -7.362 21.483 1.00 78.69 391 ARG A CA 1
ATOM 3110 C C . ARG A 1 391 ? 10.200 -6.969 20.181 1.00 78.69 391 ARG A C 1
ATOM 3112 O O . ARG A 1 391 ? 9.143 -7.497 19.844 1.00 78.69 391 ARG A O 1
ATOM 3119 N N . VAL A 1 392 ? 10.837 -6.086 19.428 1.00 82.50 392 VAL A N 1
ATOM 3120 C CA . VAL A 1 392 ? 10.396 -5.659 18.100 1.00 82.50 392 VAL A CA 1
ATOM 3121 C C . VAL A 1 392 ? 11.141 -6.494 17.070 1.00 82.50 392 VAL A C 1
ATOM 3123 O O . VAL A 1 392 ? 12.361 -6.588 17.142 1.00 82.50 392 VAL A O 1
ATOM 3126 N N . HIS A 1 393 ? 10.422 -7.099 16.129 1.00 86.56 393 HIS A N 1
ATOM 3127 C CA . HIS A 1 393 ? 10.977 -7.783 14.968 1.00 86.56 393 HIS A CA 1
ATOM 3128 C C . HIS A 1 393 ? 10.588 -7.025 13.704 1.00 86.56 393 HIS A C 1
ATOM 3130 O O . HIS A 1 393 ? 9.434 -6.634 13.540 1.00 86.56 393 HIS A O 1
ATOM 3136 N N . PHE A 1 394 ? 11.531 -6.873 12.789 1.00 90.56 394 PHE A N 1
ATOM 3137 C CA . PHE A 1 394 ? 11.335 -6.226 11.505 1.00 90.56 394 PHE A CA 1
ATOM 3138 C C . PHE A 1 394 ? 11.867 -7.123 10.387 1.00 90.56 394 PHE A C 1
ATOM 3140 O O . PHE A 1 394 ? 12.978 -7.647 10.473 1.00 90.56 394 PHE A O 1
ATOM 3147 N N . ASN A 1 395 ? 11.070 -7.336 9.345 1.00 91.50 395 ASN A N 1
ATOM 3148 C CA . ASN A 1 395 ? 11.471 -8.081 8.158 1.00 91.50 395 ASN A CA 1
ATOM 3149 C C . ASN A 1 395 ? 12.049 -7.117 7.121 1.00 91.50 395 ASN A C 1
ATOM 3151 O O . ASN A 1 395 ? 11.325 -6.286 6.577 1.00 91.50 395 ASN A O 1
ATOM 3155 N N . LEU A 1 396 ? 13.334 -7.263 6.804 1.00 91.69 396 LEU A N 1
ATOM 3156 C CA . LEU A 1 396 ? 14.069 -6.321 5.953 1.00 91.69 396 LEU A CA 1
ATOM 3157 C C . LEU A 1 396 ? 13.553 -6.235 4.514 1.00 91.69 396 LEU A C 1
ATOM 3159 O O . LEU A 1 396 ? 13.726 -5.208 3.861 1.00 91.69 396 LEU A O 1
ATOM 3163 N N . ILE A 1 397 ? 12.948 -7.309 4.005 1.00 92.25 397 ILE A N 1
ATOM 3164 C CA . ILE A 1 397 ? 12.540 -7.415 2.598 1.00 92.25 397 ILE A CA 1
ATOM 3165 C C . ILE A 1 397 ? 11.076 -7.031 2.444 1.00 92.25 397 ILE A C 1
ATOM 3167 O O . ILE A 1 397 ? 10.712 -6.203 1.608 1.00 92.25 397 ILE A O 1
ATOM 3171 N N . GLU A 1 398 ? 10.231 -7.633 3.272 1.00 87.94 398 GLU A N 1
ATOM 3172 C CA . GLU A 1 398 ? 8.783 -7.480 3.185 1.00 87.94 398 GLU A CA 1
ATOM 3173 C C . GLU A 1 398 ? 8.290 -6.256 3.960 1.00 87.94 398 GLU A C 1
ATOM 3175 O O . GLU A 1 398 ? 7.212 -5.757 3.668 1.00 87.94 398 GLU A O 1
ATOM 3180 N N . GLY A 1 399 ? 9.064 -5.752 4.924 1.00 88.56 399 GLY A N 1
ATOM 3181 C CA . GLY A 1 399 ? 8.686 -4.612 5.758 1.00 88.56 399 GLY A CA 1
ATOM 3182 C C . GLY A 1 399 ? 7.777 -4.955 6.935 1.00 88.56 399 GLY A C 1
ATOM 3183 O O . GLY A 1 399 ? 7.327 -4.049 7.629 1.00 88.56 399 GLY A O 1
ATOM 3184 N N . HIS A 1 400 ? 7.481 -6.241 7.169 1.00 85.31 400 HIS A N 1
ATOM 3185 C CA . HIS A 1 400 ? 6.655 -6.665 8.299 1.00 85.31 400 HIS A CA 1
ATOM 3186 C C . HIS A 1 400 ? 7.269 -6.204 9.618 1.00 85.31 400 HIS A C 1
ATOM 3188 O O . HIS A 1 400 ? 8.437 -6.477 9.888 1.00 85.31 400 HIS A O 1
ATOM 3194 N N . LEU A 1 401 ? 6.452 -5.578 10.456 1.00 83.69 401 LEU A N 1
ATOM 3195 C CA . LEU A 1 401 ? 6.833 -5.116 11.779 1.00 83.69 401 LEU A CA 1
ATOM 3196 C C . LEU A 1 401 ? 5.969 -5.828 12.816 1.00 83.69 401 LEU A C 1
ATOM 3198 O O . LEU A 1 401 ? 4.744 -5.775 12.756 1.00 83.69 401 LEU A O 1
ATOM 3202 N N . LEU A 1 402 ? 6.612 -6.536 13.738 1.00 75.12 402 LEU A N 1
ATOM 3203 C CA . LEU A 1 402 ? 5.959 -7.304 14.791 1.00 75.12 402 LEU A CA 1
ATOM 3204 C C . LEU A 1 402 ? 6.486 -6.831 16.135 1.00 75.12 402 LEU A C 1
ATOM 3206 O O . LEU A 1 402 ? 7.697 -6.804 16.339 1.00 75.12 402 LEU A O 1
ATOM 3210 N N . VAL A 1 403 ? 5.604 -6.536 17.083 1.00 67.00 403 VAL A N 1
ATOM 3211 C CA . VAL A 1 403 ? 6.017 -6.222 18.451 1.00 67.00 403 VAL A CA 1
ATOM 3212 C C . VAL A 1 403 ? 5.477 -7.294 19.379 1.00 67.00 403 VAL A C 1
ATOM 3214 O O . VAL A 1 403 ? 4.277 -7.518 19.436 1.00 67.00 403 VAL A O 1
ATOM 3217 N N . ASN A 1 404 ? 6.379 -8.009 20.052 1.00 59.94 404 ASN A N 1
ATOM 3218 C CA . ASN A 1 404 ? 6.097 -9.238 20.802 1.00 59.94 404 ASN A CA 1
ATOM 3219 C C . ASN A 1 404 ? 5.441 -10.366 19.970 1.00 59.94 404 ASN A C 1
ATOM 3221 O O . ASN A 1 404 ? 4.920 -11.322 20.534 1.00 59.94 404 ASN A O 1
ATOM 3225 N N . GLY A 1 405 ? 5.533 -10.302 18.636 1.00 56.84 405 GLY A N 1
ATOM 3226 C CA . GLY A 1 405 ? 4.950 -11.282 17.713 1.00 56.84 405 GLY A CA 1
ATOM 3227 C C . GLY A 1 405 ? 3.762 -10.721 16.926 1.00 56.84 405 GLY A C 1
ATOM 3228 O O . GLY A 1 405 ? 3.547 -9.513 16.883 1.00 56.84 405 GLY A O 1
ATOM 3229 N N . LYS A 1 406 ? 3.027 -11.596 16.231 1.00 59.44 406 LYS A N 1
ATOM 3230 C CA . LYS A 1 406 ? 1.721 -11.252 15.641 1.00 59.44 406 LYS A CA 1
ATOM 3231 C C . LYS A 1 406 ? 0.670 -11.244 16.747 1.00 59.44 406 LYS A C 1
ATOM 3233 O O . LYS A 1 406 ? 0.785 -12.074 17.648 1.00 59.44 406 LYS A O 1
ATOM 3238 N N . LEU A 1 407 ? -0.374 -10.412 16.610 1.00 68.06 407 LEU A N 1
ATOM 3239 C CA . LEU A 1 407 ? -1.582 -10.538 17.429 1.00 68.06 407 LEU A CA 1
ATOM 3240 C C . LEU A 1 407 ? -2.005 -12.019 17.415 1.00 68.06 407 LEU A C 1
ATOM 3242 O O . LEU A 1 407 ? -2.245 -12.551 16.321 1.00 68.06 407 LEU A O 1
ATOM 3246 N N . PRO A 1 408 ? -2.022 -12.697 18.576 1.00 73.25 408 PRO A N 1
ATOM 3247 C CA . PRO A 1 408 ? -2.334 -14.110 18.668 1.00 73.25 408 PRO A CA 1
ATOM 3248 C C . PRO A 1 408 ? -3.602 -14.452 17.893 1.00 73.25 408 PRO A C 1
ATOM 3250 O O . PRO A 1 408 ? -4.591 -13.715 17.941 1.00 73.25 408 PRO A O 1
ATOM 3253 N N . LEU A 1 409 ? -3.568 -15.575 17.167 1.00 70.56 409 LEU A N 1
ATOM 3254 C CA . LEU A 1 409 ? -4.695 -16.021 16.344 1.00 70.56 409 LEU A CA 1
ATOM 3255 C C . LEU A 1 409 ? -5.979 -16.134 17.187 1.00 70.56 409 LEU A C 1
ATOM 3257 O O . LEU A 1 409 ? -7.055 -15.805 16.703 1.00 70.56 409 LEU A O 1
ATOM 3261 N N . GLU A 1 410 ? -5.841 -16.514 18.459 1.00 82.69 410 GLU A N 1
ATOM 3262 C CA . GLU A 1 410 ? -6.924 -16.568 19.448 1.00 82.69 410 GLU A CA 1
ATOM 3263 C C . GLU A 1 410 ? -7.617 -15.214 19.680 1.00 82.69 410 GLU A C 1
ATOM 3265 O O . GLU A 1 410 ? -8.835 -15.187 19.815 1.00 82.69 410 GLU A O 1
ATOM 3270 N N . ILE A 1 411 ? -6.880 -14.093 19.668 1.00 83.12 411 ILE A N 1
ATOM 3271 C CA . ILE A 1 411 ? -7.454 -12.744 19.786 1.00 83.12 411 ILE A CA 1
ATOM 3272 C C . ILE A 1 411 ? -8.010 -12.315 18.429 1.00 83.12 411 ILE A C 1
ATOM 3274 O O . ILE A 1 411 ? -9.140 -11.842 18.342 1.00 83.12 411 ILE A O 1
ATOM 3278 N N . ARG A 1 412 ? -7.234 -12.494 17.353 1.00 78.69 412 ARG A N 1
ATOM 3279 C CA . ARG A 1 412 ? -7.603 -12.010 16.015 1.00 78.69 412 ARG A CA 1
ATOM 3280 C C . ARG A 1 412 ? -8.863 -12.678 15.468 1.00 78.69 412 ARG A C 1
ATOM 3282 O O . ARG A 1 412 ? -9.685 -12.026 14.832 1.00 78.69 412 ARG A O 1
ATOM 3289 N N . GLU A 1 413 ? -9.001 -13.982 15.680 1.00 79.75 413 GLU A N 1
ATOM 3290 C CA . GLU A 1 413 ? -10.145 -14.760 15.206 1.00 79.75 413 GLU A CA 1
ATOM 3291 C C . GLU A 1 413 ? -11.297 -14.789 16.221 1.00 79.75 413 GLU A C 1
ATOM 3293 O O . GLU A 1 413 ? -12.336 -15.390 15.942 1.00 79.75 413 GLU A O 1
ATOM 3298 N N . ASN A 1 414 ? -11.151 -14.111 17.367 1.00 87.81 414 ASN A N 1
ATOM 3299 C CA . ASN A 1 414 ? -12.190 -14.051 18.382 1.00 87.81 414 ASN A CA 1
ATOM 3300 C C . ASN A 1 414 ? -13.463 -13.371 17.829 1.00 87.81 414 ASN A C 1
ATOM 3302 O O . ASN A 1 414 ? -13.377 -12.268 17.274 1.00 87.81 414 ASN A O 1
ATOM 3306 N N . PRO A 1 415 ? -14.657 -13.969 18.010 1.00 86.94 415 PRO A N 1
ATOM 3307 C CA . PRO A 1 415 ? -15.913 -13.396 17.530 1.00 86.94 415 PRO A CA 1
ATOM 3308 C C . PRO A 1 415 ? -16.207 -11.983 18.051 1.00 86.94 415 PRO A C 1
ATOM 3310 O O . PRO A 1 415 ? -16.781 -11.182 17.319 1.00 86.94 415 PRO A O 1
ATOM 3313 N N . ILE A 1 416 ? -15.796 -11.655 19.281 1.00 86.94 416 ILE A N 1
ATOM 3314 C CA . ILE A 1 416 ? -16.004 -10.330 19.884 1.00 86.94 416 ILE A CA 1
ATOM 3315 C C . ILE A 1 416 ? -15.149 -9.290 19.158 1.00 86.94 416 ILE A C 1
ATOM 3317 O O . ILE A 1 416 ? -15.652 -8.242 18.757 1.00 86.94 416 ILE A O 1
ATOM 3321 N N . VAL A 1 417 ? -13.870 -9.603 18.932 1.00 87.94 417 VAL A N 1
ATOM 3322 C CA . VAL A 1 417 ? -12.928 -8.718 18.230 1.00 87.94 417 VAL A CA 1
ATOM 3323 C C . VAL A 1 417 ? -13.393 -8.491 16.790 1.00 87.94 417 VAL A C 1
ATOM 3325 O O . VAL A 1 417 ? -13.488 -7.347 16.346 1.00 87.94 417 VAL A O 1
ATOM 3328 N N . LYS A 1 418 ? -13.791 -9.555 16.081 1.00 83.69 418 LYS A N 1
ATOM 3329 C CA . LYS A 1 418 ? -14.392 -9.434 14.743 1.00 83.69 418 LYS A CA 1
ATOM 3330 C C . LYS A 1 418 ? -15.701 -8.647 14.747 1.00 83.69 418 LYS A C 1
ATOM 3332 O O . LYS A 1 418 ? -15.957 -7.902 13.809 1.00 83.69 418 LYS A O 1
ATOM 3337 N N . GLY A 1 419 ? -16.523 -8.784 15.785 1.00 81.81 419 GLY A N 1
ATOM 3338 C CA . GLY A 1 419 ? -17.754 -8.010 15.940 1.00 81.81 419 GLY A CA 1
ATOM 3339 C C . GLY A 1 419 ? -17.497 -6.512 16.133 1.00 81.81 419 GLY A C 1
ATOM 3340 O O . GLY A 1 419 ? -18.212 -5.696 15.562 1.00 81.81 419 GLY A O 1
ATOM 3341 N N . MET A 1 420 ? -16.462 -6.144 16.896 1.00 85.06 420 MET A N 1
ATOM 3342 C CA . MET A 1 420 ? -16.108 -4.744 17.171 1.00 85.06 420 MET A CA 1
ATOM 3343 C C . MET A 1 420 ? -15.380 -4.051 16.012 1.00 85.06 420 MET A C 1
ATOM 3345 O O . MET A 1 420 ? -15.572 -2.852 15.804 1.00 85.06 420 MET A O 1
ATOM 3349 N N . PHE A 1 421 ? -14.528 -4.775 15.279 1.00 82.69 421 PHE A N 1
ATOM 3350 C CA . PHE A 1 421 ? -13.620 -4.184 14.284 1.00 82.69 421 PHE A CA 1
ATOM 3351 C C . PHE A 1 421 ? -13.797 -4.724 12.855 1.00 82.69 421 PHE A C 1
ATOM 3353 O O . PHE A 1 421 ? -13.110 -4.285 11.931 1.00 82.69 421 PHE A O 1
ATOM 3360 N N . GLY A 1 422 ? -14.717 -5.664 12.640 1.00 74.69 422 GLY A N 1
ATOM 3361 C CA . GLY A 1 422 ? -14.908 -6.336 11.357 1.00 74.69 422 GLY A CA 1
ATOM 3362 C C . GLY A 1 422 ? -13.746 -7.265 10.985 1.00 74.69 422 GLY A C 1
ATOM 3363 O O . GLY A 1 422 ? -12.961 -7.697 11.825 1.00 74.69 422 GLY A O 1
ATOM 3364 N N . ASN A 1 423 ? -13.613 -7.557 9.687 1.00 63.12 423 ASN A N 1
ATOM 3365 C CA . ASN A 1 423 ? -12.528 -8.383 9.131 1.00 63.12 423 ASN A CA 1
ATOM 3366 C C . ASN A 1 423 ? -11.251 -7.573 8.814 1.00 63.12 423 ASN A C 1
ATOM 3368 O O . ASN A 1 423 ? -10.485 -7.940 7.922 1.00 63.12 423 ASN A O 1
ATOM 3372 N N . GLN A 1 424 ? -11.043 -6.444 9.492 1.00 59.88 424 GLN A N 1
ATOM 3373 C CA . GLN A 1 424 ? -9.892 -5.573 9.259 1.00 59.88 424 GLN A CA 1
ATOM 3374 C C . GLN A 1 424 ? -8.618 -6.175 9.870 1.00 59.88 424 GLN A C 1
ATOM 3376 O O . GLN A 1 424 ? -8.656 -6.825 10.916 1.00 59.88 424 GLN A O 1
ATOM 3381 N N . HIS A 1 425 ? -7.466 -5.943 9.234 1.00 61.47 425 HIS A N 1
ATOM 3382 C CA . HIS A 1 425 ? -6.183 -6.271 9.849 1.00 61.47 425 HIS A CA 1
ATOM 3383 C C . HIS A 1 425 ? -5.880 -5.256 10.958 1.00 61.47 425 HIS A C 1
ATOM 3385 O O . HIS A 1 425 ? -5.597 -4.094 10.676 1.00 61.47 425 HIS A O 1
ATOM 3391 N N . LEU A 1 426 ? -5.928 -5.691 12.217 1.00 68.25 426 LEU A N 1
ATOM 3392 C CA . LEU A 1 426 ? -5.620 -4.836 13.361 1.00 68.25 426 LEU A CA 1
ATOM 3393 C C . LEU A 1 426 ? -4.108 -4.683 13.499 1.00 68.25 426 LEU A C 1
ATOM 3395 O O . LEU A 1 426 ? -3.414 -5.620 13.895 1.00 68.25 426 LEU A O 1
ATOM 3399 N N . LEU A 1 427 ? -3.596 -3.498 13.170 1.00 64.38 427 LEU A N 1
ATOM 3400 C CA . LEU A 1 427 ? -2.244 -3.122 13.558 1.00 64.38 427 LEU A CA 1
ATOM 3401 C C . LEU A 1 427 ? -2.241 -2.891 15.070 1.00 64.38 427 LEU A C 1
ATOM 3403 O O . LEU A 1 427 ? -2.987 -2.056 15.581 1.00 64.38 427 LEU A O 1
ATOM 3407 N N . THR A 1 428 ? -1.436 -3.661 15.792 1.00 66.50 428 THR A N 1
ATOM 3408 C CA . THR A 1 428 ? -1.363 -3.592 17.251 1.00 66.50 428 THR A CA 1
ATOM 3409 C C . THR A 1 428 ? 0.070 -3.392 17.710 1.00 66.50 428 THR A C 1
ATOM 3411 O O . THR A 1 428 ? 0.982 -4.057 17.222 1.00 66.50 428 THR A O 1
ATOM 3414 N N . TYR A 1 429 ? 0.242 -2.531 18.701 1.00 62.31 429 TYR A N 1
ATOM 3415 C CA . TYR A 1 429 ? 1.448 -2.384 19.505 1.00 62.31 429 TYR A CA 1
ATOM 3416 C C . TYR A 1 429 ? 1.294 -3.166 20.814 1.00 62.31 429 TYR A C 1
ATOM 3418 O O . TYR A 1 429 ? 0.235 -3.736 21.059 1.00 62.31 429 TYR A O 1
ATOM 3426 N N . PRO A 1 430 ? 2.305 -3.247 21.683 1.00 54.59 430 PRO A N 1
ATOM 3427 C CA . PRO A 1 430 ? 2.121 -3.811 23.010 1.00 54.59 430 PRO A CA 1
ATOM 3428 C C . PRO A 1 430 ? 1.310 -2.876 23.892 1.00 54.59 430 PRO A C 1
ATOM 3430 O O . PRO A 1 430 ? 1.336 -1.655 23.743 1.00 54.59 430 PRO A O 1
ATOM 3433 N N . SER A 1 431 ? 0.607 -3.471 24.843 1.00 70.00 431 SER A N 1
ATOM 3434 C CA . SER A 1 431 ? -0.095 -2.728 25.876 1.00 70.00 431 SER A CA 1
ATOM 3435 C C . SER A 1 431 ? 0.792 -2.527 27.103 1.00 70.00 431 SER A C 1
ATOM 3437 O O . SER A 1 431 ? 1.399 -3.477 27.585 1.00 70.00 431 SER A O 1
ATOM 3439 N N . SER A 1 432 ? 0.814 -1.310 27.646 1.00 68.06 432 SER A N 1
ATOM 3440 C CA . SER A 1 432 ? 1.364 -1.002 28.976 1.00 68.06 432 SER A CA 1
ATOM 3441 C C . SER A 1 432 ? 0.366 -1.255 30.118 1.00 68.06 432 SER A C 1
ATOM 3443 O O . SER A 1 432 ? 0.730 -1.156 31.289 1.00 68.06 432 SER A O 1
ATOM 3445 N N . LEU A 1 433 ? -0.890 -1.571 29.785 1.00 73.62 433 LEU A N 1
ATOM 3446 C CA . LEU A 1 433 ? -1.975 -1.817 30.731 1.00 73.62 433 LEU A CA 1
ATOM 3447 C C . LEU A 1 433 ? -1.883 -3.226 31.338 1.00 73.62 433 LEU A C 1
ATOM 3449 O O . LEU A 1 433 ? -1.710 -4.206 30.611 1.00 73.62 433 LEU A O 1
ATOM 3453 N N . GLU A 1 434 ? -2.038 -3.328 32.659 1.00 76.94 434 GLU A N 1
ATOM 3454 C CA . GLU A 1 434 ? -1.935 -4.587 33.407 1.00 76.94 434 GLU A CA 1
ATOM 3455 C C . GLU A 1 434 ? -2.899 -5.659 32.876 1.00 76.94 434 GLU A C 1
ATOM 3457 O O . GLU A 1 434 ? -4.065 -5.383 32.581 1.00 76.94 434 GLU A O 1
ATOM 3462 N N . GLY A 1 435 ? -2.408 -6.894 32.741 1.00 78.25 435 GLY A N 1
ATOM 3463 C CA . GLY A 1 435 ? -3.194 -8.026 32.246 1.00 78.25 435 GLY A CA 1
ATOM 3464 C C . GLY A 1 435 ? -3.541 -7.967 30.753 1.00 78.25 435 GLY A C 1
ATOM 3465 O O . GLY A 1 435 ? -4.313 -8.807 30.290 1.00 78.25 435 GLY A O 1
ATOM 3466 N N . MET A 1 436 ? -2.988 -7.005 30.006 1.00 83.25 436 MET A N 1
ATOM 3467 C CA . MET A 1 436 ? -3.152 -6.862 28.558 1.00 83.25 436 MET A CA 1
ATOM 3468 C C . MET A 1 436 ? -1.812 -7.051 27.846 1.00 83.25 436 MET A C 1
ATOM 3470 O O . MET A 1 436 ? -0.763 -6.661 28.348 1.00 83.25 436 MET A O 1
ATOM 3474 N N . THR A 1 437 ? -1.842 -7.628 26.648 1.00 74.88 437 THR A N 1
ATOM 3475 C CA . THR A 1 437 ? -0.642 -7.936 25.855 1.00 74.88 437 THR A CA 1
ATOM 3476 C C . THR A 1 437 ? -0.483 -7.015 24.649 1.00 74.88 437 THR A C 1
ATOM 3478 O O . THR A 1 437 ? 0.643 -6.677 24.288 1.00 74.88 437 THR A O 1
ATOM 3481 N N . HIS A 1 438 ? -1.586 -6.553 24.059 1.00 79.75 438 HIS A N 1
ATOM 3482 C CA . HIS A 1 438 ? -1.589 -5.750 22.835 1.00 79.75 438 HIS A CA 1
ATOM 3483 C C . HIS A 1 438 ? -2.452 -4.496 23.005 1.00 79.75 438 HIS A C 1
ATOM 3485 O O . HIS A 1 438 ? -3.426 -4.510 23.741 1.00 79.75 438 HIS A O 1
ATOM 3491 N N . ARG A 1 439 ? -2.110 -3.411 22.322 1.00 80.75 439 ARG A N 1
ATOM 3492 C CA . ARG A 1 439 ? -2.849 -2.155 22.192 1.00 80.75 439 ARG A CA 1
ATOM 3493 C C . ARG A 1 439 ? -3.083 -1.909 20.707 1.00 80.75 439 ARG A C 1
ATOM 3495 O O . ARG A 1 439 ? -2.175 -2.119 19.910 1.00 80.75 439 ARG A O 1
ATOM 3502 N N . LEU A 1 440 ? -4.269 -1.477 20.315 1.00 77.94 440 LEU A N 1
ATOM 3503 C CA . LEU A 1 440 ? -4.538 -1.067 18.941 1.00 77.94 440 LEU A CA 1
ATOM 3504 C C . LEU A 1 440 ? -3.683 0.157 18.574 1.00 77.94 440 LEU A C 1
ATOM 3506 O O . LEU A 1 440 ? -3.448 1.016 19.421 1.00 77.94 440 LEU A O 1
ATOM 3510 N N . ALA A 1 441 ? -3.194 0.213 17.333 1.00 66.69 441 ALA A N 1
ATOM 3511 C CA . ALA A 1 441 ? -2.362 1.318 16.865 1.00 66.69 441 ALA A CA 1
ATOM 3512 C C . ALA A 1 441 ? -3.087 2.663 16.899 1.00 66.69 441 ALA A C 1
ATOM 3514 O O . ALA A 1 441 ? -2.533 3.644 17.385 1.00 66.69 441 ALA A O 1
ATOM 3515 N N . ASP A 1 442 ? -4.334 2.670 16.436 1.00 67.69 442 ASP A N 1
ATOM 3516 C CA . ASP A 1 442 ? -5.173 3.859 16.403 1.00 67.69 442 ASP A CA 1
ATOM 3517 C C . ASP A 1 442 ? -6.153 3.883 17.578 1.00 67.69 442 ASP A C 1
ATOM 3519 O O . ASP A 1 442 ? -6.672 2.845 18.011 1.00 67.69 442 ASP A O 1
ATOM 3523 N N . HIS A 1 443 ? -6.502 5.087 18.028 1.00 76.75 443 HIS A N 1
ATOM 3524 C CA . HIS A 1 443 ? -7.596 5.294 18.970 1.00 76.75 443 HIS A CA 1
ATOM 3525 C C . HIS A 1 443 ? -8.945 5.094 18.278 1.00 76.75 443 HIS A C 1
ATOM 3527 O O . HIS A 1 443 ? -9.157 5.491 17.130 1.00 76.75 443 HIS A O 1
ATOM 3533 N N . LYS A 1 444 ? -9.910 4.515 18.993 1.00 79.94 444 LYS A N 1
ATOM 3534 C CA . LYS A 1 444 ? -11.275 4.308 18.489 1.00 79.94 444 LYS A CA 1
ATOM 3535 C C . LYS A 1 444 ? -12.259 5.101 19.325 1.00 79.94 444 LYS A C 1
ATOM 3537 O O . LYS A 1 444 ? -12.393 4.882 20.522 1.00 79.94 444 LYS A O 1
ATOM 3542 N N . GLY A 1 445 ? -12.896 6.091 18.695 1.00 76.62 445 GLY A N 1
ATOM 3543 C CA . GLY A 1 445 ? -13.773 7.039 19.388 1.00 76.62 445 GLY A CA 1
ATOM 3544 C C . GLY A 1 445 ? -13.091 7.722 20.579 1.00 76.62 445 GLY A C 1
ATOM 3545 O O . GLY A 1 445 ? -13.712 7.855 21.623 1.00 76.62 445 GLY A O 1
ATOM 3546 N N . GLY A 1 446 ? -11.800 8.060 20.462 1.00 78.81 446 GLY A N 1
ATOM 3547 C CA . GLY A 1 446 ? -11.004 8.650 21.548 1.00 78.81 446 GLY A CA 1
ATOM 3548 C C . GLY A 1 446 ? -10.454 7.661 22.585 1.00 78.81 446 GLY A C 1
ATOM 3549 O O . GLY A 1 446 ? -9.752 8.082 23.498 1.00 78.81 446 GLY A O 1
ATOM 3550 N N . HIS A 1 447 ? -10.723 6.359 22.448 1.00 84.56 447 HIS A N 1
ATOM 3551 C CA . HIS A 1 447 ? -10.263 5.339 23.392 1.00 84.56 447 HIS A CA 1
ATOM 3552 C C . HIS A 1 447 ? -9.006 4.627 22.882 1.00 84.56 447 HIS A C 1
ATOM 3554 O O . HIS A 1 447 ? -8.947 4.221 21.718 1.00 84.56 447 HIS A O 1
ATOM 3560 N N . GLN A 1 448 ? -8.038 4.399 23.769 1.00 86.88 448 GLN A N 1
ATOM 3561 C CA . GLN A 1 448 ? -6.962 3.436 23.547 1.00 86.88 448 GLN A CA 1
ATOM 3562 C C . GLN A 1 448 ? -7.504 2.036 23.827 1.00 86.88 448 GLN A C 1
ATOM 3564 O O . GLN A 1 448 ? -7.941 1.754 24.942 1.00 86.88 448 GLN A O 1
ATOM 3569 N N . VAL A 1 449 ? -7.515 1.164 22.818 1.00 89.88 449 VAL A N 1
ATOM 3570 C CA . VAL A 1 449 ? -8.038 -0.201 22.963 1.00 89.88 449 VAL A CA 1
ATOM 3571 C C . VAL A 1 449 ? -6.897 -1.161 23.248 1.00 89.88 449 VAL A C 1
ATOM 3573 O O . VAL A 1 449 ? -5.904 -1.173 22.529 1.00 89.88 449 VAL A O 1
ATOM 3576 N N . HIS A 1 450 ? -7.062 -1.995 24.263 1.00 90.06 450 HIS A N 1
ATOM 3577 C CA . HIS A 1 450 ? -6.102 -2.985 24.716 1.00 90.06 450 HIS A CA 1
ATOM 3578 C C . HIS A 1 450 ? -6.731 -4.382 24.681 1.00 90.06 450 HIS A C 1
ATOM 3580 O O . HIS A 1 450 ? -7.896 -4.560 25.030 1.00 90.06 450 HIS A O 1
ATOM 3586 N N . PHE A 1 451 ? -5.946 -5.371 24.271 1.00 90.69 451 PHE A N 1
ATOM 3587 C CA . PHE A 1 451 ? -6.304 -6.778 24.182 1.00 90.69 451 PHE A CA 1
ATOM 3588 C C . PHE A 1 451 ? -5.399 -7.600 25.095 1.00 90.69 451 PHE A C 1
ATOM 3590 O O . PHE A 1 451 ? -4.182 -7.399 25.128 1.00 90.69 451 PHE A O 1
ATOM 3597 N N . GLY A 1 452 ? -5.981 -8.569 25.784 1.00 89.12 452 GLY A N 1
ATOM 3598 C CA . GLY A 1 452 ? -5.281 -9.538 26.614 1.00 89.12 452 GLY A CA 1
ATOM 3599 C C . GLY A 1 452 ? -5.936 -10.908 26.524 1.00 89.12 452 GLY A C 1
ATOM 3600 O O . GLY A 1 452 ? -7.033 -11.049 25.987 1.00 89.12 452 GLY A O 1
ATOM 3601 N N . VAL A 1 453 ? -5.256 -11.915 27.064 1.00 85.19 453 VAL A N 1
ATOM 3602 C CA . VAL A 1 453 ? -5.844 -13.233 27.314 1.00 85.19 453 VAL A CA 1
ATOM 3603 C C . VAL A 1 453 ? -5.641 -13.552 28.783 1.00 85.19 453 VAL A C 1
ATOM 3605 O O . VAL A 1 453 ? -4.512 -13.527 29.270 1.00 85.19 453 VAL A O 1
ATOM 3608 N N . GLN A 1 454 ? -6.738 -13.814 29.484 1.00 84.69 454 GLN A N 1
ATOM 3609 C CA . GLN A 1 454 ? -6.750 -14.182 30.897 1.00 84.69 454 GLN A CA 1
ATOM 3610 C C . GLN A 1 454 ? -7.561 -15.463 31.036 1.00 84.69 454 GLN A C 1
ATOM 3612 O O . GLN A 1 454 ? -8.665 -15.549 30.509 1.00 84.69 454 GLN A O 1
ATOM 3617 N N . GLU A 1 455 ? -6.979 -16.484 31.669 1.00 85.12 455 GLU A N 1
ATOM 3618 C CA . GLU A 1 455 ? -7.628 -17.794 31.865 1.00 85.12 455 GLU A CA 1
ATOM 3619 C C . GLU A 1 455 ? -8.182 -18.415 30.560 1.00 85.12 455 GLU A C 1
ATOM 3621 O O . GLU A 1 455 ? -9.206 -19.093 30.544 1.00 85.12 455 GLU A O 1
ATOM 3626 N N . GLY A 1 456 ? -7.506 -18.167 29.431 1.00 81.31 456 GLY A N 1
ATOM 3627 C CA . GLY A 1 456 ? -7.917 -18.651 28.107 1.00 81.31 456 GLY A CA 1
ATOM 3628 C C . GLY A 1 456 ? -9.059 -17.865 27.448 1.00 81.31 456 GLY A C 1
ATOM 3629 O O . GLY A 1 456 ? -9.505 -18.244 26.368 1.00 81.31 456 GLY A O 1
ATOM 3630 N N . GLN A 1 457 ? -9.523 -16.769 28.056 1.00 87.31 457 GLN A N 1
ATOM 3631 C CA . GLN A 1 457 ? -10.542 -15.877 27.502 1.00 87.31 457 GLN A CA 1
ATOM 3632 C C . GLN A 1 457 ? -9.928 -14.558 27.030 1.00 87.31 457 GLN A C 1
ATOM 3634 O O . GLN A 1 457 ? -9.044 -13.994 27.676 1.00 87.31 457 GLN A O 1
ATOM 3639 N N . VAL A 1 458 ? -10.411 -14.052 25.893 1.00 90.50 458 VAL A N 1
ATOM 3640 C CA . VAL A 1 458 ? -9.974 -12.759 25.351 1.00 90.50 458 VAL A CA 1
ATOM 3641 C C . VAL A 1 458 ? -10.611 -11.632 26.157 1.00 90.50 458 VAL A C 1
ATOM 3643 O O . VAL A 1 458 ? -11.834 -11.530 26.229 1.00 90.50 458 VAL A O 1
ATOM 3646 N N . VAL A 1 459 ? -9.772 -10.765 26.717 1.00 92.94 459 VAL A N 1
ATOM 3647 C CA . VAL A 1 459 ? -10.177 -9.574 27.469 1.00 92.94 459 VAL A CA 1
ATOM 3648 C C . VAL A 1 459 ? -9.907 -8.338 26.620 1.00 92.94 459 VAL A C 1
ATOM 3650 O O . VAL A 1 459 ? -8.841 -8.211 26.014 1.00 92.94 459 VAL A O 1
ATOM 3653 N N . ILE A 1 460 ? -10.876 -7.423 26.575 1.00 94.81 460 ILE A N 1
ATOM 3654 C CA . ILE A 1 460 ? -10.773 -6.156 25.846 1.00 94.81 460 ILE A CA 1
ATOM 3655 C C . ILE A 1 460 ? -10.980 -5.017 26.837 1.00 94.81 460 ILE A C 1
ATOM 3657 O O . ILE A 1 460 ? -11.996 -4.966 27.531 1.00 94.81 460 ILE A O 1
ATOM 3661 N N . ARG A 1 461 ? -10.024 -4.090 26.887 1.00 94.88 461 ARG A N 1
ATOM 3662 C CA . ARG A 1 461 ? -10.079 -2.886 27.718 1.00 94.88 461 ARG A CA 1
ATOM 3663 C C . ARG A 1 461 ? -9.976 -1.632 26.865 1.00 94.88 461 ARG A C 1
ATOM 3665 O O . ARG A 1 461 ? -9.241 -1.610 25.886 1.00 94.88 461 ARG A O 1
ATOM 3672 N N . ALA A 1 462 ? -10.697 -0.587 27.238 1.00 93.62 462 ALA A N 1
ATOM 3673 C CA . ALA A 1 462 ? -10.680 0.701 26.566 1.00 93.62 462 ALA A CA 1
ATOM 3674 C C . ALA A 1 462 ? -10.352 1.798 27.584 1.00 93.62 462 ALA A C 1
ATOM 3676 O O . ALA A 1 462 ? -11.092 1.998 28.545 1.00 93.62 462 ALA A O 1
ATOM 3677 N N . LEU A 1 463 ? -9.231 2.487 27.386 1.00 89.75 463 LEU A N 1
ATOM 3678 C CA . LEU A 1 463 ? -8.775 3.577 28.245 1.00 89.75 463 LEU A CA 1
ATOM 3679 C C . LEU A 1 463 ? -9.079 4.924 27.581 1.00 89.75 463 LEU A C 1
ATOM 3681 O O . LEU A 1 463 ? -8.736 5.139 26.418 1.00 89.75 463 LEU A O 1
ATOM 3685 N N . SER A 1 464 ? -9.708 5.831 28.322 1.00 87.50 464 SER A N 1
ATOM 3686 C CA . SER A 1 464 ? -10.021 7.198 27.887 1.00 87.50 464 SER A CA 1
ATOM 3687 C C . SER A 1 464 ? -9.831 8.194 29.038 1.00 87.50 464 SER A C 1
ATOM 3689 O O . SER A 1 464 ? -9.460 7.799 30.145 1.00 87.50 464 SER A O 1
ATOM 3691 N N . SER A 1 465 ? -10.121 9.478 28.800 1.00 79.62 465 SER A N 1
ATOM 3692 C CA . SER A 1 465 ? -10.194 10.498 29.860 1.00 79.62 465 SER A CA 1
ATOM 3693 C C . SER A 1 465 ? -11.211 10.157 30.950 1.00 79.62 465 SER A C 1
ATOM 3695 O O . SER A 1 465 ? -11.028 10.545 32.100 1.00 79.62 465 SER A O 1
ATOM 3697 N N . ASP A 1 466 ? -12.256 9.408 30.596 1.00 79.12 466 ASP A N 1
ATOM 3698 C CA . ASP A 1 466 ? -13.378 9.081 31.482 1.00 79.12 466 ASP A CA 1
ATOM 3699 C C . ASP A 1 466 ? -13.096 7.828 32.335 1.00 79.12 466 ASP A C 1
ATOM 3701 O O . ASP A 1 466 ? -13.901 7.417 33.176 1.00 79.12 466 ASP A O 1
ATOM 3705 N N . GLY A 1 467 ? -11.920 7.224 32.140 1.00 88.12 467 GLY A N 1
ATOM 3706 C CA . GLY A 1 467 ? -11.417 6.093 32.904 1.00 88.12 467 GLY A CA 1
ATOM 3707 C C . GLY A 1 467 ? -11.214 4.833 32.071 1.00 88.12 467 GLY A C 1
ATOM 3708 O O . GLY A 1 467 ? -11.166 4.854 30.837 1.00 88.12 467 GLY A O 1
ATOM 3709 N N . LEU A 1 468 ? -11.051 3.722 32.791 1.00 93.44 468 LEU A N 1
ATOM 3710 C CA . LEU A 1 468 ? -10.794 2.404 32.228 1.00 93.44 468 LEU A CA 1
ATOM 3711 C C . LEU A 1 468 ? -12.091 1.595 32.143 1.00 93.44 468 LEU A C 1
ATOM 3713 O O . LEU A 1 468 ? -12.739 1.321 33.155 1.00 93.44 468 LEU A O 1
ATOM 3717 N N . LEU A 1 469 ? -12.442 1.195 30.925 1.00 95.12 469 LEU A N 1
ATOM 3718 C CA . LEU A 1 469 ? -13.590 0.353 30.621 1.00 95.12 469 LEU A CA 1
ATOM 3719 C C . LEU A 1 469 ? -13.123 -1.062 30.276 1.00 95.12 469 LEU A C 1
ATOM 3721 O O . LEU A 1 469 ? -12.153 -1.237 29.542 1.00 95.12 469 LEU A O 1
ATOM 3725 N N . GLU A 1 470 ? -13.837 -2.071 30.754 1.00 96.00 470 GLU A N 1
ATOM 3726 C CA . GLU A 1 470 ? -13.638 -3.474 30.401 1.00 96.00 470 GLU A CA 1
ATOM 3727 C C . GLU A 1 470 ? -14.886 -4.014 29.705 1.00 96.00 470 GLU A C 1
ATOM 3729 O O . GLU A 1 470 ? -16.011 -3.768 30.142 1.00 96.00 470 GLU A O 1
ATOM 3734 N N . TYR A 1 471 ? -14.696 -4.718 28.592 1.00 95.31 471 TYR A N 1
ATOM 3735 C CA . TYR A 1 471 ? -15.804 -5.324 27.865 1.00 95.31 471 TYR A CA 1
ATOM 3736 C C . TYR A 1 471 ? -16.398 -6.497 28.651 1.00 95.31 471 TYR A C 1
ATOM 3738 O O . TYR A 1 471 ? -15.672 -7.402 29.060 1.00 95.31 471 TYR A O 1
ATOM 3746 N N . VAL A 1 472 ? -17.725 -6.517 28.787 1.00 94.88 472 VAL A N 1
ATOM 3747 C CA . VAL A 1 472 ? -18.467 -7.620 29.407 1.00 94.88 472 VAL A CA 1
ATOM 3748 C C . VAL A 1 472 ? -19.178 -8.436 28.320 1.00 94.88 472 VAL A C 1
ATOM 3750 O O . VAL A 1 472 ? -20.030 -7.895 27.611 1.00 94.88 472 VAL A O 1
ATOM 3753 N N . PRO A 1 473 ? -18.866 -9.736 28.160 1.00 91.50 473 PRO A N 1
ATOM 3754 C CA . PRO A 1 473 ? -19.516 -10.583 27.165 1.00 91.50 473 PRO A CA 1
ATOM 3755 C C . PRO A 1 473 ? -21.020 -10.735 27.395 1.00 91.50 473 PRO A C 1
ATOM 3757 O O . PRO A 1 473 ? -21.476 -10.929 28.520 1.00 91.50 473 PRO A O 1
ATOM 3760 N N . LYS A 1 474 ? -21.794 -10.777 26.303 1.00 90.88 474 LYS A N 1
ATOM 3761 C CA . LYS A 1 474 ? -23.256 -10.965 26.356 1.00 90.88 474 LYS A CA 1
ATOM 3762 C C . LYS A 1 474 ? -23.707 -12.234 27.092 1.00 90.88 474 LYS A C 1
ATOM 3764 O O . LYS A 1 474 ? -24.796 -12.264 27.653 1.00 90.88 474 LYS A O 1
ATOM 3769 N N . SER A 1 475 ? -22.867 -13.271 27.102 1.00 89.31 475 SER A N 1
ATOM 3770 C CA . SER A 1 475 ? -23.123 -14.537 27.798 1.00 89.31 475 SER A CA 1
ATOM 3771 C C . SER A 1 475 ? -23.177 -14.393 29.318 1.00 89.31 475 SER A C 1
ATOM 3773 O O . SER A 1 475 ? -23.687 -15.286 29.975 1.00 89.31 475 SER A O 1
ATOM 3775 N N . VAL A 1 476 ? -22.665 -13.292 29.879 1.00 91.62 476 VAL A N 1
ATOM 3776 C CA . VAL A 1 476 ? -22.715 -13.028 31.323 1.00 91.62 476 VAL A CA 1
ATOM 3777 C C . VAL A 1 476 ? -24.143 -12.726 31.789 1.00 91.62 476 VAL A C 1
ATOM 3779 O O . VAL A 1 476 ? -24.484 -13.056 32.915 1.00 91.62 476 VAL A O 1
ATOM 3782 N N . PHE A 1 477 ? -24.992 -12.151 30.930 1.00 91.81 477 PHE A N 1
ATOM 3783 C CA . PHE A 1 477 ? -26.332 -11.675 31.309 1.00 91.81 477 PHE A CA 1
ATOM 3784 C C . PHE A 1 477 ? -27.445 -12.723 31.169 1.00 91.81 477 PHE A C 1
ATOM 3786 O O . PHE A 1 477 ? -28.610 -12.408 31.424 1.00 91.81 477 PHE A O 1
ATOM 3793 N N . LYS A 1 478 ? -27.129 -13.938 30.704 1.00 87.75 478 LYS A N 1
ATOM 3794 C CA . LYS A 1 478 ? -28.110 -15.003 30.459 1.00 87.75 478 LYS A CA 1
ATOM 3795 C C . LYS A 1 478 ? -27.603 -16.342 30.992 1.00 87.75 478 LYS A C 1
ATOM 3797 O O . LYS A 1 478 ? -26.466 -16.730 30.740 1.00 87.75 478 LYS A O 1
ATOM 3802 N N . SER A 1 479 ? -28.479 -17.074 31.670 1.00 86.31 479 SER A N 1
ATOM 3803 C CA . SER A 1 479 ? -28.295 -18.469 32.074 1.00 86.31 479 SER A CA 1
ATOM 3804 C C . SER A 1 479 ? -29.386 -19.350 31.445 1.00 86.31 479 SER A C 1
ATOM 3806 O O . SER A 1 479 ? -30.306 -18.847 30.803 1.00 86.31 479 SER A O 1
ATOM 3808 N N . LEU A 1 480 ? -29.321 -20.675 31.632 1.00 81.88 480 LEU A N 1
ATOM 3809 C CA . LEU A 1 480 ? -30.362 -21.600 31.149 1.00 81.88 480 LEU A CA 1
ATOM 3810 C C . LEU A 1 480 ? -31.755 -21.337 31.748 1.00 81.88 480 LEU A C 1
ATOM 3812 O O . LEU A 1 480 ? -32.753 -21.761 31.170 1.00 81.88 480 LEU A O 1
ATOM 3816 N N . HIS A 1 481 ? -31.825 -20.689 32.912 1.00 83.94 481 HIS A N 1
ATOM 3817 C CA . HIS A 1 481 ? -33.065 -20.539 33.680 1.00 83.94 481 HIS A CA 1
ATOM 3818 C C . HIS A 1 481 ? -33.379 -19.090 34.067 1.00 83.94 481 HIS A C 1
ATOM 3820 O O . HIS A 1 481 ? -34.435 -18.832 34.637 1.00 83.94 481 HIS A O 1
ATOM 3826 N N . SER A 1 482 ? -32.485 -18.142 33.782 1.00 89.12 482 SER A N 1
ATOM 3827 C CA . SER A 1 482 ? -32.634 -16.741 34.176 1.00 89.12 482 SER A CA 1
ATOM 3828 C C . SER A 1 482 ? -31.931 -15.801 33.202 1.00 89.12 482 SER A C 1
ATOM 3830 O O . SER A 1 482 ? -31.030 -16.196 32.463 1.00 89.12 482 SER A O 1
ATOM 3832 N N . PHE A 1 483 ? -32.327 -14.535 33.229 1.00 93.00 483 PHE A N 1
ATOM 3833 C CA . PHE A 1 483 ? -31.667 -13.454 32.509 1.00 93.00 483 PHE A CA 1
ATOM 3834 C C . PHE A 1 483 ? -31.663 -12.198 33.383 1.00 93.00 483 PHE A C 1
ATOM 3836 O O . PHE A 1 483 ? -32.625 -11.947 34.114 1.00 93.00 483 PHE A O 1
ATOM 3843 N N . ASP A 1 484 ? -30.579 -11.431 33.305 1.00 91.75 484 ASP A N 1
ATOM 3844 C CA . ASP A 1 484 ? -30.367 -10.230 34.123 1.00 91.75 484 ASP A CA 1
ATOM 3845 C C . ASP A 1 484 ? -30.825 -8.956 33.402 1.00 91.75 484 ASP A C 1
ATOM 3847 O O . ASP A 1 484 ? -31.195 -7.965 34.031 1.00 91.75 484 ASP A O 1
ATOM 3851 N N . LEU A 1 485 ? -30.804 -8.973 32.065 1.00 93.69 485 LEU A N 1
ATOM 3852 C CA . LEU A 1 485 ? -31.182 -7.851 31.208 1.00 93.69 485 LEU A CA 1
ATOM 3853 C C . LEU A 1 485 ? -32.095 -8.323 30.065 1.00 93.69 485 LEU A C 1
ATOM 3855 O O . LEU A 1 485 ? -31.870 -9.411 29.525 1.00 93.69 485 LEU A O 1
ATOM 3859 N N . PRO A 1 486 ? -33.078 -7.505 29.638 1.00 93.38 486 PRO A N 1
ATOM 3860 C CA . PRO A 1 486 ? -33.856 -7.768 28.432 1.00 93.38 486 PRO A CA 1
ATOM 3861 C C . PRO A 1 486 ? -32.956 -7.957 27.208 1.00 93.38 486 PRO A C 1
ATOM 3863 O O . PRO A 1 486 ? -31.940 -7.279 27.057 1.00 93.38 486 PRO A O 1
ATOM 3866 N N . SER A 1 487 ? -33.365 -8.826 26.288 1.00 92.38 487 SER A N 1
ATOM 3867 C CA . SER A 1 487 ? -32.616 -9.198 25.080 1.00 92.38 487 SER A CA 1
ATOM 3868 C C . SER A 1 487 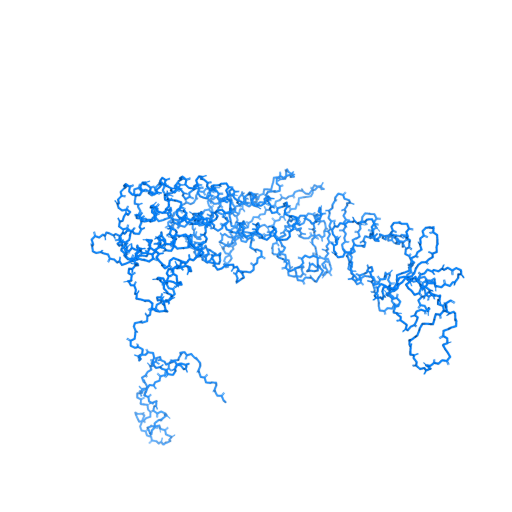? -32.279 -7.994 24.205 1.00 92.38 487 SER A C 1
ATOM 3870 O O . SER A 1 487 ? -31.202 -7.934 23.623 1.00 92.38 487 SER A O 1
ATOM 3872 N N . GLU A 1 488 ? -33.138 -6.976 24.180 1.00 90.62 488 GLU A N 1
ATOM 3873 C CA . GLU A 1 488 ? -32.870 -5.702 23.505 1.00 90.62 488 GLU A CA 1
ATOM 3874 C C . GLU A 1 488 ? -31.602 -5.002 24.025 1.00 90.62 488 GLU A C 1
ATOM 3876 O O . GLU A 1 488 ? -30.853 -4.397 23.257 1.00 90.62 488 GLU A O 1
ATOM 3881 N N . LEU A 1 489 ? -31.349 -5.101 25.331 1.00 93.12 489 LEU A N 1
ATOM 3882 C CA . LEU A 1 489 ? -30.190 -4.515 25.996 1.00 93.12 489 LEU A CA 1
ATOM 3883 C C . LEU A 1 489 ? -28.969 -5.440 25.966 1.00 93.12 489 LEU A C 1
ATOM 3885 O O . LEU A 1 489 ? -27.919 -5.057 26.472 1.00 93.12 489 LEU A O 1
ATOM 3889 N N . VAL A 1 490 ? -29.084 -6.630 25.371 1.00 93.31 490 VAL A N 1
ATOM 3890 C CA . VAL A 1 490 ? -28.020 -7.641 25.307 1.00 93.31 490 VAL A CA 1
ATOM 3891 C C . VAL A 1 490 ? -27.593 -7.915 23.864 1.00 93.31 490 VAL A C 1
ATOM 3893 O O . VAL A 1 490 ? -26.423 -7.748 23.533 1.00 93.31 490 VAL A O 1
ATOM 3896 N N . ASP A 1 491 ? -28.517 -8.300 22.987 1.00 89.38 491 ASP A N 1
ATOM 3897 C CA . ASP A 1 491 ? -28.200 -8.844 21.661 1.00 89.38 491 ASP A CA 1
ATOM 3898 C C . ASP A 1 491 ? -27.720 -7.785 20.662 1.00 89.38 491 ASP A C 1
ATOM 3900 O O . ASP A 1 491 ? -26.923 -8.089 19.776 1.00 89.38 491 ASP A O 1
ATOM 3904 N N . SER A 1 492 ? -28.186 -6.540 20.809 1.00 87.56 492 SER A N 1
ATOM 3905 C CA . SER A 1 492 ? -27.852 -5.412 19.921 1.00 87.56 492 SER A CA 1
ATOM 3906 C C . SER A 1 492 ? -26.936 -4.370 20.577 1.00 87.56 492 SER A C 1
ATOM 3908 O O . SER A 1 492 ? -26.871 -3.218 20.132 1.00 87.56 492 SER A O 1
ATOM 3910 N N . CYS A 1 493 ? -26.216 -4.768 21.631 1.00 92.00 493 CYS A N 1
ATOM 3911 C CA . CYS A 1 493 ? -25.411 -3.872 22.455 1.00 92.00 493 CYS A CA 1
ATOM 3912 C C . CYS A 1 493 ? -24.004 -4.415 22.739 1.00 92.00 493 CYS A C 1
ATOM 3914 O O . CYS A 1 493 ? -23.766 -5.620 22.759 1.00 92.00 493 CYS A O 1
ATOM 3916 N N . PHE A 1 494 ? -23.086 -3.491 23.014 1.00 93.25 494 PHE A N 1
ATOM 3917 C CA . PHE A 1 494 ? -21.808 -3.742 23.668 1.00 93.25 494 PHE A CA 1
ATOM 3918 C C . PHE A 1 494 ? -21.849 -3.196 25.094 1.00 93.25 494 PHE A C 1
ATOM 3920 O O . PHE A 1 494 ? -22.326 -2.083 25.331 1.00 93.25 494 PHE A O 1
ATOM 3927 N N . HIS A 1 495 ? -21.318 -3.974 26.032 1.00 95.62 495 HIS A N 1
ATOM 3928 C CA . HIS A 1 495 ? -21.376 -3.687 27.459 1.00 95.62 495 HIS A CA 1
ATOM 3929 C C . HIS A 1 495 ? -19.986 -3.323 27.965 1.00 95.62 495 HIS A C 1
ATOM 3931 O O . HIS A 1 495 ? -19.057 -4.123 27.862 1.00 95.62 495 HIS A O 1
ATOM 3937 N N . TRP A 1 496 ? -19.846 -2.116 28.502 1.00 95.31 496 TRP A N 1
ATOM 3938 C CA . TRP A 1 496 ? -18.579 -1.583 28.992 1.00 95.31 496 TRP A CA 1
ATOM 3939 C C . TRP A 1 496 ? -18.668 -1.316 30.486 1.00 95.31 496 TRP A C 1
ATOM 3941 O O . TRP A 1 496 ? -19.395 -0.427 30.920 1.00 95.31 496 TRP A O 1
ATOM 3951 N N . LEU A 1 497 ? -17.935 -2.083 31.284 1.00 96.25 497 LEU A N 1
ATOM 3952 C CA . LEU A 1 497 ? -17.853 -1.899 32.724 1.00 96.25 497 LEU A CA 1
ATOM 3953 C C . LEU A 1 497 ? -16.713 -0.945 33.056 1.00 96.25 497 LEU A C 1
ATOM 3955 O O . LEU A 1 497 ? -15.549 -1.264 32.830 1.00 96.25 497 LEU A O 1
ATOM 3959 N N . ASN A 1 498 ? -17.024 0.195 33.659 1.00 95.06 498 ASN A N 1
ATOM 3960 C CA . ASN A 1 498 ? -16.002 1.046 34.243 1.00 95.06 498 ASN A CA 1
ATOM 3961 C C . ASN A 1 498 ? -15.419 0.363 35.485 1.00 95.06 498 ASN A C 1
ATOM 3963 O O . ASN A 1 498 ? -16.116 0.120 36.476 1.00 95.06 498 ASN A O 1
ATOM 3967 N N . THR A 1 499 ? -14.126 0.043 35.442 1.00 93.12 499 THR A N 1
ATOM 3968 C CA . THR A 1 499 ? -13.475 -0.751 36.489 1.00 93.12 499 THR A CA 1
ATOM 3969 C C . THR A 1 499 ? -13.382 -0.006 37.819 1.00 93.12 499 THR A C 1
ATOM 3971 O O . THR A 1 499 ? -13.281 -0.660 38.860 1.00 93.12 499 THR A O 1
ATOM 3974 N N . THR A 1 500 ? -13.457 1.327 37.796 1.00 91.50 500 THR A N 1
ATOM 3975 C CA . THR A 1 500 ? -13.381 2.201 38.972 1.00 91.50 500 THR A CA 1
ATOM 3976 C C . THR A 1 500 ? -14.766 2.487 39.544 1.00 91.50 500 THR A C 1
ATOM 3978 O O . THR A 1 500 ? -15.020 2.186 40.706 1.00 91.50 500 THR A O 1
ATOM 3981 N N . THR A 1 501 ? -15.684 3.033 38.738 1.00 93.00 501 THR A N 1
ATOM 3982 C CA . THR A 1 501 ? -17.023 3.433 39.215 1.00 93.00 501 THR A CA 1
ATOM 3983 C C . THR A 1 501 ? -17.987 2.258 39.356 1.00 93.00 501 THR A C 1
ATOM 3985 O O . THR A 1 501 ? -19.000 2.381 40.038 1.00 93.00 501 THR A O 1
ATOM 3988 N N . LYS A 1 502 ? -17.677 1.116 38.724 1.00 95.00 502 LYS A N 1
ATOM 3989 C CA . LYS A 1 502 ? -18.548 -0.066 38.622 1.00 95.00 502 LYS A CA 1
ATOM 3990 C C . LYS A 1 502 ? -19.880 0.214 37.918 1.00 95.00 502 LYS A C 1
ATOM 3992 O O . LYS A 1 502 ? -20.860 -0.499 38.132 1.00 95.00 502 LYS A O 1
ATOM 3997 N N . TYR A 1 503 ? -19.909 1.229 37.056 1.00 95.75 503 TYR A N 1
ATOM 3998 C CA . TYR A 1 503 ? -21.014 1.464 36.133 1.00 95.75 503 TYR A CA 1
ATOM 3999 C C . TYR A 1 503 ? -20.821 0.664 34.850 1.00 95.75 503 TYR A C 1
ATOM 4001 O O . TYR A 1 503 ? -19.757 0.710 34.237 1.00 95.75 503 TYR A O 1
ATOM 4009 N N . LEU A 1 504 ? -21.856 -0.072 34.459 1.00 96.50 504 LEU A N 1
ATOM 4010 C CA . LEU A 1 504 ? -21.923 -0.797 33.201 1.00 96.50 504 LEU A CA 1
ATOM 4011 C C . LEU A 1 504 ? -22.704 0.037 32.186 1.00 96.50 504 LEU A C 1
ATOM 4013 O O . LEU A 1 504 ? -23.910 0.237 32.331 1.00 96.50 504 LEU A O 1
ATOM 4017 N N . GLU A 1 505 ? -22.022 0.508 31.154 1.00 95.31 505 GLU A N 1
ATOM 4018 C CA . GLU A 1 505 ? -22.626 1.215 30.032 1.00 95.31 505 GLU A CA 1
ATOM 4019 C C . GLU A 1 505 ? -23.089 0.221 28.968 1.00 95.31 505 GLU A C 1
ATOM 4021 O O . GLU A 1 505 ? -22.306 -0.592 28.473 1.00 95.31 505 GLU A O 1
ATOM 4026 N N . ILE A 1 506 ? -24.362 0.305 28.595 1.00 95.88 506 ILE A N 1
ATOM 4027 C CA . ILE A 1 506 ? -24.990 -0.540 27.582 1.00 95.88 506 ILE A CA 1
ATOM 4028 C C . ILE A 1 506 ? -25.131 0.293 26.309 1.00 95.88 506 ILE A C 1
ATOM 4030 O O . ILE A 1 506 ? -26.088 1.055 26.144 1.00 95.88 506 ILE A O 1
ATOM 4034 N N . ARG A 1 507 ? -24.152 0.165 25.412 1.00 92.94 507 ARG A N 1
ATOM 4035 C CA . ARG A 1 507 ? -24.042 0.980 24.198 1.00 92.94 507 ARG A CA 1
ATOM 4036 C C . ARG A 1 507 ? -24.557 0.211 22.989 1.00 92.94 507 ARG A C 1
ATOM 4038 O O . ARG A 1 507 ? -24.212 -0.948 22.789 1.00 92.94 507 ARG A O 1
ATOM 4045 N N . GLN A 1 508 ? -25.340 0.866 22.140 1.00 89.62 508 GLN A N 1
ATOM 4046 C CA . GLN A 1 508 ? -25.803 0.278 20.877 1.00 89.62 508 GLN A CA 1
ATOM 4047 C C . GLN A 1 508 ? -24.621 -0.027 19.941 1.00 89.62 508 GLN A C 1
ATOM 4049 O O . GLN A 1 508 ? -23.666 0.752 19.886 1.00 89.62 508 GLN A O 1
ATOM 4054 N N . ILE A 1 509 ? -24.714 -1.096 19.140 1.00 86.00 509 ILE A N 1
ATOM 4055 C CA . ILE A 1 509 ? -23.656 -1.501 18.185 1.00 86.00 509 ILE A CA 1
ATOM 4056 C C . ILE A 1 509 ? -23.227 -0.341 17.268 1.00 86.00 509 ILE A C 1
ATOM 4058 O O . ILE A 1 509 ? -22.033 -0.126 17.047 1.00 86.00 509 ILE A O 1
ATOM 4062 N N . SER A 1 510 ? -24.184 0.469 16.799 1.00 81.75 510 SER A N 1
ATOM 4063 C CA . SER A 1 510 ? -23.929 1.629 15.928 1.00 81.75 510 SER A CA 1
ATOM 4064 C C . SER A 1 510 ? -23.128 2.760 16.590 1.00 81.75 510 SER A C 1
ATOM 4066 O O . SER A 1 510 ? -22.624 3.641 15.898 1.00 81.75 510 SER A O 1
ATOM 4068 N N . SER A 1 511 ? -22.990 2.758 17.919 1.00 84.81 511 SER A N 1
ATOM 4069 C CA . SER A 1 511 ? -22.232 3.756 18.682 1.00 84.81 511 SER A CA 1
ATOM 4070 C C . SER A 1 511 ? -21.420 3.140 19.820 1.00 84.81 511 SER A C 1
ATOM 4072 O O . SER A 1 511 ? -21.329 3.708 20.903 1.00 84.81 511 SER A O 1
ATOM 4074 N N . THR A 1 512 ? -20.786 1.999 19.556 1.00 86.00 512 THR A N 1
ATOM 4075 C CA . THR A 1 512 ? -19.996 1.223 20.532 1.00 86.00 512 THR A CA 1
ATOM 4076 C C . THR A 1 512 ? -18.963 2.052 21.313 1.00 86.00 512 THR A C 1
ATOM 4078 O O . THR A 1 512 ? -18.731 1.812 22.497 1.00 86.00 512 THR A O 1
ATOM 4081 N N . TRP A 1 513 ? -18.350 3.053 20.676 1.00 88.25 513 TRP A N 1
ATOM 4082 C CA . TRP A 1 513 ? -17.250 3.840 21.253 1.00 88.25 513 TRP A CA 1
ATOM 4083 C C . TRP A 1 513 ? -17.673 5.191 21.834 1.00 88.25 513 TRP A C 1
ATOM 4085 O O . TRP A 1 513 ? -16.821 5.927 22.314 1.00 88.25 513 TRP A O 1
ATOM 4095 N N . LYS A 1 514 ? -18.960 5.553 21.775 1.00 86.12 514 LYS A N 1
ATOM 4096 C CA . LYS A 1 514 ? -19.440 6.861 22.230 1.00 86.12 514 LYS A CA 1
ATOM 4097 C C . LYS A 1 514 ? -20.650 6.696 23.135 1.00 86.12 514 LYS A C 1
ATOM 4099 O O . LYS A 1 514 ? -21.696 6.253 22.667 1.00 86.12 514 LYS A O 1
ATOM 4104 N N . THR A 1 515 ? -20.513 7.129 24.382 1.00 85.12 515 THR A N 1
ATOM 4105 C CA . THR A 1 515 ? -21.622 7.203 25.334 1.00 85.12 515 THR A CA 1
ATOM 4106 C C . THR A 1 515 ? -22.646 8.234 24.869 1.00 85.12 515 THR A C 1
ATOM 4108 O O . THR A 1 515 ? -22.302 9.356 24.480 1.00 85.12 515 THR A O 1
ATOM 4111 N N . LYS A 1 516 ? -23.921 7.854 24.899 1.00 88.00 516 LYS A N 1
ATOM 4112 C CA . LYS A 1 516 ? -25.059 8.733 24.633 1.00 88.00 516 LYS A CA 1
ATOM 4113 C C . LYS A 1 516 ? -25.930 8.835 25.873 1.00 88.00 516 LYS A C 1
ATOM 4115 O O . LYS A 1 516 ? -26.103 7.880 26.616 1.00 88.00 516 LYS A O 1
ATOM 4120 N N . GLU A 1 517 ? -26.604 9.967 26.026 1.00 86.31 517 GLU A N 1
ATOM 4121 C CA . GLU A 1 517 ? -27.606 10.152 27.085 1.00 86.31 517 GLU A CA 1
ATOM 4122 C C . GLU A 1 517 ? -28.801 9.182 26.954 1.00 86.31 517 GLU A C 1
ATOM 4124 O O . GLU A 1 517 ? -29.549 8.949 27.900 1.00 86.31 517 GLU A O 1
ATOM 4129 N N . SER A 1 518 ? -29.014 8.630 25.756 1.00 87.75 518 SER A N 1
ATOM 4130 C CA . SER A 1 518 ? -30.026 7.608 25.482 1.00 87.75 518 SER A CA 1
ATOM 4131 C C . SER A 1 518 ? -29.608 6.193 25.885 1.00 87.75 518 SER A C 1
ATOM 4133 O O . SER A 1 518 ? -30.445 5.294 25.805 1.00 87.75 518 SER A O 1
ATOM 4135 N N . ASP A 1 519 ? -28.346 5.974 26.251 1.00 92.56 519 ASP A N 1
ATOM 4136 C CA . ASP A 1 519 ? -27.852 4.652 26.623 1.00 92.56 519 ASP A CA 1
ATOM 4137 C C . ASP A 1 519 ? -28.328 4.277 28.031 1.00 92.56 519 ASP A C 1
ATOM 4139 O O . ASP A 1 519 ? -28.594 5.132 28.883 1.00 92.56 519 ASP A O 1
ATOM 4143 N N . TRP A 1 520 ? -28.463 2.975 28.271 1.00 94.94 520 TRP A N 1
ATOM 4144 C CA . TRP A 1 520 ? -28.726 2.465 29.609 1.00 94.94 520 TRP A CA 1
ATOM 4145 C C . TRP A 1 520 ? -27.408 2.352 30.374 1.00 94.94 520 TRP A C 1
ATOM 4147 O O . TRP A 1 520 ? -26.420 1.837 29.854 1.00 94.94 520 TRP A O 1
ATOM 4157 N N . VAL A 1 521 ? -27.404 2.805 31.624 1.00 95.50 521 VAL A N 1
ATOM 4158 C CA . VAL A 1 521 ? -26.267 2.683 32.537 1.00 95.50 521 VAL A CA 1
ATOM 4159 C C . VAL A 1 521 ? -26.723 1.936 33.778 1.00 95.50 521 VAL A C 1
ATOM 4161 O O . VAL A 1 521 ? -27.680 2.341 34.441 1.00 95.50 521 VAL A O 1
ATOM 4164 N N . MET A 1 522 ? -26.046 0.836 34.091 1.00 95.62 522 MET A N 1
ATOM 4165 C CA . MET A 1 522 ? -26.320 0.021 35.265 1.00 95.62 522 MET A CA 1
ATOM 4166 C C . MET A 1 522 ? -25.289 0.272 36.360 1.00 95.62 522 MET A C 1
ATOM 4168 O O . MET A 1 522 ? -24.098 0.034 36.183 1.00 95.62 522 MET A O 1
ATOM 4172 N N . ASP A 1 523 ? -25.769 0.718 37.517 1.00 95.38 523 ASP A N 1
ATOM 4173 C CA . ASP A 1 523 ? -25.037 0.697 38.778 1.00 95.38 523 ASP A CA 1
ATOM 4174 C C . ASP A 1 523 ? -24.992 -0.754 39.264 1.00 95.38 523 ASP A C 1
ATOM 4176 O O . ASP A 1 523 ? -25.971 -1.258 39.822 1.00 95.38 523 ASP A O 1
ATOM 4180 N N . VAL A 1 524 ? -23.884 -1.446 38.967 1.00 93.62 524 VAL A N 1
ATOM 4181 C CA . VAL A 1 524 ? -23.716 -2.874 39.272 1.00 93.62 524 VAL A CA 1
ATOM 4182 C C . VAL A 1 524 ? -23.809 -3.129 40.783 1.00 93.62 524 VAL A C 1
ATOM 4184 O O . VAL A 1 524 ? -24.585 -4.006 41.169 1.00 93.62 524 VAL A O 1
ATOM 4187 N N . PRO A 1 525 ? -23.125 -2.365 41.666 1.00 94.12 525 PRO A N 1
ATOM 4188 C CA . PRO A 1 525 ? -23.255 -2.551 43.112 1.00 94.12 525 PRO A CA 1
ATOM 4189 C C . PRO A 1 525 ? -24.682 -2.373 43.628 1.00 94.12 525 PRO A C 1
ATOM 4191 O O . PRO A 1 525 ? -25.134 -3.153 44.465 1.00 94.12 525 PRO A O 1
ATOM 4194 N N . ARG A 1 526 ? -25.411 -1.364 43.132 1.00 93.00 526 ARG A N 1
ATOM 4195 C CA . ARG A 1 526 ? -26.794 -1.114 43.562 1.00 93.00 526 ARG A CA 1
ATOM 4196 C C . ARG A 1 526 ? -27.831 -1.943 42.809 1.00 93.00 526 ARG A C 1
ATOM 4198 O O . ARG A 1 526 ? -29.003 -1.858 43.165 1.00 93.00 526 ARG A O 1
ATOM 4205 N N . ARG A 1 527 ? -27.428 -2.706 41.785 1.00 90.88 527 ARG A N 1
ATOM 4206 C CA . ARG A 1 527 ? -28.310 -3.464 40.881 1.00 90.88 527 ARG A CA 1
ATOM 4207 C C . ARG A 1 527 ? -29.427 -2.596 40.296 1.00 90.88 527 ARG A C 1
ATOM 4209 O O . ARG A 1 527 ? -30.596 -2.968 40.303 1.00 90.88 527 ARG A O 1
ATOM 4216 N N . ARG A 1 528 ? -29.083 -1.390 39.831 1.00 92.75 528 ARG A N 1
ATOM 4217 C CA . ARG A 1 528 ? -30.054 -0.440 39.258 1.00 92.75 528 ARG A CA 1
ATOM 4218 C C . ARG A 1 528 ? -29.600 0.042 37.894 1.00 92.75 528 ARG A C 1
ATOM 4220 O O . ARG A 1 528 ? -28.572 0.701 37.792 1.00 92.75 528 ARG A O 1
ATOM 4227 N N . ALA A 1 529 ? -30.407 -0.217 36.869 1.00 95.19 529 ALA A N 1
ATOM 4228 C CA . ALA A 1 529 ? -30.202 0.329 35.534 1.00 95.19 529 ALA A CA 1
ATOM 4229 C C . ALA A 1 529 ? -31.088 1.553 35.296 1.00 95.19 529 ALA A C 1
ATOM 4231 O O . ALA A 1 529 ? -32.285 1.535 35.590 1.00 95.19 529 ALA A O 1
ATOM 4232 N N . LYS A 1 530 ? -30.493 2.623 34.767 1.00 94.88 530 LYS A N 1
ATOM 4233 C CA . LYS A 1 530 ? -31.175 3.874 34.439 1.00 94.88 530 LYS A CA 1
ATOM 4234 C C . LYS A 1 530 ? -30.857 4.324 33.022 1.00 94.88 530 LYS A C 1
ATOM 4236 O O . LYS A 1 530 ? -29.754 4.122 32.527 1.00 94.88 530 LYS A O 1
ATOM 4241 N N . ARG A 1 531 ? -31.822 4.994 32.405 1.00 94.06 531 ARG A N 1
ATOM 4242 C CA . ARG A 1 531 ? -31.671 5.734 31.150 1.00 94.06 531 ARG A CA 1
ATOM 4243 C C . ARG A 1 531 ? -32.401 7.054 31.324 1.00 94.06 531 ARG A C 1
ATOM 4245 O O . ARG A 1 531 ? -33.610 7.050 31.540 1.00 94.06 531 ARG A O 1
ATOM 4252 N N . ARG A 1 532 ? -31.706 8.189 31.230 1.00 91.75 532 ARG A N 1
ATOM 4253 C CA . ARG A 1 532 ? -32.294 9.514 31.516 1.00 91.75 532 ARG A CA 1
ATOM 4254 C C . ARG A 1 532 ? -33.031 9.517 32.872 1.00 91.75 532 ARG A C 1
ATOM 4256 O O . ARG A 1 532 ? -32.403 9.315 33.905 1.00 91.75 532 ARG A O 1
ATOM 4263 N N . ARG A 1 533 ? -34.358 9.700 32.854 1.00 91.75 533 ARG A N 1
ATOM 4264 C CA . ARG A 1 533 ? -35.270 9.714 34.014 1.00 91.75 533 ARG A CA 1
ATOM 4265 C C . ARG A 1 533 ? -36.140 8.456 34.120 1.00 91.75 533 ARG A C 1
ATOM 4267 O O . ARG A 1 533 ? -37.263 8.515 34.610 1.00 91.75 533 ARG A O 1
ATOM 4274 N N . VAL A 1 534 ? -35.680 7.327 33.578 1.00 94.62 534 VAL A N 1
ATOM 4275 C CA . VAL A 1 534 ? -36.360 6.033 33.725 1.00 94.62 534 VAL A CA 1
ATOM 4276 C C . VAL A 1 534 ? -35.433 5.003 34.361 1.00 94.62 534 VAL A C 1
ATOM 4278 O O . VAL A 1 534 ? -34.227 4.998 34.110 1.00 94.62 534 VAL A O 1
ATOM 4281 N N . THR A 1 535 ? -36.005 4.128 35.185 1.00 95.75 535 THR A N 1
ATOM 4282 C CA . THR A 1 535 ? -35.325 3.006 35.843 1.00 95.75 535 THR A CA 1
ATOM 4283 C C . THR A 1 535 ? -35.867 1.690 35.287 1.00 95.75 535 THR A C 1
ATOM 4285 O O . THR A 1 535 ? -37.078 1.531 35.158 1.00 95.75 535 THR A O 1
ATOM 4288 N N . LEU A 1 536 ? -34.987 0.748 34.954 1.00 96.25 536 LEU A N 1
ATOM 4289 C CA . LEU A 1 536 ? -35.377 -0.575 34.468 1.00 96.25 536 LEU A CA 1
ATOM 4290 C C . LEU A 1 536 ? -35.990 -1.385 35.615 1.00 96.25 536 LEU A C 1
ATOM 4292 O O . LEU A 1 536 ? -35.487 -1.339 36.740 1.00 96.25 536 LEU A O 1
ATOM 4296 N N . VAL A 1 537 ? -37.056 -2.127 35.337 1.00 95.25 537 VAL A N 1
ATOM 4297 C CA . VAL A 1 537 ? -37.591 -3.106 36.285 1.00 95.25 537 VAL A CA 1
ATOM 4298 C C . VAL A 1 537 ? -36.760 -4.379 36.170 1.00 95.25 537 VAL A C 1
ATOM 4300 O O . VAL A 1 537 ? -36.568 -4.899 35.075 1.00 95.25 537 VAL A O 1
ATOM 4303 N N . ASP A 1 538 ? -36.262 -4.860 37.308 1.00 93.12 538 ASP A N 1
ATOM 4304 C CA . ASP A 1 538 ? -35.467 -6.085 37.394 1.00 93.12 538 ASP A CA 1
ATOM 4305 C C . ASP A 1 538 ? -36.284 -7.289 36.879 1.00 93.12 538 ASP A C 1
ATOM 4307 O O . ASP A 1 538 ? -37.364 -7.550 37.431 1.00 93.12 538 ASP A O 1
ATOM 4311 N N . PRO A 1 539 ? -35.798 -8.028 35.862 1.00 92.38 539 PRO A N 1
ATOM 4312 C CA . PRO A 1 539 ? -36.461 -9.226 35.353 1.00 92.38 539 PRO A CA 1
ATOM 4313 C C . PRO A 1 539 ? -36.733 -10.317 36.392 1.00 92.38 539 PRO A C 1
ATOM 4315 O O . PRO A 1 539 ? -37.641 -11.124 36.211 1.00 92.38 539 PRO A O 1
ATOM 4318 N N . GLN A 1 540 ? -35.971 -10.340 37.486 1.00 90.19 540 GLN A N 1
ATOM 4319 C CA . GLN A 1 540 ? -36.137 -11.293 38.586 1.00 90.19 540 GLN A CA 1
ATOM 4320 C C . GLN A 1 540 ? -37.127 -10.800 39.657 1.00 90.19 540 GLN A C 1
ATOM 4322 O O . GLN A 1 540 ? -37.409 -11.506 40.628 1.00 90.19 540 GLN A O 1
ATOM 4327 N N . SER A 1 541 ? -37.668 -9.586 39.515 1.00 93.50 541 SER A N 1
ATOM 4328 C CA . SER A 1 541 ? -38.629 -9.029 40.469 1.00 93.50 541 SER A CA 1
ATOM 4329 C C . SER A 1 541 ? -40.032 -9.614 40.300 1.00 93.50 541 SER A C 1
ATOM 4331 O O . SER A 1 541 ? -40.486 -9.906 39.194 1.00 93.50 541 SER A O 1
ATOM 4333 N N . SER A 1 542 ? -40.788 -9.683 41.400 1.00 94.19 542 SER A N 1
ATOM 4334 C CA . SER A 1 542 ? -42.195 -10.113 41.376 1.00 94.19 542 SER A CA 1
ATOM 4335 C C . SER A 1 542 ? -43.070 -9.249 40.463 1.00 94.19 542 SER A C 1
ATOM 4337 O O . SER A 1 542 ? -44.006 -9.755 39.846 1.00 94.19 542 SER A O 1
ATOM 4339 N N . VAL A 1 543 ? -42.749 -7.956 40.346 1.00 92.94 543 VAL A N 1
ATOM 4340 C CA . VAL A 1 543 ? -43.434 -7.010 39.456 1.00 92.94 543 VAL A CA 1
ATOM 4341 C C . VAL A 1 543 ? -43.253 -7.412 37.997 1.00 92.94 543 VAL A C 1
ATOM 4343 O O . VAL A 1 543 ? -44.231 -7.459 37.253 1.00 92.94 543 VAL A O 1
ATOM 4346 N N . PHE A 1 544 ? -42.023 -7.734 37.592 1.00 95.06 544 PHE A N 1
ATOM 4347 C CA . PHE A 1 544 ? -41.753 -8.193 36.236 1.00 95.06 544 PHE A CA 1
ATOM 4348 C C . PHE A 1 544 ? -42.457 -9.520 35.952 1.00 95.06 544 PHE A C 1
ATOM 4350 O O . PHE A 1 544 ? -43.125 -9.638 34.931 1.00 95.06 544 PHE A O 1
ATOM 4357 N N . THR A 1 545 ? -42.395 -10.483 36.877 1.00 94.12 545 THR A N 1
ATOM 4358 C CA . THR A 1 545 ? -43.053 -11.790 36.721 1.00 94.12 545 THR A CA 1
ATOM 4359 C C . THR A 1 545 ? -44.564 -11.662 36.523 1.00 94.12 545 THR A C 1
ATOM 4361 O O . THR A 1 545 ? -45.128 -12.338 35.667 1.00 94.12 545 THR A O 1
ATOM 4364 N N . GLN A 1 546 ? -45.226 -10.765 37.264 1.00 92.81 546 GLN A N 1
ATOM 4365 C CA . GLN A 1 546 ? -46.658 -10.495 37.084 1.00 92.81 546 GLN A CA 1
ATOM 4366 C C . GLN A 1 546 ? -46.968 -9.914 35.701 1.00 92.81 546 GLN A C 1
ATOM 4368 O O . GLN A 1 546 ? -47.958 -10.296 35.088 1.00 92.81 546 GLN A O 1
ATOM 4373 N N . ILE A 1 547 ? -46.121 -9.015 35.195 1.00 93.31 547 ILE A N 1
ATOM 4374 C CA . ILE A 1 547 ? -46.287 -8.428 33.859 1.00 93.31 547 ILE A CA 1
ATOM 4375 C C . ILE A 1 547 ? -46.021 -9.470 32.774 1.00 93.31 547 ILE A C 1
ATOM 4377 O O . ILE A 1 547 ? -46.811 -9.597 31.845 1.00 93.31 547 ILE A O 1
ATOM 4381 N N . ALA A 1 548 ? -44.945 -10.245 32.898 1.00 93.50 548 ALA A N 1
ATOM 4382 C CA . ALA A 1 548 ? -44.592 -11.286 31.943 1.00 93.50 548 ALA A CA 1
ATOM 4383 C C . ALA A 1 548 ? -45.681 -12.365 31.836 1.00 93.50 548 ALA A C 1
ATOM 4385 O O . ALA A 1 548 ? -45.937 -12.859 30.741 1.00 93.50 548 ALA A O 1
ATOM 4386 N N . ALA A 1 549 ? -46.374 -12.675 32.938 1.00 91.88 549 ALA A N 1
ATOM 4387 C CA . ALA A 1 549 ? -47.504 -13.602 32.941 1.00 91.88 549 ALA A CA 1
ATOM 4388 C C . ALA A 1 549 ? -48.685 -13.127 32.074 1.00 91.88 549 ALA A C 1
ATOM 4390 O O . ALA A 1 549 ? -49.382 -13.963 31.508 1.00 91.88 549 ALA A O 1
ATOM 4391 N N . ILE A 1 550 ? -48.888 -11.811 31.916 1.00 91.06 550 ILE A N 1
ATOM 4392 C CA . ILE A 1 550 ? -49.932 -11.258 31.030 1.00 91.06 550 ILE A CA 1
ATOM 4393 C C . ILE A 1 550 ? -49.635 -11.601 29.566 1.00 91.06 550 ILE A C 1
ATOM 4395 O O . ILE A 1 550 ? -50.548 -11.876 28.798 1.00 91.06 550 ILE A O 1
ATOM 4399 N N . PHE A 1 551 ? -48.356 -11.619 29.190 1.00 91.12 551 PHE A N 1
ATOM 4400 C CA . PHE A 1 551 ? -47.899 -11.948 27.839 1.00 91.12 551 PHE A CA 1
ATOM 4401 C C . PHE A 1 551 ? -47.518 -13.427 27.688 1.00 91.12 551 PHE A C 1
ATOM 4403 O O . PHE A 1 551 ? -46.850 -13.798 26.719 1.00 91.12 551 PHE A O 1
ATOM 4410 N N . HIS A 1 552 ? -47.918 -14.281 28.637 1.00 87.94 552 HIS A N 1
ATOM 4411 C CA . HIS A 1 552 ? -47.598 -15.702 28.600 1.00 87.94 552 HIS A CA 1
ATOM 4412 C C . HIS A 1 552 ? -48.104 -16.335 27.298 1.00 87.94 552 HIS A C 1
ATOM 4414 O O . HIS A 1 552 ? -49.233 -16.105 26.877 1.00 87.94 552 HIS A O 1
ATOM 4420 N N . ALA A 1 553 ? -47.248 -17.133 26.658 1.00 85.44 553 ALA A N 1
ATOM 4421 C CA . ALA A 1 553 ? -47.460 -17.728 25.337 1.00 85.44 553 ALA A CA 1
ATOM 4422 C C . ALA A 1 553 ? -47.626 -16.740 24.161 1.00 85.44 553 ALA A C 1
ATOM 4424 O O . ALA A 1 553 ? -47.634 -17.184 23.014 1.00 85.44 553 ALA A O 1
ATOM 4425 N N . PHE A 1 554 ? -47.689 -15.425 24.397 1.00 87.81 554 PHE A N 1
ATOM 4426 C CA . PHE A 1 554 ? -47.671 -14.395 23.354 1.00 87.81 554 PHE A CA 1
ATOM 4427 C C . PHE A 1 554 ? -46.249 -13.950 23.001 1.00 87.81 554 PHE A C 1
ATOM 4429 O O . PHE A 1 554 ? -45.888 -13.907 21.828 1.00 87.81 554 PHE A O 1
ATOM 4436 N N . GLU A 1 555 ? -45.416 -13.666 24.004 1.00 90.75 555 GLU A N 1
ATOM 4437 C CA . GLU A 1 555 ? -44.011 -13.311 23.800 1.00 90.75 555 GLU A CA 1
ATOM 4438 C C . GLU A 1 555 ? -43.134 -13.863 24.930 1.00 90.75 555 GLU A C 1
ATOM 4440 O O . GLU A 1 555 ? -43.586 -14.095 26.052 1.00 90.75 555 GLU A O 1
ATOM 4445 N N . GLN A 1 556 ? -41.859 -14.103 24.631 1.00 91.06 556 GLN A N 1
ATOM 4446 C CA . GLN A 1 556 ? -40.914 -14.590 25.631 1.00 91.06 556 GLN A CA 1
ATOM 4447 C C . GLN A 1 556 ? -40.573 -13.491 26.653 1.00 91.06 556 GLN A C 1
ATOM 4449 O O . GLN A 1 556 ? -40.308 -12.356 26.246 1.00 91.06 556 GLN A O 1
ATOM 4454 N N . PRO A 1 557 ? -40.478 -13.811 27.962 1.00 93.19 557 PRO A N 1
ATOM 4455 C CA . PRO A 1 557 ? -40.167 -12.821 28.995 1.00 93.19 557 PRO A CA 1
ATOM 4456 C C . PRO A 1 557 ? -38.889 -12.024 28.714 1.00 93.19 557 PRO A C 1
ATOM 4458 O O . PRO A 1 557 ? -38.851 -10.821 28.941 1.00 93.19 557 PRO A O 1
ATOM 4461 N N . GLU A 1 558 ? -37.861 -12.660 28.147 1.00 92.56 558 GLU A N 1
ATOM 4462 C CA . GLU A 1 558 ? -36.589 -12.001 27.831 1.00 92.56 558 GLU A CA 1
ATOM 4463 C C . GLU A 1 558 ? -36.685 -10.928 26.738 1.00 92.56 558 GLU A C 1
ATOM 4465 O O . GLU A 1 558 ? -35.730 -10.183 26.540 1.00 92.56 558 GLU A O 1
ATOM 4470 N N . LYS A 1 559 ? -37.800 -10.826 26.012 1.00 92.69 559 LYS A N 1
ATOM 4471 C CA . LYS A 1 559 ? -38.030 -9.785 25.001 1.00 92.69 559 LYS A CA 1
ATOM 4472 C C . LYS A 1 559 ? -38.904 -8.636 25.508 1.00 92.69 559 LYS A C 1
ATOM 4474 O O . LYS A 1 559 ? -39.163 -7.702 24.752 1.00 92.69 559 LYS A O 1
ATOM 4479 N N . LEU A 1 560 ? -39.341 -8.691 26.767 1.00 94.62 560 LEU A N 1
ATOM 4480 C CA . LEU A 1 560 ? -40.073 -7.612 27.421 1.00 94.62 560 LEU A CA 1
ATOM 4481 C C . LEU A 1 560 ? -39.084 -6.631 28.057 1.00 94.62 560 LEU A C 1
ATOM 4483 O O . LEU A 1 560 ? -38.306 -7.002 28.937 1.00 94.62 560 LEU A O 1
ATOM 4487 N N . THR A 1 561 ? -39.158 -5.360 27.670 1.00 95.06 561 THR A N 1
ATOM 4488 C CA . THR A 1 561 ? -38.424 -4.282 28.343 1.00 95.06 561 THR A CA 1
ATOM 4489 C C . THR A 1 561 ? -39.402 -3.508 29.224 1.00 95.06 561 THR A C 1
ATOM 4491 O O . THR A 1 561 ? -40.229 -2.745 28.728 1.00 95.06 561 THR A O 1
ATOM 4494 N N . VAL A 1 562 ? -39.329 -3.705 30.543 1.00 96.00 562 VAL A N 1
ATOM 4495 C CA . VAL A 1 562 ? -40.208 -3.032 31.516 1.00 96.00 562 VAL A CA 1
ATOM 4496 C C . VAL A 1 562 ? -39.430 -1.948 32.250 1.00 96.00 562 VAL A C 1
ATOM 4498 O O . VAL A 1 562 ? -38.346 -2.202 32.774 1.00 96.00 562 VAL A O 1
ATOM 4501 N N . TYR A 1 563 ? -39.970 -0.734 32.320 1.00 95.44 563 TYR A N 1
ATOM 4502 C CA . TYR A 1 563 ? -39.313 0.375 33.008 1.00 95.44 563 TYR A CA 1
ATOM 4503 C C . TYR A 1 563 ? -40.302 1.313 33.696 1.00 95.44 563 TYR A C 1
ATOM 4505 O O . TYR A 1 563 ? -41.454 1.472 33.296 1.00 95.44 563 TYR A O 1
ATOM 4513 N N . GLN A 1 564 ? -39.818 1.964 34.747 1.00 94.94 564 GLN A N 1
ATOM 4514 C CA . GLN A 1 564 ? -40.548 2.930 35.553 1.00 94.94 564 GLN A CA 1
ATOM 4515 C C . GLN A 1 564 ? -39.893 4.311 35.401 1.00 94.94 564 GLN A C 1
ATOM 4517 O O . GLN A 1 564 ? -38.741 4.489 35.812 1.00 94.94 564 GLN A O 1
ATOM 4522 N N . PRO A 1 565 ? -40.591 5.294 34.813 1.00 93.81 565 PRO A N 1
ATOM 4523 C CA . PRO A 1 565 ? -40.192 6.694 34.881 1.00 93.81 565 PRO A CA 1
ATOM 4524 C C . PRO A 1 565 ? -40.154 7.215 36.321 1.00 93.81 565 PRO A C 1
ATOM 4526 O O . PRO A 1 565 ? -40.920 6.747 37.164 1.00 93.81 565 PRO A O 1
ATOM 4529 N N . ASP A 1 566 ? -39.299 8.206 36.586 1.00 91.25 566 ASP A N 1
ATOM 4530 C CA . ASP A 1 566 ? -39.234 8.892 37.886 1.00 91.25 566 ASP A CA 1
ATOM 4531 C C . ASP A 1 566 ? -40.592 9.526 38.250 1.00 91.25 566 ASP A C 1
ATOM 4533 O O . ASP A 1 566 ? -40.988 9.538 39.414 1.00 91.25 566 ASP A O 1
ATOM 4537 N N . GLU A 1 567 ? -41.329 9.989 37.235 1.00 86.88 567 GLU A N 1
ATOM 4538 C CA . GLU A 1 567 ? -42.684 10.525 37.343 1.00 86.88 567 GLU A CA 1
ATOM 4539 C C . GLU A 1 567 ? -43.603 9.842 36.320 1.00 86.88 567 GLU A C 1
ATOM 4541 O O . GLU A 1 567 ? -43.311 9.818 35.123 1.00 86.88 567 GLU A O 1
ATOM 4546 N N . GLY A 1 568 ? -44.738 9.310 36.780 1.00 88.12 568 GLY A N 1
ATOM 4547 C CA . GLY A 1 568 ? -45.773 8.730 35.922 1.00 88.12 568 GLY A CA 1
ATOM 4548 C C . GLY A 1 568 ? -45.911 7.209 36.021 1.00 88.12 568 GLY A C 1
ATOM 4549 O O . GLY A 1 568 ? -45.498 6.572 36.990 1.00 88.12 568 GLY A O 1
ATOM 4550 N N . CYS A 1 569 ? -46.569 6.631 35.018 1.00 91.62 569 CYS A N 1
ATOM 4551 C CA . CYS A 1 569 ? -46.924 5.213 34.988 1.00 91.62 569 CYS A CA 1
ATOM 4552 C C . CYS A 1 569 ? -45.785 4.340 34.444 1.00 91.62 569 CYS A C 1
ATOM 4554 O O . CYS A 1 569 ? -44.959 4.805 33.662 1.00 91.62 569 CYS A O 1
ATOM 4556 N N . MET A 1 570 ? -45.780 3.065 34.833 1.00 94.38 570 MET A N 1
ATOM 4557 C CA . MET A 1 570 ? -44.859 2.047 34.322 1.00 94.38 570 MET A CA 1
ATOM 4558 C C . MET A 1 570 ? -45.123 1.743 32.847 1.00 94.38 570 MET A C 1
ATOM 4560 O O . MET A 1 570 ? -46.274 1.762 32.407 1.00 94.38 570 MET A O 1
ATOM 4564 N N . TRP A 1 571 ? -44.066 1.400 32.120 1.00 95.81 571 TRP A N 1
ATOM 4565 C CA . TRP A 1 571 ? -44.110 1.063 30.704 1.00 95.81 571 TRP A CA 1
ATOM 4566 C C . TRP A 1 571 ? -43.600 -0.349 30.445 1.00 95.81 571 TRP A C 1
ATOM 4568 O O . TRP A 1 571 ? -42.703 -0.834 31.136 1.00 95.81 571 TRP A O 1
ATOM 4578 N N . VAL A 1 572 ? -44.165 -0.980 29.418 1.00 95.81 572 VAL A N 1
ATOM 4579 C CA . VAL A 1 572 ? -43.746 -2.277 28.880 1.00 95.81 572 VAL A CA 1
ATOM 4580 C C . VAL A 1 572 ? -43.562 -2.125 27.374 1.00 95.81 572 VAL A C 1
ATOM 4582 O O . VAL A 1 572 ? -44.490 -1.726 26.674 1.00 95.81 572 VAL A O 1
ATOM 4585 N N . GLU A 1 573 ? -42.375 -2.434 26.867 1.00 94.75 573 GLU A N 1
ATOM 4586 C CA . GLU A 1 573 ? -42.050 -2.384 25.439 1.00 94.75 573 GLU A CA 1
ATOM 4587 C C . GLU A 1 573 ? -41.801 -3.791 24.885 1.00 94.75 573 GLU A C 1
ATOM 4589 O O . GLU A 1 573 ? -41.031 -4.568 25.452 1.00 94.75 573 GLU A O 1
ATOM 4594 N N . LEU A 1 574 ? -42.443 -4.092 23.752 1.00 92.94 574 LEU A N 1
ATOM 4595 C CA . LEU A 1 574 ? -42.231 -5.282 22.927 1.00 92.94 574 LEU A CA 1
ATOM 4596 C C . LEU A 1 574 ? -41.646 -4.821 21.592 1.00 92.94 574 LEU A C 1
ATOM 4598 O O . LEU A 1 574 ? -42.347 -4.682 20.587 1.00 92.94 574 LEU A O 1
ATOM 4602 N N . ARG A 1 575 ? -40.341 -4.541 21.586 1.00 84.75 575 ARG A N 1
ATOM 4603 C CA . ARG A 1 575 ? -39.681 -3.863 20.462 1.00 84.75 575 ARG A CA 1
ATOM 4604 C C . ARG A 1 575 ? -39.716 -4.651 19.152 1.00 84.75 575 ARG A C 1
ATOM 4606 O O . ARG A 1 575 ? -39.761 -4.046 18.093 1.00 84.75 575 ARG A O 1
ATOM 4613 N N . GLN A 1 576 ? -39.735 -5.985 19.205 1.00 83.12 576 GLN A N 1
ATOM 4614 C CA . GLN A 1 576 ? -39.827 -6.818 17.995 1.00 83.12 576 GLN A CA 1
ATOM 4615 C C . GLN A 1 576 ? -41.171 -6.683 17.266 1.00 83.12 576 GLN A C 1
ATOM 4617 O O . GLN A 1 576 ? -41.238 -6.960 16.074 1.00 83.12 576 GLN A O 1
ATOM 4622 N N . MET A 1 577 ? -42.223 -6.264 17.974 1.00 87.00 577 MET A N 1
ATOM 4623 C CA . MET A 1 577 ? -43.567 -6.076 17.423 1.00 87.00 577 MET A CA 1
ATOM 4624 C C . MET A 1 577 ? -43.946 -4.595 17.287 1.00 87.00 577 MET A C 1
ATOM 4626 O O . MET A 1 577 ? -45.085 -4.293 16.944 1.00 87.00 577 MET A O 1
ATOM 4630 N N . ASP A 1 578 ? -43.029 -3.673 17.605 1.00 89.19 578 ASP A N 1
ATOM 4631 C CA . ASP A 1 578 ? -43.287 -2.229 17.692 1.00 89.19 578 ASP A CA 1
ATOM 4632 C C . ASP A 1 578 ? -44.485 -1.857 18.597 1.00 89.19 578 ASP A C 1
ATOM 4634 O O . ASP A 1 578 ? -45.166 -0.850 18.384 1.00 89.19 578 ASP A O 1
ATOM 4638 N N . LEU A 1 579 ? -44.733 -2.651 19.649 1.00 92.69 579 LEU A N 1
ATOM 4639 C CA . LEU A 1 579 ? -45.806 -2.414 20.620 1.00 92.69 579 LEU A CA 1
ATOM 4640 C C . LEU A 1 579 ? -45.268 -1.831 21.930 1.00 92.69 579 LEU A C 1
ATOM 4642 O O . LEU A 1 579 ? -44.241 -2.257 22.459 1.00 92.69 579 LEU A O 1
ATOM 4646 N N . SER A 1 580 ? -46.012 -0.879 22.490 1.00 94.12 580 SER A N 1
ATOM 4647 C CA . SER A 1 580 ? -45.729 -0.261 23.786 1.00 94.12 580 SER A CA 1
ATOM 4648 C C . SER A 1 580 ? -46.996 -0.159 24.624 1.00 94.12 580 SER A C 1
ATOM 4650 O O . SER A 1 580 ? -48.057 0.229 24.122 1.00 94.12 580 SER A O 1
ATOM 4652 N N . PHE A 1 581 ? -46.869 -0.477 25.906 1.00 94.44 581 PHE A N 1
ATOM 4653 C CA . PHE A 1 581 ? -47.963 -0.502 26.859 1.00 94.44 581 PHE A CA 1
ATOM 4654 C C . PHE A 1 581 ? -47.649 0.391 28.054 1.00 94.44 581 PHE A C 1
ATOM 4656 O O . PHE A 1 581 ? -46.515 0.418 28.531 1.00 94.44 581 PHE A O 1
ATOM 4663 N N . VAL A 1 582 ? -48.662 1.087 28.563 1.00 94.25 582 VAL A N 1
ATOM 4664 C CA . VAL A 1 582 ? -48.577 1.889 29.786 1.00 94.25 582 VAL A CA 1
ATOM 4665 C C . VAL A 1 582 ? -49.518 1.318 30.841 1.00 94.25 582 VAL A C 1
ATOM 4667 O O . VAL A 1 582 ? -50.668 0.994 30.549 1.00 94.25 582 VAL A O 1
ATOM 4670 N N . LYS A 1 583 ? -49.042 1.177 32.080 1.00 91.50 583 LYS A N 1
ATOM 4671 C CA . LYS A 1 583 ? -49.867 0.723 33.203 1.00 91.50 583 LYS A CA 1
ATOM 4672 C C . LYS A 1 583 ? -50.699 1.882 33.757 1.00 91.50 583 LYS A C 1
ATOM 4674 O O . LYS A 1 583 ? -50.282 2.529 34.716 1.00 91.50 583 LYS A O 1
ATOM 4679 N N . ALA A 1 584 ? -51.868 2.131 33.177 1.00 86.25 584 ALA A N 1
ATOM 4680 C CA . ALA A 1 584 ? -52.808 3.162 33.612 1.00 86.25 584 ALA A CA 1
ATOM 4681 C C . ALA A 1 584 ? -53.993 2.536 34.367 1.00 86.25 584 ALA A C 1
ATOM 4683 O O . ALA A 1 584 ? -54.567 1.539 33.934 1.00 86.25 584 ALA A O 1
ATOM 4684 N N . SER A 1 585 ? -54.358 3.099 35.525 1.00 83.44 585 SER A N 1
ATOM 4685 C CA . SER A 1 585 ? -55.523 2.653 36.318 1.00 83.44 585 SER A CA 1
ATOM 4686 C C . SER A 1 585 ? -55.534 1.150 36.654 1.00 83.44 585 SER A C 1
ATOM 4688 O O . SER A 1 585 ? -56.588 0.527 36.741 1.00 83.44 585 SER A O 1
ATOM 4690 N N . GLY A 1 586 ? -54.350 0.553 36.832 1.00 84.12 586 GLY A N 1
ATOM 4691 C CA . GLY A 1 586 ? -54.191 -0.870 37.154 1.00 84.12 586 GLY A CA 1
ATOM 4692 C C . GLY A 1 586 ? -54.203 -1.823 35.953 1.00 84.12 586 GLY A C 1
ATOM 4693 O O . GLY A 1 586 ? -53.954 -3.008 36.151 1.00 84.12 586 GLY A O 1
ATOM 4694 N N . LEU A 1 587 ? -54.418 -1.328 34.731 1.00 89.31 587 LEU A N 1
ATOM 4695 C CA . LEU A 1 587 ? -54.455 -2.123 33.501 1.00 89.31 587 LEU A CA 1
ATOM 4696 C C . LEU A 1 587 ? -53.357 -1.685 32.520 1.00 89.31 587 LEU A C 1
ATOM 4698 O O . LEU A 1 587 ? -52.829 -0.580 32.626 1.00 89.31 587 LEU A O 1
ATOM 4702 N N . LEU A 1 588 ? -52.996 -2.557 31.574 1.00 92.38 588 LEU A N 1
ATOM 4703 C CA . LEU A 1 588 ? -52.033 -2.243 30.514 1.00 92.38 588 LEU A CA 1
ATOM 4704 C C . LEU A 1 588 ? -52.765 -1.728 29.272 1.00 92.38 588 LEU A C 1
ATOM 4706 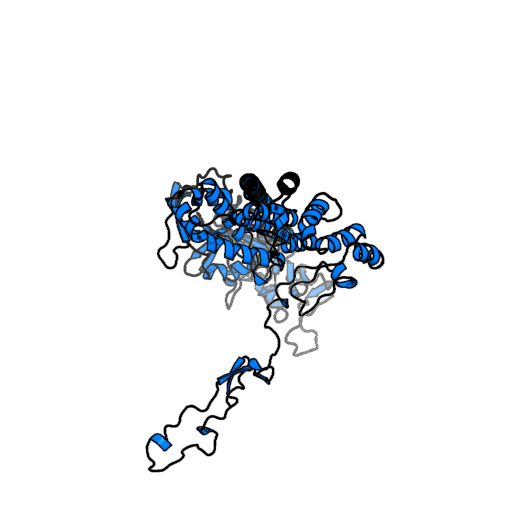O O . LEU A 1 588 ? -53.509 -2.467 28.634 1.00 92.38 588 LEU A O 1
ATOM 4710 N N . GLU A 1 589 ? -52.533 -0.469 28.916 1.00 93.75 589 GLU A N 1
ATOM 4711 C CA . GLU A 1 589 ? -53.066 0.168 27.711 1.00 93.75 589 GLU A CA 1
ATOM 4712 C C . GLU A 1 589 ? -52.018 0.151 26.596 1.00 93.75 589 GLU A C 1
ATOM 4714 O O . GLU A 1 589 ? -50.917 0.673 26.768 1.00 93.75 589 GLU A O 1
ATOM 4719 N N . CYS A 1 590 ? -52.357 -0.426 25.443 1.00 93.81 590 CYS A N 1
ATOM 4720 C CA . CYS A 1 590 ? -51.520 -0.424 24.250 1.00 93.81 590 CYS A CA 1
ATOM 4721 C C . CYS A 1 590 ? -51.662 0.896 23.486 1.00 93.81 590 CYS A C 1
ATOM 4723 O O . CYS A 1 590 ? -52.746 1.243 23.014 1.00 93.81 590 CYS A O 1
ATOM 4725 N N . ARG A 1 591 ? -50.549 1.607 23.286 1.00 92.62 591 ARG A N 1
ATOM 4726 C CA . ARG A 1 591 ? -50.540 2.929 22.633 1.00 92.62 591 ARG A CA 1
ATOM 4727 C C . ARG A 1 591 ? -50.850 2.853 21.140 1.00 92.62 591 ARG A C 1
ATOM 4729 O O . ARG A 1 591 ? -51.539 3.721 20.612 1.00 92.62 591 ARG A O 1
ATOM 4736 N N . GLN A 1 592 ? -50.331 1.828 20.471 1.00 93.56 592 GLN A N 1
ATOM 4737 C CA . GLN A 1 592 ? -50.468 1.623 19.030 1.00 93.56 592 GLN A CA 1
ATOM 4738 C C . GLN A 1 592 ? -51.897 1.213 18.659 1.00 93.56 592 GLN A C 1
ATOM 4740 O O . GLN A 1 592 ? -52.444 1.718 17.683 1.00 93.56 592 GLN A O 1
ATOM 4745 N N . LEU A 1 593 ? -52.507 0.336 19.463 1.00 90.12 593 LEU A N 1
ATOM 4746 C CA . LEU A 1 593 ? -53.859 -0.180 19.227 1.00 90.12 593 LEU A CA 1
ATOM 4747 C C . LEU A 1 593 ? -54.958 0.667 19.883 1.00 90.12 593 LEU A C 1
ATOM 4749 O O . LEU A 1 593 ? -56.127 0.473 19.565 1.00 90.12 593 LEU A O 1
ATOM 4753 N N . LYS A 1 594 ? -54.596 1.604 20.773 1.00 89.94 594 LYS A N 1
ATOM 4754 C CA . LYS A 1 594 ? -55.528 2.420 21.574 1.00 89.94 594 LYS A CA 1
ATOM 4755 C C . LYS A 1 594 ? -56.560 1.567 22.321 1.00 89.94 594 LYS A C 1
ATOM 4757 O O . LYS A 1 594 ? -57.742 1.893 22.344 1.00 89.94 594 LYS A O 1
ATOM 4762 N N . ALA A 1 595 ? -56.101 0.459 22.892 1.00 91.31 595 ALA A N 1
ATOM 4763 C CA . ALA A 1 595 ? -56.946 -0.515 23.568 1.00 91.31 595 ALA A CA 1
ATOM 4764 C C . ALA A 1 595 ? -56.269 -1.025 24.842 1.00 91.31 595 ALA A C 1
ATOM 4766 O O . ALA A 1 595 ? -55.039 -1.039 24.945 1.00 91.31 595 ALA A O 1
ATOM 4767 N N . VAL A 1 596 ? -57.067 -1.462 25.811 1.00 92.44 596 VAL A N 1
ATOM 4768 C CA . VAL A 1 596 ? -56.595 -1.963 27.106 1.00 92.44 596 VAL A CA 1
ATOM 4769 C C . VAL A 1 596 ? -56.617 -3.487 27.096 1.00 92.44 596 VAL A C 1
ATOM 4771 O O . VAL A 1 596 ? -57.563 -4.077 26.586 1.00 92.44 596 VAL A O 1
ATOM 4774 N N . ILE A 1 597 ? -55.602 -4.144 27.659 1.00 90.94 597 ILE A N 1
ATOM 4775 C CA . ILE A 1 597 ? -55.618 -5.605 27.826 1.00 90.94 597 ILE A CA 1
ATOM 4776 C C . ILE A 1 597 ? -56.776 -5.976 28.761 1.00 90.94 597 ILE A C 1
ATOM 4778 O O . ILE A 1 597 ? -56.885 -5.448 29.874 1.00 90.94 597 ILE A O 1
ATOM 4782 N N . ASP A 1 598 ? -57.654 -6.865 28.302 1.00 89.00 598 ASP A N 1
ATOM 4783 C CA . ASP A 1 598 ? -58.800 -7.315 29.088 1.00 89.00 598 ASP A CA 1
ATOM 4784 C C . ASP A 1 598 ? -58.332 -8.274 30.199 1.00 89.00 598 ASP A C 1
ATOM 4786 O O . ASP A 1 598 ? -57.651 -9.254 29.908 1.00 89.00 598 ASP A O 1
ATOM 4790 N N . PRO A 1 599 ? -58.663 -8.058 31.484 1.00 86.38 599 PRO A N 1
ATOM 4791 C CA . PRO A 1 599 ? -58.421 -9.069 32.513 1.00 86.38 599 PRO A CA 1
ATOM 4792 C C . PRO A 1 599 ? -59.037 -10.438 32.182 1.00 86.38 599 PRO A C 1
ATOM 4794 O O . PRO A 1 599 ? -58.506 -11.460 32.613 1.00 86.38 599 PRO A O 1
ATOM 4797 N N . ASN A 1 600 ? -60.136 -10.464 31.419 1.00 86.75 600 ASN A N 1
ATOM 4798 C CA . ASN A 1 600 ? -60.694 -11.683 30.858 1.00 86.75 600 ASN A CA 1
ATOM 4799 C C . ASN A 1 600 ? -60.041 -11.995 29.501 1.00 86.75 600 ASN A C 1
ATOM 4801 O O . ASN A 1 600 ? -60.366 -11.389 28.484 1.00 86.75 600 ASN A O 1
ATOM 4805 N N . GLN A 1 601 ? -59.127 -12.965 29.489 1.00 85.94 601 GLN A N 1
ATOM 4806 C CA . GLN A 1 601 ? -58.442 -13.430 28.276 1.00 85.94 601 GLN A CA 1
ATOM 4807 C C . GLN A 1 601 ? -59.206 -14.541 27.524 1.00 85.94 601 GLN A C 1
ATOM 4809 O O . GLN A 1 601 ? -58.643 -15.159 26.619 1.00 85.94 601 GLN A O 1
ATOM 4814 N N . ASP A 1 602 ? -60.473 -14.799 27.874 1.00 85.44 602 ASP A N 1
ATOM 4815 C CA . ASP A 1 602 ? -61.364 -15.683 27.117 1.00 85.44 602 ASP A CA 1
ATOM 4816 C C . ASP A 1 602 ? -62.166 -14.885 26.068 1.00 85.44 602 ASP A C 1
ATOM 4818 O O . ASP A 1 602 ? -63.088 -14.148 26.432 1.00 85.44 602 ASP A O 1
ATOM 4822 N N . PRO A 1 603 ? -61.862 -15.028 24.763 1.00 84.00 603 PRO A N 1
ATOM 4823 C CA . PRO A 1 603 ? -62.612 -14.362 23.702 1.00 84.00 603 PRO A CA 1
ATOM 4824 C C . PRO A 1 603 ? -63.972 -15.029 23.406 1.00 84.00 603 PRO A C 1
ATOM 4826 O O . PRO A 1 603 ? -64.682 -14.572 22.510 1.00 84.00 603 PRO A O 1
ATOM 4829 N N . GLY A 1 604 ? -64.335 -16.124 24.092 1.00 86.12 604 GLY A N 1
ATOM 4830 C CA . GLY A 1 604 ? -65.586 -16.866 23.885 1.00 86.12 604 GLY A CA 1
ATOM 4831 C C . GLY A 1 604 ? -65.630 -17.692 22.591 1.00 86.12 604 GLY A C 1
ATOM 4832 O O . GLY A 1 604 ? -66.685 -18.194 22.207 1.00 86.12 604 GLY A O 1
ATOM 4833 N N . THR A 1 605 ? -64.500 -17.805 21.887 1.00 86.75 605 THR A N 1
ATOM 4834 C CA . THR A 1 605 ? -64.336 -18.565 20.641 1.00 86.75 605 THR A CA 1
ATOM 4835 C C . THR A 1 605 ? -62.867 -18.970 20.444 1.00 86.75 605 THR A C 1
ATOM 4837 O O . THR A 1 605 ? -62.011 -18.649 21.262 1.00 86.75 605 THR A O 1
ATOM 4840 N N . TRP A 1 606 ? -62.558 -19.692 19.362 1.00 82.69 606 TRP A N 1
ATOM 4841 C CA . TRP A 1 606 ? -61.194 -20.112 18.982 1.00 82.69 606 TRP A CA 1
ATOM 4842 C C . TRP A 1 606 ? -60.467 -20.940 20.059 1.00 82.69 606 TRP A C 1
ATOM 4844 O O . TRP A 1 606 ? -59.250 -20.848 20.242 1.00 82.69 606 TRP A O 1
ATOM 4854 N N . HIS A 1 607 ? -61.225 -21.785 20.761 1.00 81.44 607 HIS A N 1
ATOM 4855 C CA . HIS A 1 607 ? -60.696 -22.698 21.769 1.00 81.44 607 HIS A CA 1
ATOM 4856 C C . HIS A 1 607 ? -59.652 -23.645 21.148 1.00 81.44 607 HIS A C 1
ATOM 4858 O O . HIS A 1 607 ? -59.936 -24.339 20.173 1.00 81.44 607 HIS A O 1
ATOM 4864 N N . GLY A 1 608 ? -58.440 -23.658 21.712 1.00 79.12 608 GLY A N 1
ATOM 4865 C CA . GLY A 1 608 ? -57.299 -24.446 21.222 1.00 79.12 608 GLY A CA 1
ATOM 4866 C C . GLY A 1 608 ? -56.119 -23.616 20.701 1.00 79.12 608 GLY A C 1
ATOM 4867 O O . GLY A 1 608 ? -55.048 -24.177 20.471 1.00 79.12 608 GLY A O 1
ATOM 4868 N N . LEU A 1 609 ? -56.267 -22.293 20.553 1.00 79.19 609 LEU A N 1
ATOM 4869 C CA . LEU A 1 609 ? -55.124 -21.404 20.332 1.00 79.19 609 LEU A CA 1
ATOM 4870 C C . LEU A 1 609 ? -54.197 -21.422 21.551 1.00 79.19 609 LEU A C 1
ATOM 4872 O O . LEU A 1 609 ? -54.612 -21.114 22.664 1.00 79.19 609 LEU A O 1
ATOM 4876 N N . ALA A 1 610 ? -52.927 -21.759 21.324 1.00 75.69 610 ALA A N 1
ATOM 4877 C CA . ALA A 1 610 ? -51.905 -21.756 22.370 1.00 75.69 610 ALA A CA 1
ATOM 4878 C C . ALA A 1 610 ? -51.457 -20.337 22.767 1.00 75.69 610 ALA A C 1
ATOM 4880 O O . ALA A 1 610 ? -50.866 -20.166 23.826 1.00 75.69 610 ALA A O 1
ATOM 4881 N N . SER A 1 611 ? -51.718 -19.339 21.916 1.00 81.25 611 SER A N 1
ATOM 4882 C CA . SER A 1 611 ? -51.301 -17.947 22.081 1.00 81.25 611 SER A CA 1
ATOM 4883 C C . SER A 1 611 ? -52.442 -17.015 21.682 1.00 81.25 611 SER A C 1
ATOM 4885 O O . SER A 1 611 ? -52.912 -17.071 20.543 1.00 81.25 611 SER A O 1
ATOM 4887 N N . ASN A 1 612 ? -52.903 -16.175 22.607 1.00 84.75 612 ASN A N 1
ATOM 4888 C CA . ASN A 1 612 ? -53.846 -15.092 22.350 1.00 84.75 612 ASN A CA 1
ATOM 4889 C C . ASN A 1 612 ? -53.580 -13.917 23.309 1.00 84.75 612 ASN A C 1
ATOM 4891 O O . ASN A 1 612 ? -52.955 -14.083 24.353 1.00 84.75 612 ASN A O 1
ATOM 4895 N N . LEU A 1 613 ? -54.033 -12.722 22.926 1.00 87.44 613 LEU A N 1
ATOM 4896 C CA . LEU A 1 613 ? -54.059 -11.556 23.805 1.00 87.44 613 LEU A CA 1
ATOM 4897 C C . LEU A 1 613 ? -55.329 -10.749 23.506 1.00 87.44 613 LEU A C 1
ATOM 4899 O O . LEU A 1 613 ? -55.475 -10.193 22.416 1.00 87.44 613 LEU A O 1
ATOM 4903 N N . CYS A 1 614 ? -56.275 -10.734 24.443 1.00 88.19 614 CYS A N 1
ATOM 4904 C CA . CYS A 1 614 ? -57.569 -10.072 24.289 1.00 88.19 614 CYS A CA 1
ATOM 4905 C C . CYS A 1 614 ? -57.506 -8.613 24.754 1.00 88.19 614 CYS A C 1
ATOM 4907 O O . CYS A 1 614 ? -56.926 -8.298 25.798 1.00 88.19 614 CYS A O 1
ATOM 4909 N N . TYR A 1 615 ? -58.146 -7.734 23.984 1.00 87.31 615 TYR A N 1
ATOM 4910 C CA . TYR A 1 615 ? -58.231 -6.302 24.249 1.00 87.31 615 TYR A CA 1
ATOM 4911 C C . TYR A 1 615 ? -59.687 -5.872 24.423 1.00 87.31 615 TYR A C 1
ATOM 4913 O O . TYR A 1 615 ? -60.568 -6.366 23.721 1.00 87.31 615 TYR A O 1
ATOM 4921 N N . LYS A 1 616 ? -59.914 -4.884 25.288 1.00 84.69 616 LYS A N 1
ATOM 4922 C CA . LYS A 1 616 ? -61.160 -4.120 25.383 1.00 84.69 616 LYS A CA 1
ATOM 4923 C C . LYS A 1 616 ? -60.914 -2.676 24.943 1.00 84.69 616 LYS A C 1
ATOM 4925 O O . LYS A 1 616 ? -59.873 -2.096 25.273 1.00 84.69 616 LYS A O 1
ATOM 4930 N N . MET A 1 617 ? -61.847 -2.137 24.163 1.00 68.81 617 MET A N 1
ATOM 4931 C CA . MET A 1 617 ? -61.845 -0.738 23.723 1.00 68.81 617 MET A CA 1
ATOM 4932 C C . MET A 1 617 ? -62.547 0.160 24.732 1.00 68.81 617 MET A C 1
ATOM 4934 O O . MET A 1 617 ? -63.564 -0.291 25.307 1.00 68.81 617 MET A O 1
#

Sequence (617 aa):
MTAKPQGISVASTIKCFDQTHYKFKTGKVPLPRVVIPLGASFELYDHDSELWVKDLGGILTFQHICGVHVPRGLQSTVMPEIQHPLPDIDGPSSYEIRANQSHCPSNMSVHKFCAFQKLFAGKERRWPNILVEMGSSNLNSSSEDTMRMLCELAVQACPRSSDYKFRIVHAVFEKPAIVKRLVELIKTRLCAISSNWREHNCMELLLTLSLRLFTLSSFSKKEAGYLIRDARDATLNWIARLREEARIAVDGDAAHRTAMYGLYAALLCRRTFSTYKYPYVMEAEELTAWVQASVALQENLVTQINTLPLTLRRFFIRDAKMAFHIQDILRDAVETHTACVGDGIVSAWSDAADGVTTRFSKWTFLTKPHNRWVYATVSDTNQAGLIFRQRVHFNLIEGHLLVNGKLPLEIRENPIVKGMFGNQHLLTYPSSLEGMTHRLADHKGGHQVHFGVQEGQVVIRALSSDGLLEYVPKSVFKSLHSFDLPSELVDSCFHWLNTTTKYLEIRQISSTWKTKESDWVMDVPRRRAKRRRVTLVDPQSSVFTQIAAIFHAFEQPEKLTVYQPDEGCMWVELRQMDLSFVKASGLLECRQLKAVIDPNQDPGTWHGLASNLCYKM

pLDDT: mean 87.2, std 10.76, range [34.5, 98.69]

Secondary structure (DSSP, 8-state):
-PPPP-SEEEEESSPPGGGSTT---SS---GGGTS------EEEEETTTTEEGGG--SPP--GGGS-----HHHHTTTS---SS--SS-----HHHHHHGGGG--TTS-HHHHHHHHHHHS-STTHHHHHHHHHHSSSS-TTSHHHHHHHHHHHH------SS-SS-GGGGGGG-HHHHHHHHHHHHHHHHHHTT-GGGHHHHHHHHHHHHHHHHH-STTHHHHHHHHHHHHHHHHHHHHHHHHHHHH--SHHHHHHHHHHHHHHHHHHHHTTTT--TT----HHHHHHHHHHHHHHHHT--S-GGGS-HHHHHHHHHHHHHHHHTHHHHHHHHHHSTTHHHHHHHHHH--TTS----EEPPPEEPPTT-TTEEEEEEEEE-TTS-EEEEEEEEETTT--EEESSSPPHHHHT-HHHHHHHTT----EEE--STT--EEESS-BTTBEEEEEEETTEEEEEEEETTEEEEEE-GGGGB-SS-BSS-GGGTTTEEEEEETTT-EEEEEEGGGTTS--TTSEEEETTTTEEEETTEEEPPTTSHHHHHHHHHTTTTS-GGG-EEEEESSS--EEEEGGGTEEEEEETTEEEETTTTEEEPS----SS-TT-S----EE-